Protein AF-0000000084926020 (afdb_homodimer)

pLDDT: mean 94.71, std 8.09, range [51.22, 98.94]

Foldseek 3Di:
DAAFEEEEEDQKLCCQQAVLVVQLPDPRHDDAEYEDLPQVSRVVSCVVRVHDYTYNDVLVVCVPVVTQAYEYDFFQQCQLVSLLSNLVSNHAYEYEPLNHLDLVSLVSSVVSCVVSVHFYFYQLLVCVAPLLVVLLVCQVVCVQHAWAEKEWEWEEQACQVRIPDPDDHLQLACVRNVAHQCRVPVLSVLLSCCSSNVFAWFKKAKAFAFDADDDPVRHTGDHTQWMKMWTATPVGHIYIYITHNHDPPDTDGWMKIDHPFWIWIAQPDPQFRIKIAGNVGDIDGHRGDHPDDSVRDDHSCRNVQSSVCSVVVNHHPRGSVSSSSSVQNSVQHVVNNVPVDIGTGDD/DAAFEEEEEDQKLCCQQAVLVVQLPDPRHDDAEYEDLPQVSRVVSCVVRVHDYTYNDVLVVCVPVVTQAYEYDFFQQCLLVSLLSNLVSNHAYEYEPLNHLDLVSLVSSVVSCVVSVHFYFYQLLVCVAPLLVVLLVCQVVCVQHAWAEKEWEWEEQACQVRIPDPDDHLQLACVRRVAHQCRVPVLSVLLSCCSSNVFAWFKKAKAFAFDDDDDPVRHTGPHTQWMKMWTATPVGHIYIYITHNHDPPDTDGWMKIDHPFWIWIAQPDPQFRIKIAGNVGDIDGHRGDHPDDSVRDDHSCRNVQSSVCSVVVNHHPRGSVSSSSSVQNSVQHVVNNVPVDIGTGDD

Sequence (694 aa):
MTKLRFAIIGCGSITKHRHAPEAKQNSNVNLVAVCDKNINNAQTIAEMFDVENVYDDYEKMLKEIKPDAVIVATPNYLHADATIKALKEGAHVLCEKPMATTEDECKMMLQTAKETGRFLMIAHNQRFNSAHKKAKEIIQSGELGKVLSFKTTFGHGGPESWSSDKPDTWFFHKDLAVFGAMGDLGVHKIDLMRFLLGEEFVEAAAFVTTLAKRYPNGNLIDVDDNAVCILKTQSGAIGTLTASWTYPGSEDNSTVIYCEKGSITLYADPKFSMIIRYANGQKAYFELDTMQTNERQTKSGVVDEFIDCILTNTPPEISGEEGLKTMKVVFACFESAKTGKIVRIDYMTKLRFAIIGCGSITKHRHAPEAKQNSNVNLVAVCDKNINNAQTIAEMFDVENVYDDYEKMLKEIKPDAVIVATPNYLHADATIKALKEGAHVLCEKPMATTEDECKMMLQTAKETGRFLMIAHNQRFNSAHKKAKEIIQSGELGKVLSFKTTFGHGGPESWSSDKPDTWFFHKDLAVFGAMGDLGVHKIDLMRFLLGEEFVEAAAFVTTLAKRYPNGNLIDVDDNAVCILKTQSGAIGTLTASWTYPGSEDNSTVIYCEKGSITLYADPKFSMIIRYANGQKAYFELDTMQTNERQTKSGVVDEFIDCILTNTPPEISGEEGLKTMKVVFACFESAKTGKIVRIDY

Secondary structure (DSSP, 8-state):
-PPEEEEEE--SHHIIIIIHHHHHH-TTEEEEEEE-SSHHHHHHHHHHHT-SEEES-HHHHHHHH--SEEEE-S-GGGHHHHHHHHHHTT-EEEEPSS--SSHHHHHHHHHHHHHHT--EEE--GGGG-HHHHHHHHHHHHTTT-SEEEEEEEEE-S-GGGT-SS-SS-GGG-HHHH---HIIIIIHHHHHHHHHHHTS-EEEEEEEEE--S-B-TTSPBPSS-SEEEEEEEETTS-EEEEEEES--TT--B--EEEEETTEEEEES-SSS-SEEEEETTS-EEEE-------SSS----SHHHHHHHHHHHT---TTBHHHHHHHHHHHHHHHHHHHHTB-EE---/-PPEEEEEE--SHHIIIIIHHHHHH-TTEEEEEEE-SSHHHHHHHHHHHT-SEEES-HHHHHHHH--SEEEE-S-GGGHHHHHHHHHHTT-EEEEPSS--SSHHHHHHHHHHHHHHT--EEE--GGGG-HHHHHHHHHHHHTTT-SEEEEEEEEE-S-GGGT-SS-SS-GGG-HHHH---HIIIIIHHHHHHHHHHHTS-EEEEEEEEE--S-B-TTSPBPSS-SEEEEEEEETTS-EEEEEEES--TT--B--EEEEETTEEEEES-SSS-SEEEEETTS-EEEE-------SSS----SHHHHHHHHHHHT---TTBHHHHHHHHHHHHHHHHHHHHTB-EE---

Solvent-accessible surface area (backbone atoms only — not comparable to full-atom values): 34712 Å² total; per-residue (Å²): 131,87,52,41,37,28,30,35,37,26,43,44,45,61,27,66,70,42,51,52,52,51,42,68,69,34,88,58,42,39,58,48,33,33,16,13,78,54,47,66,40,11,47,51,51,24,65,76,66,70,31,82,37,72,31,53,41,61,68,58,43,43,70,72,65,50,38,53,29,34,35,40,48,50,60,33,67,45,34,36,60,55,47,39,54,38,30,74,61,62,12,26,34,41,32,38,67,51,60,40,85,44,71,66,42,37,51,50,40,41,49,45,25,62,74,63,70,36,56,40,29,40,53,67,40,64,64,58,37,60,46,49,44,50,49,25,53,45,52,70,67,42,78,33,44,59,70,47,36,37,43,37,37,33,28,23,62,43,59,70,81,65,47,74,48,65,80,74,36,61,60,44,34,38,88,40,31,63,37,19,19,42,45,68,36,30,47,56,52,51,42,40,47,35,62,45,69,71,52,53,65,35,36,24,31,30,52,66,40,64,79,72,60,54,42,95,86,65,46,68,42,70,24,31,31,32,26,37,34,39,41,27,32,73,89,60,28,37,25,39,40,36,10,26,30,58,29,30,60,44,72,42,64,25,37,37,40,30,14,69,43,11,31,40,38,31,47,75,44,97,74,32,25,30,37,36,38,28,43,87,61,50,72,47,80,36,78,73,50,74,79,69,41,100,85,49,76,58,88,53,53,50,64,58,51,52,51,49,21,64,77,66,70,41,83,54,88,44,19,43,66,52,41,42,57,40,46,47,54,52,52,30,28,55,48,8,43,71,70,42,29,48,28,74,51,83,130,131,89,53,42,36,28,31,35,37,27,45,43,48,63,27,66,71,42,52,52,52,50,43,68,69,34,87,58,41,38,60,49,32,33,15,13,76,53,47,65,40,12,47,52,50,23,64,76,66,70,30,82,38,72,30,53,42,63,69,60,44,44,71,72,66,50,38,53,27,34,37,40,49,51,60,35,66,45,34,35,61,54,50,41,54,40,29,75,61,62,13,26,35,42,32,38,66,52,59,38,84,44,70,66,43,37,50,51,38,40,50,44,23,62,75,63,70,35,55,41,29,40,54,67,41,66,62,58,37,60,46,48,44,50,48,26,52,45,52,71,68,43,79,33,45,59,71,47,36,38,43,38,37,31,28,24,62,44,59,69,82,63,48,73,47,65,80,74,38,60,60,45,34,38,88,40,33,64,38,20,20,42,44,67,38,31,47,57,52,52,42,40,45,36,62,44,67,70,50,54,66,37,36,25,31,30,52,69,39,65,80,76,60,53,43,93,86,66,47,68,42,71,25,30,32,32,24,36,33,40,42,27,32,74,90,61,29,38,26,39,40,36,10,27,30,59,29,32,61,43,72,42,64,24,36,38,39,29,15,69,42,11,32,42,37,30,46,77,44,98,75,33,24,30,36,37,36,28,42,88,62,50,73,48,80,35,78,72,50,73,80,69,41,97,85,49,76,59,88,52,54,50,63,58,50,52,50,49,22,63,78,66,71,40,81,55,88,45,18,41,66,53,38,42,59,40,46,46,54,53,51,30,28,53,48,7,42,72,69,44,29,48,28,73,50,82,129

Radius of gyration: 28.6 Å; Cα contacts (8 Å, |Δi|>4): 1719; chains: 2; bounding box: 58×94×58 Å

InterPro domains:
  IPR000683 Gfo/Idh/MocA-like oxidoreductase, N-terminal [PF01408] (4-124)
  IPR008354 Glucose-fructose oxidoreductase, bacterial [PR01775] (2-15)
  IPR008354 Glucose-fructose oxidoreductase, bacterial [PR01775] (52-68)
  IPR008354 Glucose-fructose oxidoreductase, bacterial [PR01775] (114-128)
  IPR008354 Glucose-fructose oxidoreductase, bacterial [PR01775] (312-328)
  IPR036291 NAD(P)-binding domain superfamily [SSF51735] (3-155)
  IPR051450 Gfo/Idh/MocA Oxidoreductases [PTHR43377] (2-341)
  IPR055170 GFO/IDH/MocA-like oxidoreductase domain [PF22725] (133-264)

Structure (mmCIF, N/CA/C/O backbone):
data_AF-0000000084926020-model_v1
#
loop_
_entity.id
_entity.type
_entity.pdbx_description
1 polymer 'Oxidoreductase domain protein'
#
loop_
_atom_site.group_PDB
_atom_site.id
_atom_site.type_symbol
_atom_site.label_atom_id
_atom_site.label_alt_id
_atom_site.label_comp_id
_atom_site.label_asym_id
_atom_site.label_entity_id
_atom_site.label_seq_id
_atom_site.pdbx_PDB_ins_code
_atom_site.Cartn_x
_atom_site.Cartn_y
_atom_site.Cartn_z
_atom_site.occupancy
_atom_site.B_iso_or_equiv
_atom_site.auth_seq_id
_atom_site.auth_comp_id
_atom_site.auth_asym_id
_atom_site.auth_atom_id
_atom_site.pdbx_PDB_model_num
ATOM 1 N N . MET A 1 1 ? 12.453 39.844 28.531 1 58.66 1 MET A N 1
ATOM 2 C CA . MET A 1 1 ? 12.172 40 27.109 1 58.66 1 MET A CA 1
ATOM 3 C C . MET A 1 1 ? 10.664 40 26.844 1 58.66 1 MET A C 1
ATOM 5 O O . MET A 1 1 ? 9.914 39.375 27.594 1 58.66 1 MET A O 1
ATOM 9 N N . THR A 1 2 ? 10.078 40.906 26.062 1 85.25 2 THR A N 1
ATOM 10 C CA . THR A 1 2 ? 8.641 41.062 25.859 1 85.25 2 THR A CA 1
ATOM 11 C C . THR A 1 2 ? 8.078 39.812 25.156 1 85.25 2 THR A C 1
ATOM 13 O O . THR A 1 2 ? 8.672 39.312 24.219 1 85.25 2 THR A O 1
ATOM 16 N N . LYS A 1 3 ? 7.113 39.188 25.766 1 95.38 3 LYS A N 1
ATOM 17 C CA . LYS A 1 3 ? 6.477 37.969 25.234 1 95.38 3 LYS A CA 1
ATOM 18 C C . LYS A 1 3 ? 5.77 38.281 23.906 1 95.38 3 LYS A C 1
ATOM 20 O O . LYS A 1 3 ? 5.223 39.375 23.719 1 95.38 3 LYS A O 1
ATOM 25 N N . LEU A 1 4 ? 5.844 37.375 23.047 1 97.75 4 LEU A N 1
ATOM 26 C CA . LEU A 1 4 ? 5.09 37.469 21.812 1 97.75 4 LEU A CA 1
ATOM 27 C C . LEU A 1 4 ? 3.588 37.438 22.078 1 97.75 4 LEU A C 1
ATOM 29 O O . LEU A 1 4 ? 3.111 36.562 22.828 1 97.75 4 LEU A O 1
ATOM 33 N N . ARG A 1 5 ? 2.895 38.375 21.562 1 98.19 5 ARG A N 1
ATOM 34 C CA . ARG A 1 5 ? 1.437 38.344 21.641 1 98.19 5 ARG A CA 1
ATOM 35 C C . ARG A 1 5 ? 0.851 37.406 20.578 1 98.19 5 ARG A C 1
ATOM 37 O O . ARG A 1 5 ? 0.94 37.688 19.375 1 98.19 5 ARG A O 1
ATOM 44 N N . PHE A 1 6 ? 0.205 36.312 21.062 1 98.31 6 PHE A N 1
ATOM 45 C CA . PHE A 1 6 ? -0.355 35.312 20.172 1 98.31 6 PHE A CA 1
ATOM 46 C C . PHE A 1 6 ? -1.875 35.406 20.125 1 98.31 6 PHE A C 1
ATOM 48 O O . PHE A 1 6 ? -2.514 35.719 21.141 1 98.31 6 PHE A O 1
ATOM 55 N N . ALA A 1 7 ? -2.404 35.125 18.984 1 98.81 7 ALA A N 1
ATOM 56 C CA . ALA A 1 7 ? -3.84 34.906 18.828 1 98.81 7 ALA A CA 1
ATOM 57 C C . ALA A 1 7 ? -4.117 33.594 18.062 1 98.81 7 ALA A C 1
ATOM 59 O O . ALA A 1 7 ? -3.262 33.125 17.328 1 98.81 7 ALA A O 1
ATOM 60 N N . ILE A 1 8 ? -5.289 33.031 18.297 1 98.88 8 ILE A N 1
ATOM 61 C CA . ILE A 1 8 ? -5.699 31.828 17.609 1 98.88 8 ILE A CA 1
ATOM 62 C C . ILE A 1 8 ? -7.035 32.062 16.906 1 98.88 8 ILE A C 1
ATOM 64 O O . ILE A 1 8 ? -7.984 32.562 17.516 1 98.88 8 ILE A O 1
ATOM 68 N N . ILE A 1 9 ? -7.016 31.797 15.602 1 98.81 9 ILE A N 1
ATOM 69 C CA . ILE A 1 9 ? -8.242 31.812 14.805 1 98.81 9 ILE A CA 1
ATOM 70 C C . ILE A 1 9 ? -8.711 30.375 14.562 1 98.81 9 ILE A C 1
ATOM 72 O O . ILE A 1 9 ? -8.047 29.609 13.852 1 98.81 9 ILE A O 1
ATOM 76 N N . GLY A 1 10 ? -9.883 30 15.008 1 98.19 10 GLY A N 1
ATOM 77 C CA . GLY A 1 10 ? -10.367 28.641 15.023 1 98.19 10 GLY A CA 1
ATOM 78 C C . GLY A 1 10 ? -10.188 27.953 16.359 1 98.19 10 GLY A C 1
ATOM 79 O O . GLY A 1 10 ? -9.055 27.672 16.781 1 98.19 10 GLY A O 1
ATOM 80 N N . CYS A 1 11 ? -11.281 27.672 17.031 1 97.38 11 CYS A N 1
ATOM 81 C CA . CYS A 1 11 ? -11.242 27.156 18.391 1 97.38 11 CYS A CA 1
ATOM 82 C C . CYS A 1 11 ? -11.875 25.766 18.469 1 97.38 11 CYS A C 1
ATOM 84 O O . CYS A 1 11 ? -12.672 25.5 19.359 1 97.38 11 CYS A O 1
ATOM 86 N N . GLY A 1 12 ? -11.523 24.969 17.5 1 93.62 12 GLY A N 1
ATOM 87 C CA . GLY A 1 12 ? -11.977 23.578 17.5 1 93.62 12 GLY A CA 1
ATOM 88 C C . GLY A 1 12 ? -11.109 22.672 18.344 1 93.62 12 GLY A C 1
ATOM 89 O O . GLY A 1 12 ? -10.414 23.141 19.25 1 93.62 12 GLY A O 1
ATOM 90 N N . SER A 1 13 ? -11.234 21.375 18.094 1 92.06 13 SER A N 1
ATOM 91 C CA . SER A 1 13 ? -10.586 20.344 18.891 1 92.06 13 SER A CA 1
ATOM 92 C C . SER A 1 13 ? -9.07 20.5 18.875 1 92.06 13 SER A C 1
ATOM 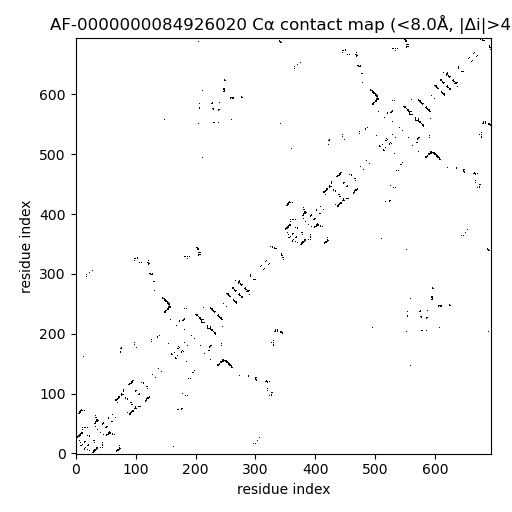94 O O . SER A 1 13 ? -8.414 20.344 19.906 1 92.06 13 SER A O 1
ATOM 96 N N . ILE A 1 14 ? -8.516 20.844 17.75 1 93.69 14 ILE A N 1
ATOM 97 C CA . ILE A 1 14 ? -7.062 20.938 17.625 1 93.69 14 ILE A CA 1
ATOM 98 C C . ILE A 1 14 ? -6.543 22.094 18.469 1 93.69 14 ILE A C 1
ATOM 100 O O . ILE A 1 14 ? -5.449 22.031 19.031 1 93.69 14 ILE A O 1
ATOM 104 N N . THR A 1 15 ? -7.277 23.141 18.469 1 96.31 15 THR A N 1
ATOM 105 C CA . THR A 1 15 ? -6.91 24.281 19.312 1 96.31 15 THR A CA 1
ATOM 106 C C . THR A 1 15 ? -6.984 23.891 20.797 1 96.31 15 THR A C 1
ATOM 108 O O . THR A 1 15 ? -6.062 24.188 21.562 1 96.31 15 THR A O 1
ATOM 111 N N . LYS A 1 16 ? -8.031 23.234 21.125 1 94.44 16 LYS A N 1
ATOM 112 C CA . LYS A 1 16 ? -8.289 22.844 22.516 1 94.44 16 LYS A CA 1
ATOM 113 C C . LYS A 1 16 ? -7.195 21.922 23.031 1 94.44 16 LYS A C 1
ATOM 115 O O . LYS A 1 16 ? -6.754 22.047 24.172 1 94.44 16 LYS A O 1
ATOM 120 N N . HIS A 1 17 ? -6.742 21.062 22.172 1 93.19 17 HIS A N 1
ATOM 121 C CA . HIS A 1 17 ? -5.91 19.984 22.688 1 93.19 17 HIS A CA 1
ATOM 122 C C . HIS A 1 17 ? -4.445 20.188 22.328 1 93.19 17 HIS A C 1
ATOM 124 O O . HIS A 1 17 ? -3.557 19.578 22.922 1 93.19 17 HIS A O 1
ATOM 130 N N . ARG A 1 18 ? -4.191 21.109 21.391 1 94.19 18 ARG A N 1
ATOM 131 C CA . ARG A 1 18 ? -2.801 21.234 20.969 1 94.19 18 ARG A CA 1
ATOM 132 C C . ARG A 1 18 ? -2.352 22.688 21.016 1 94.19 18 ARG A C 1
ATOM 134 O O . ARG A 1 18 ? -1.471 23.047 21.797 1 94.19 18 ARG A O 1
ATOM 141 N N . HIS A 1 19 ? -2.971 23.531 20.266 1 97.25 19 HIS A N 1
ATOM 142 C CA . HIS A 1 19 ? -2.418 24.844 20 1 97.25 19 HIS A CA 1
ATOM 143 C C . HIS A 1 19 ? -2.49 25.734 21.25 1 97.25 19 HIS A C 1
ATOM 145 O O . HIS A 1 19 ? -1.502 26.375 21.609 1 97.25 19 HIS A O 1
ATOM 151 N N . ALA A 1 20 ? -3.666 25.75 21.922 1 97.12 20 ALA A N 1
ATOM 152 C CA . ALA A 1 20 ? -3.809 26.594 23.109 1 97.12 20 ALA A CA 1
ATOM 153 C C . ALA A 1 20 ? -2.912 26.109 24.25 1 97.12 20 ALA A C 1
ATOM 155 O O . ALA A 1 20 ? -2.152 26.891 24.828 1 97.12 20 ALA A O 1
ATOM 156 N N . PRO A 1 21 ? -2.939 24.781 24.469 1 95.94 21 PRO A N 1
ATOM 157 C CA . PRO A 1 21 ? -2.045 24.297 25.516 1 95.94 21 PRO A CA 1
ATOM 158 C C . PRO A 1 21 ? -0.574 24.562 25.219 1 95.94 21 PRO A C 1
ATOM 160 O O . PRO A 1 21 ? 0.178 24.969 26.109 1 95.94 21 PRO A O 1
ATOM 163 N N . GLU A 1 22 ? -0.161 24.359 24 1 95.69 22 GLU A N 1
ATOM 164 C CA . GLU A 1 22 ? 1.239 24.562 23.641 1 95.69 22 GLU A CA 1
ATOM 165 C C . GLU A 1 22 ? 1.623 26.031 23.719 1 95.69 22 GLU A C 1
ATOM 167 O O . GLU A 1 22 ? 2.729 26.375 24.141 1 95.69 22 GLU A O 1
ATOM 172 N N . ALA A 1 23 ? 0.768 26.938 23.344 1 96.12 23 ALA A N 1
ATOM 173 C CA . ALA A 1 23 ? 1.017 28.359 23.453 1 96.12 23 ALA A CA 1
ATOM 174 C C . ALA A 1 23 ? 1.157 28.797 24.906 1 96.12 23 ALA A C 1
ATOM 176 O O . ALA A 1 23 ? 2.082 29.531 25.266 1 96.12 23 ALA A O 1
ATOM 177 N N . LYS A 1 24 ? 0.308 28.297 25.734 1 95.5 24 LYS A N 1
ATOM 178 C CA . LYS A 1 24 ? 0.282 28.672 27.141 1 95.5 24 LYS A CA 1
ATOM 179 C C . LYS A 1 24 ? 1.501 28.125 27.875 1 95.5 24 LYS A C 1
ATOM 181 O O . LYS A 1 24 ? 1.984 28.734 28.828 1 95.5 24 LYS A O 1
ATOM 186 N N . GLN A 1 25 ? 1.981 27.062 27.422 1 94.5 25 GLN A N 1
ATOM 187 C CA . GLN A 1 25 ? 3.102 26.406 28.078 1 94.5 25 GLN A CA 1
ATOM 188 C C . GLN A 1 25 ? 4.43 27.047 27.688 1 94.5 25 GLN A C 1
ATOM 190 O O . GLN A 1 25 ? 5.449 26.828 28.344 1 94.5 25 GLN A O 1
ATOM 195 N N . ASN A 1 26 ? 4.426 27.766 26.625 1 96 26 ASN A N 1
ATOM 196 C CA . ASN A 1 26 ? 5.652 28.422 26.172 1 96 26 ASN A CA 1
ATOM 197 C C . ASN A 1 26 ? 5.875 29.75 26.859 1 96 26 ASN A C 1
ATOM 199 O O . ASN A 1 26 ? 5.055 30.672 26.734 1 96 26 ASN A O 1
ATOM 203 N N . SER A 1 27 ? 6.961 29.953 27.5 1 96 27 SER A N 1
ATOM 204 C CA . SER A 1 27 ? 7.215 31.109 28.359 1 96 27 SER A CA 1
ATOM 205 C C . SER A 1 27 ? 7.418 32.375 27.531 1 96 27 SER A C 1
ATOM 207 O O . SER A 1 27 ? 7.383 33.469 28.062 1 96 27 SER A O 1
ATOM 209 N N . ASN A 1 28 ? 7.57 32.188 26.266 1 97.31 28 ASN A N 1
ATOM 210 C CA . ASN A 1 28 ? 7.848 33.344 25.422 1 97.31 28 ASN A CA 1
ATOM 211 C C . ASN A 1 28 ? 6.574 33.875 24.781 1 97.31 28 ASN A C 1
ATOM 213 O O . ASN A 1 28 ? 6.625 34.812 23.969 1 97.31 28 ASN A O 1
ATOM 217 N N . VAL A 1 29 ? 5.445 33.344 25.188 1 96.88 29 VAL A N 1
ATOM 218 C CA . VAL A 1 29 ? 4.211 33.688 24.484 1 96.88 29 VAL A CA 1
ATOM 219 C C . VAL A 1 29 ? 3.15 34.125 25.484 1 96.88 29 VAL A C 1
ATOM 221 O O . VAL A 1 29 ? 3.1 33.625 26.609 1 96.88 29 VAL A O 1
ATOM 224 N N . ASN A 1 30 ? 2.432 35.094 25.156 1 97.62 30 ASN A N 1
ATOM 225 C CA . ASN A 1 30 ? 1.169 35.469 25.781 1 97.62 30 ASN A CA 1
ATOM 226 C C . ASN A 1 30 ? -0.007 35.312 24.828 1 97.62 30 ASN A C 1
ATOM 228 O O . ASN A 1 30 ? -0.107 36 23.828 1 97.62 30 ASN A O 1
ATOM 232 N N . LEU A 1 31 ? -0.859 34.344 25.078 1 98.31 31 LEU A N 1
ATOM 233 C CA . LEU A 1 31 ? -2.068 34.156 24.281 1 98.31 31 LEU A CA 1
ATOM 234 C C . LEU A 1 31 ? -3.105 35.219 24.625 1 98.31 31 LEU A C 1
ATOM 236 O O . LEU A 1 31 ? -3.793 35.125 25.641 1 98.31 31 LEU A O 1
ATOM 240 N N . VAL A 1 32 ? -3.291 36.156 23.75 1 98.44 32 VAL A N 1
ATOM 241 C CA . VAL A 1 32 ? -3.984 37.375 24.141 1 98.44 32 VAL A CA 1
ATOM 242 C C . VAL A 1 32 ? -5.406 37.344 23.594 1 98.44 32 VAL A C 1
ATOM 244 O O . VAL A 1 32 ? -6.27 38.094 24.062 1 98.44 32 VAL A O 1
ATOM 247 N N . ALA A 1 33 ? -5.617 36.531 22.562 1 98.81 33 ALA A N 1
ATOM 248 C CA . ALA A 1 33 ? -6.941 36.562 21.938 1 98.81 33 ALA A CA 1
ATOM 249 C C . ALA A 1 33 ? -7.258 35.219 21.266 1 98.81 33 ALA A C 1
ATOM 251 O O . ALA A 1 33 ? -6.352 34.531 20.781 1 98.81 33 ALA A O 1
ATOM 252 N N . VAL A 1 34 ? -8.508 34.875 21.203 1 98.81 34 VAL A N 1
ATOM 253 C CA . VAL A 1 34 ? -9.023 33.75 20.453 1 98.81 34 VAL A CA 1
ATOM 254 C C . VAL A 1 34 ? -10.266 34.156 19.672 1 98.81 34 VAL A C 1
ATOM 256 O O . VAL A 1 34 ? -11 35.062 20.078 1 98.81 34 VAL A O 1
ATOM 259 N N . CYS A 1 35 ? -10.414 33.531 18.547 1 98.81 35 CYS A N 1
ATOM 260 C CA . CYS A 1 35 ? -11.516 33.875 17.672 1 98.81 35 CYS A CA 1
ATOM 261 C C . CYS A 1 35 ? -12.141 32.625 17.062 1 98.81 35 CYS A C 1
ATOM 263 O O . CYS A 1 35 ? -11.438 31.688 16.672 1 98.81 35 CYS A O 1
ATOM 265 N N . ASP A 1 36 ? -13.414 32.562 17.047 1 98.06 36 ASP A N 1
ATOM 266 C CA . ASP A 1 36 ? -14.203 31.562 16.344 1 98.06 36 ASP A CA 1
ATOM 267 C C . ASP A 1 36 ? -15.547 32.125 15.898 1 98.06 36 ASP A C 1
ATOM 269 O O . ASP A 1 36 ? -16.172 32.906 16.625 1 98.06 36 ASP A O 1
ATOM 273 N N . LYS A 1 37 ? -15.867 31.703 14.664 1 95.75 37 LYS A N 1
ATOM 274 C CA . LYS A 1 37 ? -17.188 32.156 14.211 1 95.75 37 LYS A CA 1
ATOM 275 C C . LYS A 1 37 ? -18.266 31.781 15.211 1 95.75 37 LYS A C 1
ATOM 277 O O . LYS A 1 37 ? -19.234 32.531 15.391 1 95.75 37 LYS A O 1
ATOM 282 N N . ASN A 1 38 ? -18.172 30.594 15.734 1 95.44 38 ASN A N 1
ATOM 283 C CA . ASN A 1 38 ? -18.984 30.219 16.891 1 95.44 38 ASN A CA 1
ATOM 284 C C . ASN A 1 38 ? -18.391 30.75 18.188 1 95.44 38 ASN A C 1
ATOM 286 O O . ASN A 1 38 ? -17.5 30.125 18.766 1 95.44 38 ASN A O 1
ATOM 290 N N . ILE A 1 39 ? -18.984 31.766 18.703 1 96.62 39 ILE A N 1
ATOM 291 C CA . ILE A 1 39 ? -18.422 32.5 19.828 1 96.62 39 ILE A CA 1
ATOM 292 C C . ILE A 1 39 ? -18.312 31.578 21.031 1 96.62 39 ILE A C 1
ATOM 294 O O . ILE A 1 39 ? -17.422 31.75 21.875 1 96.62 39 ILE A O 1
ATOM 298 N N . ASN A 1 40 ? -19.188 30.609 21.125 1 96.5 40 ASN A N 1
ATOM 299 C CA . ASN A 1 40 ? -19.141 29.688 22.25 1 96.5 40 ASN A CA 1
ATOM 300 C C . ASN A 1 40 ? -17.859 28.859 22.266 1 96.5 40 ASN A C 1
ATOM 302 O O . ASN A 1 40 ? -17.312 28.562 23.344 1 96.5 40 ASN A O 1
ATOM 306 N N . ASN A 1 41 ? -17.438 28.5 21.078 1 96.25 41 ASN A N 1
ATOM 307 C CA . ASN A 1 41 ? -16.156 27.797 20.984 1 96.25 41 ASN A CA 1
ATOM 308 C C . ASN A 1 41 ? -15 28.656 21.469 1 96.25 41 ASN A C 1
ATOM 310 O O . ASN A 1 41 ? -14.141 28.188 22.219 1 96.25 41 ASN A O 1
ATOM 314 N N . ALA A 1 42 ? -15.023 29.875 21.062 1 97.94 42 ALA A N 1
ATOM 315 C CA . ALA A 1 42 ? -13.977 30.812 21.469 1 97.94 42 ALA A CA 1
ATOM 316 C C . ALA A 1 42 ? -14.008 31.047 22.969 1 97.94 42 ALA A C 1
ATOM 318 O O . ALA A 1 42 ? -12.961 31.094 23.625 1 97.94 42 ALA A O 1
ATOM 319 N N . GLN A 1 43 ? -15.195 31.188 23.5 1 98.25 43 GLN A N 1
ATOM 320 C CA . GLN A 1 43 ? -15.359 31.422 24.922 1 98.25 43 GLN A CA 1
ATOM 321 C C . GLN A 1 43 ? -14.867 30.219 25.734 1 98.25 43 GLN A C 1
ATOM 323 O O . GLN A 1 43 ? -14.242 30.391 26.781 1 98.25 43 GLN A O 1
ATOM 328 N N . THR A 1 44 ? -15.188 29.094 25.25 1 97.56 44 THR A N 1
ATOM 329 C CA . THR A 1 44 ? -14.742 27.875 25.922 1 97.56 44 THR A CA 1
ATOM 330 C C . THR A 1 44 ? -13.219 27.844 26.031 1 97.56 44 THR A C 1
ATOM 332 O O . THR A 1 44 ? -12.672 27.578 27.109 1 97.56 44 THR A O 1
ATOM 335 N N . ILE A 1 45 ? -12.586 28.109 24.922 1 97.75 45 ILE A N 1
ATOM 336 C CA . ILE A 1 45 ? -11.125 28.125 24.906 1 97.75 45 ILE A CA 1
ATOM 337 C C . ILE A 1 45 ? -10.609 29.234 25.828 1 97.75 45 ILE A C 1
ATOM 339 O O . ILE A 1 45 ? -9.648 29.016 26.578 1 97.75 45 ILE A O 1
ATOM 343 N N . ALA A 1 46 ? -11.203 30.359 25.781 1 98.31 46 ALA A N 1
ATOM 344 C CA . ALA A 1 46 ? -10.789 31.5 26.609 1 98.31 46 ALA A CA 1
ATOM 345 C C . ALA A 1 46 ? -10.883 31.172 28.094 1 98.31 46 ALA A C 1
ATOM 347 O O . ALA A 1 46 ? -10 31.547 28.875 1 98.31 46 ALA A O 1
ATOM 348 N N . GLU A 1 47 ? -11.906 30.531 28.406 1 98.06 47 GLU A N 1
ATOM 349 C CA . GLU A 1 47 ? -12.109 30.141 29.812 1 98.06 47 GLU A CA 1
ATOM 350 C C . GLU A 1 47 ? -11.086 29.094 30.25 1 98.06 47 GLU A C 1
ATOM 352 O O . GLU A 1 47 ? -10.516 29.203 31.328 1 98.06 47 GLU A O 1
ATOM 357 N N . MET A 1 48 ? -10.883 28.172 29.438 1 97.62 48 MET A N 1
ATOM 358 C CA . MET A 1 48 ? -9.992 27.062 29.75 1 97.62 48 MET A CA 1
ATOM 359 C C . MET A 1 48 ? -8.555 27.547 29.906 1 97.62 48 MET A C 1
ATOM 361 O O . MET A 1 48 ? -7.801 27.016 30.719 1 97.62 48 MET A O 1
ATOM 365 N N . PHE A 1 49 ? -8.203 28.594 29.141 1 97.75 49 PHE A N 1
ATOM 366 C CA . PHE A 1 49 ? -6.789 28.938 29.078 1 97.75 49 PHE A CA 1
ATOM 367 C C . PHE A 1 49 ? -6.555 30.375 29.5 1 97.75 49 PHE A C 1
ATOM 369 O O . PHE A 1 49 ? -5.465 30.922 29.297 1 97.75 49 PHE A O 1
ATOM 376 N N . ASP A 1 50 ? -7.551 30.984 30.047 1 97.06 50 ASP A N 1
ATOM 377 C CA . ASP A 1 50 ? -7.473 32.344 30.609 1 97.06 50 ASP A CA 1
ATOM 378 C C . ASP A 1 50 ? -7.008 33.344 29.547 1 97.06 50 ASP A C 1
ATOM 380 O O . ASP A 1 50 ? -6.012 34.031 29.75 1 97.06 50 ASP A O 1
ATOM 384 N N . VAL A 1 51 ? -7.719 33.406 28.516 1 98.31 51 VAL A N 1
ATOM 385 C CA . VAL A 1 51 ? -7.457 34.375 27.438 1 98.31 51 VAL A CA 1
ATOM 386 C C . VAL A 1 51 ? -8.383 35.562 27.578 1 98.31 51 VAL A C 1
ATOM 388 O O . VAL A 1 51 ? -9.602 35.406 27.703 1 98.31 51 VAL A O 1
ATOM 391 N N . GLU A 1 52 ? -7.898 36.656 27.5 1 97.62 52 GLU A N 1
ATOM 392 C CA . GLU A 1 52 ? -8.602 37.875 27.875 1 97.62 52 GLU A CA 1
ATOM 393 C C . GLU A 1 52 ? -9.578 38.312 26.781 1 97.62 52 GLU A C 1
ATOM 395 O O . GLU A 1 52 ? -10.664 38.812 27.078 1 97.62 52 GLU A O 1
ATOM 400 N N . ASN A 1 53 ? -9.203 38.188 25.516 1 98.62 53 ASN A N 1
ATOM 401 C CA . ASN A 1 53 ? -9.992 38.75 24.422 1 98.62 53 ASN A CA 1
ATOM 402 C C . ASN A 1 53 ? -10.633 37.656 23.562 1 98.62 53 ASN A C 1
ATOM 404 O O . ASN A 1 53 ? -9.945 36.75 23.109 1 98.62 53 ASN A O 1
ATOM 408 N N . VAL A 1 54 ? -11.93 37.781 23.375 1 98.75 54 VAL A N 1
ATOM 409 C CA . VAL A 1 54 ? -12.703 36.781 22.641 1 98.75 54 VAL A CA 1
ATOM 410 C C . VAL A 1 54 ? -13.445 37.469 21.484 1 98.75 54 VAL A C 1
ATOM 412 O O . VAL A 1 54 ? -14.086 38.5 21.672 1 98.75 54 VAL A O 1
ATOM 415 N N . TYR A 1 55 ? -13.312 36.875 20.328 1 98.75 55 TYR A N 1
ATOM 416 C CA . TYR A 1 55 ? -13.922 37.469 19.125 1 98.75 55 TYR A CA 1
ATOM 417 C C . TYR A 1 55 ? -14.688 36.406 18.328 1 98.75 55 TYR A C 1
ATOM 419 O O . TYR A 1 55 ? -14.414 35.219 18.453 1 98.75 55 TYR A O 1
ATOM 427 N N . ASP A 1 56 ? -15.641 36.844 17.484 1 98.38 56 ASP A N 1
ATOM 428 C CA . ASP A 1 56 ? -16.312 35.969 16.516 1 98.38 56 ASP A CA 1
ATOM 429 C C . ASP A 1 56 ? -16.016 36.438 15.086 1 98.38 56 ASP A C 1
ATOM 431 O O . ASP A 1 56 ? -16.594 35.906 14.133 1 98.38 56 ASP A O 1
ATOM 435 N N . ASP A 1 57 ? -15.141 37.406 15.023 1 98.5 57 ASP A N 1
ATOM 436 C CA . ASP A 1 57 ? -14.688 37.938 13.75 1 98.5 57 ASP A CA 1
ATOM 437 C C . ASP A 1 57 ? -13.18 38.188 13.766 1 98.5 57 ASP A C 1
ATOM 439 O O . ASP A 1 57 ? -12.695 39.094 14.461 1 98.5 57 ASP A O 1
ATOM 443 N N . TYR A 1 58 ? -12.461 37.406 12.914 1 98.38 58 TYR A N 1
ATOM 444 C CA . TYR A 1 58 ? -11.008 37.469 13.031 1 98.38 58 TYR A CA 1
ATOM 445 C C . TYR A 1 58 ? -10.477 38.75 12.391 1 98.38 58 TYR A C 1
ATOM 447 O O . TYR A 1 58 ? -9.375 39.188 12.711 1 98.38 58 TYR A O 1
ATOM 455 N N . GLU A 1 59 ? -11.188 39.375 11.422 1 98.31 59 GLU A N 1
ATOM 456 C CA . GLU A 1 59 ? -10.742 40.656 10.898 1 98.31 59 GLU A CA 1
ATOM 457 C C . GLU A 1 59 ? -10.727 41.719 12 1 98.31 59 GLU A C 1
ATOM 459 O O . GLU A 1 59 ? -9.766 42.469 12.117 1 98.31 59 GLU A O 1
ATOM 464 N N . LYS A 1 60 ? -11.844 41.719 12.734 1 98.56 60 LYS A N 1
ATOM 465 C CA . LYS A 1 60 ? -11.922 42.625 13.867 1 98.56 60 LYS A CA 1
ATOM 466 C C . LYS A 1 60 ? -10.82 42.344 14.883 1 98.56 60 LYS A C 1
ATOM 468 O O . LYS A 1 60 ? -10.156 43.281 15.359 1 98.56 60 LYS A O 1
ATOM 473 N N . MET A 1 61 ? -10.641 41.094 15.211 1 98.81 61 MET A N 1
ATOM 474 C CA . MET A 1 61 ? -9.617 40.719 16.172 1 98.81 61 MET A CA 1
ATOM 475 C C . MET A 1 61 ? -8.242 41.188 15.719 1 98.81 61 MET A C 1
ATOM 477 O O . MET A 1 61 ? -7.484 41.75 16.516 1 98.81 61 MET A O 1
ATOM 481 N N . LEU A 1 62 ? -7.902 41 14.445 1 98.75 62 LEU A N 1
ATOM 482 C CA . LEU A 1 62 ? -6.59 41.344 13.906 1 98.75 62 LEU A CA 1
ATOM 483 C C . LEU A 1 62 ? -6.352 42.844 13.953 1 98.75 62 LEU A C 1
ATOM 485 O O . LEU A 1 62 ? -5.254 43.281 14.281 1 98.75 62 LEU A O 1
ATOM 489 N N . LYS A 1 63 ? -7.363 43.594 13.695 1 98.25 63 LYS A N 1
ATOM 490 C CA . LYS A 1 63 ? -7.254 45.062 13.664 1 98.25 63 LYS A CA 1
ATOM 491 C C . LYS A 1 63 ? -7.117 45.625 15.078 1 98.25 63 LYS A C 1
ATOM 493 O O . LYS A 1 63 ? -6.379 46.594 15.297 1 98.25 63 LYS A O 1
ATOM 498 N N . GLU A 1 64 ? -7.801 45.062 15.977 1 98.5 64 GLU A N 1
ATOM 499 C CA . GLU A 1 64 ? -7.855 45.594 17.328 1 98.5 64 GLU A CA 1
ATOM 500 C C . GLU A 1 64 ? -6.672 45.125 18.172 1 98.5 64 GLU A C 1
ATOM 502 O O . GLU A 1 64 ? -6.074 45.875 18.906 1 98.5 64 GLU A O 1
ATOM 507 N N . ILE A 1 65 ? -6.348 43.875 18.062 1 98.06 65 ILE A N 1
ATOM 508 C CA . ILE A 1 65 ? -5.348 43.25 18.922 1 98.06 65 ILE A CA 1
ATOM 509 C C . ILE A 1 65 ? -3.955 43.438 18.328 1 98.06 65 ILE A C 1
ATOM 511 O O . ILE A 1 65 ? -2.979 43.625 19.062 1 98.06 65 ILE A O 1
ATOM 515 N N . LYS A 1 66 ? -3.838 43.406 16.938 1 98.06 66 LYS A N 1
ATOM 516 C CA . LYS A 1 66 ? -2.57 43.469 16.219 1 98.06 66 LYS A CA 1
ATOM 517 C C . LYS A 1 66 ? -1.543 42.5 16.828 1 98.06 66 LYS A C 1
ATOM 519 O O . LYS A 1 66 ? -0.455 42.938 17.219 1 98.06 66 LYS A O 1
ATOM 524 N N . PRO A 1 67 ? -1.824 41.25 16.859 1 98.62 67 PRO A N 1
ATOM 525 C CA . PRO A 1 67 ? -0.903 40.281 17.469 1 98.62 67 PRO A CA 1
ATOM 526 C C . PRO A 1 67 ? 0.4 40.125 16.688 1 98.62 67 PRO A C 1
ATOM 528 O O . PRO A 1 67 ? 0.449 40.469 15.492 1 98.62 67 PRO A O 1
ATOM 531 N N . ASP A 1 68 ? 1.453 39.656 17.375 1 98.56 68 ASP A N 1
ATOM 532 C CA . ASP A 1 68 ? 2.732 39.375 16.734 1 98.56 68 ASP A CA 1
ATOM 533 C C . ASP A 1 68 ? 2.645 38.156 15.859 1 98.56 68 ASP A C 1
ATOM 535 O O . ASP A 1 68 ? 3.361 38.031 14.859 1 98.56 68 ASP A O 1
ATOM 539 N N . ALA A 1 69 ? 1.806 37.188 16.297 1 98.75 69 ALA A N 1
ATOM 540 C CA . ALA A 1 69 ? 1.673 35.906 15.594 1 98.75 69 ALA A CA 1
ATOM 541 C C . ALA A 1 69 ? 0.265 35.344 15.758 1 98.75 69 ALA A C 1
ATOM 543 O O . ALA A 1 69 ? -0.405 35.625 16.766 1 98.75 69 ALA A O 1
ATOM 544 N N . VAL A 1 70 ? -0.112 34.594 14.766 1 98.88 70 VAL A N 1
ATOM 545 C CA . VAL A 1 70 ? -1.449 34 14.758 1 98.88 70 VAL A CA 1
ATOM 546 C C . VAL A 1 70 ? -1.368 32.531 14.367 1 98.88 70 VAL A C 1
ATOM 548 O O . VAL A 1 70 ? -0.604 32.156 13.477 1 98.88 70 VAL A O 1
ATOM 551 N N . ILE A 1 71 ? -2.127 31.719 15.055 1 98.81 71 ILE A N 1
ATOM 552 C CA . ILE A 1 71 ? -2.391 30.344 14.625 1 98.81 71 ILE A CA 1
ATOM 553 C C . ILE A 1 71 ? -3.744 30.281 13.914 1 98.81 71 ILE A C 1
ATOM 555 O O . ILE A 1 71 ? -4.75 30.766 14.445 1 98.81 71 ILE A O 1
ATOM 559 N N . VAL A 1 72 ? -3.711 29.781 12.734 1 98.88 72 VAL A N 1
ATOM 560 C CA . VAL A 1 72 ? -4.938 29.594 11.969 1 98.88 72 VAL A CA 1
ATOM 561 C C . VAL A 1 72 ? -5.34 28.125 11.984 1 98.88 72 VAL A C 1
ATOM 563 O O . VAL A 1 72 ? -4.691 27.281 11.344 1 98.88 72 VAL A O 1
ATOM 566 N N . ALA A 1 73 ? -6.414 27.812 12.672 1 97.94 73 ALA A N 1
ATOM 567 C CA . ALA A 1 73 ? -6.93 26.453 12.828 1 97.94 73 ALA A CA 1
ATOM 568 C C . ALA A 1 73 ? -8.414 26.391 12.492 1 97.94 73 ALA A C 1
ATOM 570 O O . ALA A 1 73 ? -9.195 25.766 13.219 1 97.94 73 ALA A O 1
ATOM 571 N N . THR A 1 74 ? -8.828 27.078 11.445 1 96.56 74 THR A N 1
ATOM 572 C CA . THR A 1 74 ? -10.195 27.109 10.938 1 96.56 74 THR A CA 1
ATOM 573 C C . THR A 1 74 ? -10.453 25.938 10.008 1 96.56 74 THR A C 1
ATOM 575 O O . THR A 1 74 ? -9.539 25.172 9.68 1 96.56 74 THR A O 1
ATOM 578 N N . PRO A 1 75 ? -11.742 25.75 9.641 1 94.25 75 PRO A N 1
ATOM 579 C CA . PRO A 1 75 ? -11.969 24.828 8.523 1 94.25 75 PRO A CA 1
ATOM 580 C C . PRO A 1 75 ? -11.156 25.203 7.285 1 94.25 75 PRO A C 1
ATOM 582 O O . PRO A 1 75 ? -10.812 26.375 7.094 1 94.25 75 PRO A O 1
ATOM 585 N N . ASN A 1 76 ? -10.938 24.266 6.434 1 95.06 76 ASN A N 1
ATOM 586 C CA . ASN A 1 76 ? -9.961 24.391 5.359 1 95.06 76 ASN A CA 1
ATOM 587 C C . ASN A 1 76 ? -10.273 25.578 4.449 1 95.06 76 ASN A C 1
ATOM 589 O O . ASN A 1 76 ? -9.367 26.297 4.016 1 95.06 76 ASN A O 1
ATOM 593 N N . TYR A 1 77 ? -11.508 25.812 4.23 1 94.81 77 TYR A N 1
ATOM 594 C CA . TYR A 1 77 ? -11.906 26.812 3.248 1 94.81 77 TYR A CA 1
ATOM 595 C C . TYR A 1 77 ? -11.531 28.219 3.713 1 94.81 77 TYR A C 1
ATOM 597 O O . TYR A 1 77 ? -11.469 29.156 2.906 1 94.81 77 TYR A O 1
ATOM 605 N N . LEU A 1 78 ? -11.211 28.391 4.992 1 96.94 78 LEU A N 1
ATOM 606 C CA . LEU A 1 78 ? -10.938 29.703 5.555 1 96.94 78 LEU A CA 1
ATOM 607 C C . LEU A 1 78 ? -9.438 29.906 5.762 1 96.94 78 LEU A C 1
ATOM 609 O O . LEU A 1 78 ? -9 31 6.137 1 96.94 78 LEU A O 1
ATOM 613 N N . HIS A 1 79 ? -8.656 28.875 5.52 1 98.44 79 HIS A N 1
ATOM 614 C CA . HIS A 1 79 ? -7.223 28.953 5.781 1 98.44 79 HIS A CA 1
ATOM 615 C C . HIS A 1 79 ? -6.59 30.125 5.039 1 98.44 79 HIS A C 1
ATOM 617 O O . HIS A 1 79 ? -5.902 30.953 5.645 1 98.44 79 HIS A O 1
ATOM 623 N N . ALA A 1 80 ? -6.887 30.203 3.77 1 98.69 80 ALA A N 1
ATOM 624 C CA . ALA A 1 80 ? -6.234 31.219 2.943 1 98.69 80 ALA A CA 1
ATOM 625 C C . ALA A 1 80 ? -6.656 32.625 3.365 1 98.69 80 ALA A C 1
ATOM 627 O O . ALA A 1 80 ? -5.809 33.5 3.586 1 98.69 80 ALA A O 1
ATOM 628 N N . ASP A 1 81 ? -7.914 32.812 3.521 1 98.75 81 ASP A N 1
ATOM 629 C CA . ASP A 1 81 ? -8.445 34.125 3.861 1 98.75 81 ASP A CA 1
ATOM 630 C C . ASP A 1 81 ? -7.895 34.625 5.203 1 98.75 81 ASP A C 1
ATOM 632 O O . ASP A 1 81 ? -7.367 35.719 5.301 1 98.75 81 ASP A O 1
ATOM 636 N N . ALA A 1 82 ? -7.984 33.781 6.203 1 98.81 82 ALA A N 1
ATOM 637 C CA . ALA A 1 82 ? -7.52 34.156 7.539 1 98.81 82 ALA A CA 1
ATOM 638 C C . ALA A 1 82 ? -6.016 34.406 7.551 1 98.81 82 ALA A C 1
ATOM 640 O O . ALA A 1 82 ? -5.543 35.344 8.172 1 98.81 82 ALA A O 1
ATOM 641 N N . THR A 1 83 ? -5.285 33.531 6.875 1 98.94 83 THR A N 1
ATOM 642 C CA . THR A 1 83 ? -3.832 33.656 6.82 1 98.94 83 THR A CA 1
ATOM 643 C C . THR A 1 83 ? -3.416 34.969 6.141 1 98.94 83 THR A C 1
ATOM 645 O O . THR A 1 83 ? -2.59 35.719 6.668 1 98.94 83 THR A O 1
ATOM 648 N N . ILE A 1 84 ? -3.984 35.25 5.008 1 98.88 84 ILE A N 1
ATOM 649 C CA . ILE A 1 84 ? -3.627 36.406 4.215 1 98.88 84 ILE A CA 1
ATOM 650 C C . ILE A 1 84 ? -3.932 37.688 5.008 1 98.88 84 ILE A C 1
ATOM 652 O O . ILE A 1 84 ? -3.096 38.594 5.09 1 98.88 84 ILE A O 1
ATOM 656 N N . LYS A 1 85 ? -5.066 37.781 5.621 1 98.88 85 LYS A N 1
ATOM 657 C CA . LYS A 1 85 ? -5.453 38.938 6.402 1 98.88 85 LYS A CA 1
ATOM 658 C C . LYS A 1 85 ? -4.535 39.125 7.605 1 98.88 85 LYS A C 1
ATOM 660 O O . LYS A 1 85 ? -4.156 40.25 7.934 1 98.88 85 LYS A O 1
ATOM 665 N N . ALA A 1 86 ? -4.195 38 8.258 1 98.88 86 ALA A N 1
ATOM 666 C CA . ALA A 1 86 ? -3.283 38.094 9.391 1 98.88 86 ALA A CA 1
ATOM 667 C C . ALA A 1 86 ? -1.913 38.594 8.961 1 98.88 86 ALA A C 1
ATOM 669 O O . ALA A 1 86 ? -1.341 39.469 9.617 1 98.88 86 ALA A O 1
ATOM 670 N N . LEU A 1 87 ? -1.416 38.094 7.887 1 98.88 87 LEU A N 1
ATOM 671 C CA . LEU A 1 87 ? -0.126 38.531 7.359 1 98.88 87 LEU A CA 1
ATOM 672 C C . LEU A 1 87 ? -0.152 40 7.012 1 98.88 87 LEU A C 1
ATOM 674 O O . LEU A 1 87 ? 0.779 40.75 7.348 1 98.88 87 LEU A O 1
ATOM 678 N N . LYS A 1 88 ? -1.206 40.406 6.387 1 98.69 88 LYS A N 1
ATOM 679 C CA . LYS A 1 88 ? -1.33 41.812 5.961 1 98.69 88 LYS A CA 1
ATOM 680 C C . LYS A 1 88 ? -1.371 42.75 7.164 1 98.69 88 LYS A C 1
ATOM 682 O O . LYS A 1 88 ? -0.927 43.906 7.074 1 98.69 88 LYS A O 1
ATOM 687 N N . GLU A 1 89 ? -1.85 42.25 8.266 1 98.5 89 GLU A N 1
ATOM 688 C CA . GLU A 1 89 ? -1.906 43.062 9.484 1 98.5 89 GLU A CA 1
ATOM 689 C C . GLU A 1 89 ? -0.592 43 10.258 1 98.5 89 GLU A C 1
ATOM 691 O O . GLU A 1 89 ? -0.47 43.562 11.344 1 98.5 89 GLU A O 1
ATOM 696 N N . GLY A 1 90 ? 0.371 42.219 9.711 1 98.31 90 GLY A N 1
ATOM 697 C CA . GLY A 1 90 ? 1.726 42.25 10.242 1 98.31 90 GLY A CA 1
ATOM 698 C C . GLY A 1 90 ? 2.047 41.062 11.141 1 98.31 90 GLY A C 1
ATOM 699 O O . GLY A 1 90 ? 3.119 41.031 11.742 1 98.31 90 GLY A O 1
ATOM 700 N N . ALA A 1 91 ? 1.19 40.125 11.25 1 98.81 91 ALA A N 1
ATOM 701 C CA . ALA A 1 91 ? 1.418 38.969 12.117 1 98.81 91 ALA A CA 1
ATOM 702 C C . ALA A 1 91 ? 2.145 37.844 11.375 1 98.81 91 ALA A C 1
ATOM 704 O O . ALA A 1 91 ? 1.913 37.625 10.18 1 98.81 91 ALA A O 1
ATOM 705 N N . HIS A 1 92 ? 3.062 37.094 12.039 1 98.88 92 HIS A N 1
ATOM 706 C CA . HIS A 1 92 ? 3.482 35.781 11.562 1 98.88 92 HIS A CA 1
ATOM 707 C C . HIS A 1 92 ? 2.348 34.781 11.672 1 98.88 92 HIS A C 1
ATOM 709 O O . HIS A 1 92 ? 1.464 34.906 12.523 1 98.88 92 HIS A O 1
ATOM 715 N N . VAL A 1 93 ? 2.377 33.75 10.805 1 98.94 93 VAL A N 1
ATOM 716 C CA . VAL A 1 93 ? 1.221 32.875 10.805 1 98.94 93 VAL A CA 1
ATOM 717 C C . VAL A 1 93 ? 1.688 31.422 10.852 1 98.94 93 VAL A C 1
ATOM 719 O O . VAL A 1 93 ? 2.566 31.016 10.078 1 98.94 93 VAL A O 1
ATOM 722 N N . LEU A 1 94 ? 1.194 30.625 11.766 1 98.88 94 LEU A N 1
ATOM 723 C CA . LEU A 1 94 ? 1.15 29.172 11.75 1 98.88 94 LEU A CA 1
ATOM 724 C C . LEU A 1 94 ? -0.217 28.672 11.289 1 98.88 94 LEU A C 1
ATOM 726 O O . LEU A 1 94 ? -1.205 28.797 12.016 1 98.88 94 LEU A O 1
ATOM 730 N N . CYS A 1 95 ? -0.268 28.156 10.102 1 98.88 95 CYS A N 1
ATOM 731 C CA . CYS A 1 95 ? -1.527 27.688 9.539 1 98.88 95 CYS A CA 1
ATOM 732 C C . CYS A 1 95 ? -1.617 26.172 9.586 1 98.88 95 CYS A C 1
ATOM 734 O O . CYS A 1 95 ? -0.665 25.469 9.227 1 98.88 95 CYS A O 1
ATOM 736 N N . GLU A 1 96 ? -2.68 25.656 10.008 1 98.06 96 GLU A N 1
ATOM 737 C CA . GLU A 1 96 ? -2.92 24.219 10.031 1 98.06 96 GLU A CA 1
ATOM 738 C C . GLU A 1 96 ? -2.895 23.641 8.617 1 98.06 96 GLU A C 1
ATOM 740 O O . GLU A 1 96 ? -3.055 24.375 7.641 1 98.06 96 GLU A O 1
ATOM 745 N N . LYS A 1 97 ? -2.615 22.406 8.562 1 97.69 97 LYS A N 1
ATOM 746 C CA . LYS A 1 97 ? -2.723 21.656 7.312 1 97.69 97 LYS A CA 1
ATOM 747 C C . LYS A 1 97 ? -4.16 21.219 7.059 1 97.69 97 LYS A C 1
ATOM 749 O O . LYS A 1 97 ? -4.93 21.031 8 1 97.69 97 LYS A O 1
ATOM 754 N N . PRO A 1 98 ? -4.578 21 5.895 1 97.5 98 PRO A N 1
ATOM 755 C CA . PRO A 1 98 ? -3.855 21.375 4.6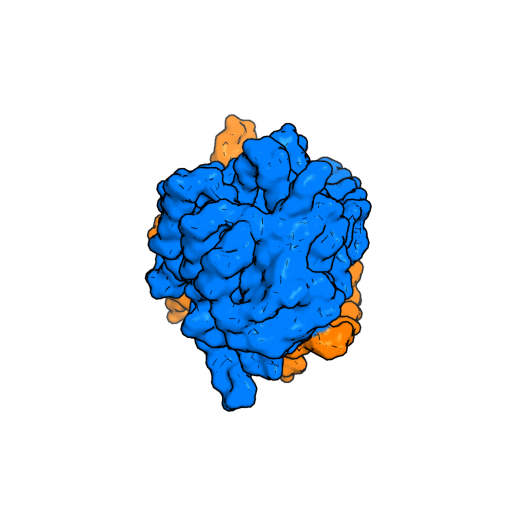76 1 97.5 98 PRO A CA 1
ATOM 756 C C . PRO A 1 98 ? -3.787 22.875 4.465 1 97.5 98 PRO A C 1
ATOM 758 O O . PRO A 1 98 ? -4.664 23.609 4.93 1 97.5 98 PRO A O 1
ATOM 761 N N . MET A 1 99 ? -2.83 23.344 3.75 1 98 99 MET A N 1
ATOM 762 C CA . MET A 1 99 ? -2.479 24.75 3.623 1 98 99 MET A CA 1
ATOM 763 C C . MET A 1 99 ? -3.664 25.562 3.109 1 98 99 MET A C 1
ATOM 765 O O . MET A 1 99 ? -4.062 26.547 3.732 1 98 99 MET A O 1
ATOM 769 N N . ALA A 1 100 ? -4.203 25.188 1.973 1 97.75 100 ALA A N 1
ATOM 770 C CA . ALA A 1 100 ? -5.379 25.797 1.355 1 97.75 100 ALA A CA 1
ATOM 771 C C . ALA A 1 100 ? -6.09 24.812 0.434 1 97.75 100 ALA A C 1
ATOM 773 O O . ALA A 1 100 ? -5.664 23.656 0.298 1 97.75 100 ALA A O 1
ATOM 774 N N . THR A 1 101 ? -7.172 25.281 -0.189 1 96.94 101 THR A N 1
ATOM 775 C CA . THR A 1 101 ? -8.016 24.328 -0.905 1 96.94 101 THR A CA 1
ATOM 776 C C . THR A 1 101 ? -7.719 24.359 -2.4 1 96.94 101 THR A C 1
ATOM 778 O O . THR A 1 101 ? -8.125 23.469 -3.141 1 96.94 101 THR A O 1
ATOM 781 N N . THR A 1 102 ? -7.023 25.391 -2.861 1 97.25 102 THR A N 1
ATOM 782 C CA . THR A 1 102 ? -6.617 25.484 -4.262 1 97.25 102 THR A CA 1
ATOM 783 C C . THR A 1 102 ? -5.16 25.922 -4.371 1 97.25 102 THR A C 1
ATOM 785 O O . THR A 1 102 ? -4.617 26.531 -3.447 1 97.25 102 THR A O 1
ATOM 788 N N . GLU A 1 103 ? -4.633 25.609 -5.488 1 97.44 103 GLU A N 1
ATOM 789 C CA . GLU A 1 103 ? -3.254 26.031 -5.73 1 97.44 103 GLU A CA 1
ATOM 790 C C . GLU A 1 103 ? -3.133 27.547 -5.73 1 97.44 103 GLU A C 1
ATOM 792 O O . GLU A 1 103 ? -2.158 28.094 -5.219 1 97.44 103 GLU A O 1
ATOM 797 N N . ASP A 1 104 ? -4.082 28.219 -6.285 1 98.19 104 ASP A N 1
ATOM 798 C CA . ASP A 1 104 ? -4.078 29.672 -6.336 1 98.19 104 ASP A CA 1
ATOM 799 C C . ASP A 1 104 ? -4.086 30.281 -4.934 1 98.19 104 ASP A C 1
ATOM 801 O O . ASP A 1 104 ? -3.367 31.234 -4.66 1 98.19 104 ASP A O 1
ATOM 805 N N . GLU A 1 105 ? -4.871 29.719 -4.113 1 98.56 105 GLU A N 1
ATOM 806 C CA . GLU A 1 105 ? -4.91 30.188 -2.734 1 98.56 105 GLU A CA 1
ATOM 807 C C . GLU A 1 105 ? -3.564 30 -2.045 1 98.56 105 GLU A C 1
ATOM 809 O O . GLU A 1 105 ? -3.104 30.875 -1.31 1 98.56 105 GLU A O 1
ATOM 814 N N . CYS A 1 106 ? -2.992 28.859 -2.248 1 98.62 106 CYS A N 1
ATOM 815 C CA . CYS A 1 106 ? -1.667 28.609 -1.692 1 98.62 106 CYS A CA 1
ATOM 816 C C . CYS A 1 106 ? -0.668 29.656 -2.162 1 98.62 106 CYS A C 1
ATOM 818 O O . CYS A 1 106 ? 0.085 30.219 -1.355 1 98.62 106 CYS A O 1
ATOM 820 N N . LYS A 1 107 ? -0.679 29.922 -3.426 1 98.56 107 LYS A N 1
ATOM 821 C CA . LYS A 1 107 ? 0.24 30.891 -4.012 1 98.56 107 LYS A CA 1
ATOM 822 C C . LYS A 1 107 ? -0.003 32.281 -3.451 1 98.56 107 LYS A C 1
ATOM 824 O O . LYS A 1 107 ? 0.944 33.031 -3.209 1 98.56 107 LYS A O 1
ATOM 829 N N . MET A 1 108 ? -1.239 32.625 -3.27 1 98.75 108 MET A N 1
ATOM 830 C CA . MET A 1 108 ? -1.578 33.906 -2.701 1 98.75 108 MET A CA 1
ATOM 831 C C . MET A 1 108 ? -1.051 34.031 -1.276 1 98.75 108 MET A C 1
ATOM 833 O O . MET A 1 108 ? -0.553 35.094 -0.885 1 98.75 108 MET A O 1
ATOM 837 N N . MET A 1 109 ? -1.186 33 -0.512 1 98.8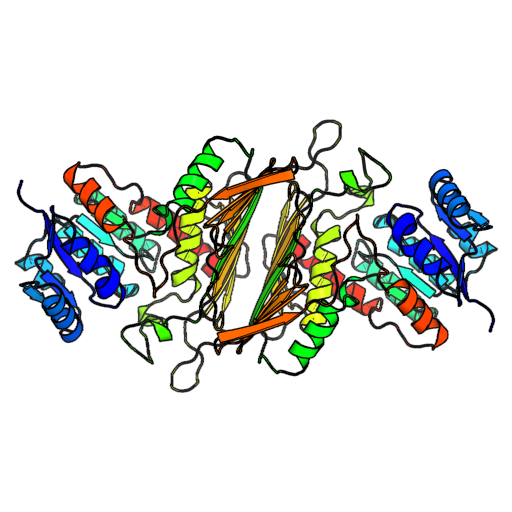8 109 MET A N 1
ATOM 838 C CA . MET A 1 109 ? -0.637 33 0.841 1 98.88 109 MET A CA 1
ATOM 839 C C . MET A 1 109 ? 0.868 33.219 0.821 1 98.88 109 MET A C 1
ATOM 841 O O . MET A 1 109 ? 1.382 34.031 1.597 1 98.88 109 MET A O 1
ATOM 845 N N . LEU A 1 110 ? 1.514 32.531 -0.087 1 98.38 110 LEU A N 1
ATOM 846 C CA . LEU A 1 110 ? 2.963 32.625 -0.207 1 98.38 110 LEU A CA 1
ATOM 847 C C . LEU A 1 110 ? 3.373 34.062 -0.615 1 98.38 110 LEU A C 1
ATOM 849 O O . LEU A 1 110 ? 4.312 34.625 -0.054 1 98.38 110 LEU A O 1
ATOM 853 N N . GLN A 1 111 ? 2.725 34.531 -1.572 1 98.5 111 GLN A N 1
ATOM 854 C CA . GLN A 1 111 ? 3.02 35.875 -2.061 1 98.5 111 GLN A CA 1
ATOM 855 C C . GLN A 1 111 ? 2.836 36.906 -0.957 1 98.5 111 GLN A C 1
ATOM 857 O O . GLN A 1 111 ? 3.652 37.812 -0.813 1 98.5 111 GLN A O 1
ATOM 862 N N . THR A 1 112 ? 1.783 36.781 -0.231 1 98.81 112 THR A N 1
ATOM 863 C CA . THR A 1 112 ? 1.514 37.719 0.852 1 98.81 112 THR A CA 1
ATOM 864 C C . THR A 1 112 ? 2.607 37.656 1.913 1 98.81 112 THR A C 1
ATOM 866 O O . THR A 1 112 ? 3.047 38.688 2.43 1 98.81 112 THR A O 1
ATOM 869 N N . ALA A 1 113 ? 3.01 36.438 2.277 1 98.75 113 ALA A N 1
ATOM 870 C CA . ALA A 1 113 ? 4.094 36.281 3.238 1 98.75 113 ALA A CA 1
ATOM 871 C C . ALA A 1 113 ? 5.367 36.969 2.754 1 98.75 113 ALA A C 1
ATOM 873 O O . ALA A 1 113 ? 6.043 37.656 3.527 1 98.75 113 ALA A O 1
ATOM 874 N N . LYS A 1 114 ? 5.652 36.781 1.504 1 97.88 114 LYS A N 1
ATOM 875 C CA . LYS A 1 114 ? 6.832 37.406 0.908 1 97.88 114 LYS A CA 1
ATOM 876 C C . LYS A 1 114 ? 6.734 38.906 0.944 1 97.88 114 LYS A C 1
ATOM 878 O O . LYS A 1 114 ? 7.695 39.594 1.308 1 97.88 114 LYS A O 1
ATOM 883 N N . GLU A 1 115 ? 5.656 39.438 0.63 1 98.38 115 GLU A N 1
ATOM 884 C CA . GLU A 1 115 ? 5.445 40.875 0.541 1 98.38 115 GLU A CA 1
ATOM 885 C C . GLU A 1 115 ? 5.508 41.531 1.919 1 98.38 115 GLU A C 1
ATOM 887 O O . GLU A 1 115 ? 5.996 42.656 2.057 1 98.38 115 GLU A O 1
ATOM 892 N N . THR A 1 116 ? 5.016 40.875 2.914 1 98.44 116 THR A N 1
ATOM 893 C CA . THR A 1 116 ? 4.934 41.469 4.25 1 98.44 116 THR A CA 1
ATOM 894 C C . THR A 1 116 ? 6.207 41.188 5.039 1 98.44 116 THR A C 1
ATOM 896 O O . THR A 1 116 ? 6.449 41.812 6.078 1 98.44 116 THR A O 1
ATOM 899 N N . GLY A 1 117 ? 6.996 40.219 4.562 1 98.06 117 GLY A N 1
ATOM 900 C CA . GLY A 1 117 ? 8.203 39.812 5.27 1 98.06 117 GLY A CA 1
ATOM 901 C C . GLY A 1 117 ? 7.922 39 6.523 1 98.06 117 GLY A C 1
ATOM 902 O O . GLY A 1 117 ? 8.789 38.875 7.391 1 98.06 117 GLY A O 1
ATOM 903 N N . ARG A 1 118 ? 6.719 38.531 6.668 1 98.56 118 ARG A N 1
ATOM 904 C CA . ARG A 1 118 ? 6.336 37.719 7.824 1 98.56 118 ARG A CA 1
ATOM 905 C C . ARG A 1 118 ? 6.453 36.25 7.523 1 98.56 118 ARG A C 1
ATOM 907 O O . ARG A 1 118 ? 6.367 35.812 6.363 1 98.56 118 ARG A O 1
ATOM 914 N N . PHE A 1 119 ? 6.633 35.438 8.562 1 98.75 119 PHE A N 1
ATOM 915 C CA . PHE A 1 119 ? 6.777 34 8.391 1 98.75 119 PHE A CA 1
ATOM 916 C C . PHE A 1 119 ? 5.414 33.312 8.242 1 98.75 119 PHE A C 1
ATOM 918 O O . PHE A 1 119 ? 4.465 33.688 8.945 1 98.75 119 PHE A O 1
ATOM 925 N N . LEU A 1 120 ? 5.312 32.5 7.273 1 98.88 120 LEU A N 1
ATOM 926 C CA . LEU A 1 120 ? 4.219 31.531 7.133 1 98.88 120 LEU A CA 1
ATOM 927 C C . LEU A 1 120 ? 4.719 30.109 7.316 1 98.88 120 LEU A C 1
ATOM 929 O O . LEU A 1 120 ? 5.547 29.625 6.543 1 98.88 120 LEU A O 1
ATOM 933 N N . MET A 1 121 ? 4.254 29.453 8.375 1 98.81 121 MET A N 1
ATOM 934 C CA . MET A 1 121 ? 4.582 28.062 8.648 1 98.81 121 MET A CA 1
ATOM 935 C C . MET A 1 121 ? 3.336 27.172 8.578 1 98.81 121 MET A C 1
ATOM 937 O O . MET A 1 121 ? 2.266 27.578 9.039 1 98.81 121 MET A O 1
ATOM 941 N N . ILE A 1 122 ? 3.451 26.062 7.938 1 98.75 122 ILE A N 1
ATOM 942 C CA . ILE A 1 122 ? 2.35 25.109 7.867 1 98.75 122 ILE A CA 1
ATOM 943 C C . ILE A 1 122 ? 2.535 24.016 8.93 1 98.75 122 ILE A C 1
ATOM 945 O O . ILE A 1 122 ? 3.645 23.516 9.125 1 98.75 122 ILE A O 1
ATOM 949 N N . ALA A 1 123 ? 1.496 23.594 9.539 1 97.94 123 ALA A N 1
ATOM 950 C CA . ALA A 1 123 ? 1.545 22.766 10.742 1 97.94 123 ALA A CA 1
ATOM 951 C C . ALA A 1 123 ? 1.644 21.281 10.383 1 97.94 123 ALA A C 1
ATOM 953 O O . ALA A 1 123 ? 0.832 20.469 10.836 1 97.94 123 ALA A O 1
ATOM 954 N N . HIS A 1 124 ? 2.666 20.922 9.734 1 97.5 124 HIS A N 1
ATOM 955 C CA . HIS A 1 124 ? 3.008 19.516 9.531 1 97.5 124 HIS A CA 1
ATOM 956 C C . HIS A 1 124 ? 3.805 18.969 10.711 1 97.5 124 HIS A C 1
ATOM 958 O O . HIS A 1 124 ? 5.035 18.906 10.656 1 97.5 124 HIS A O 1
ATOM 964 N N . ASN A 1 125 ? 3.121 18.422 11.641 1 95.06 125 ASN A N 1
ATOM 965 C CA . ASN A 1 125 ? 3.689 18.109 12.945 1 95.06 125 ASN A CA 1
ATOM 966 C C . ASN A 1 125 ? 4.473 16.812 12.922 1 95.06 125 ASN A C 1
ATOM 968 O O . ASN A 1 125 ? 5.312 16.562 13.789 1 95.06 125 ASN A O 1
ATOM 972 N N . GLN A 1 126 ? 4.277 15.953 11.93 1 96.12 126 GLN A N 1
ATOM 973 C CA . GLN A 1 126 ? 4.895 14.633 11.953 1 96.12 126 GLN A CA 1
ATOM 974 C C . GLN A 1 126 ? 6.402 14.727 11.734 1 96.12 126 GLN A C 1
ATOM 976 O O . GLN A 1 126 ? 7.141 13.797 12.055 1 96.12 126 GLN A O 1
ATOM 981 N N . ARG A 1 127 ? 6.836 15.852 11.195 1 96.5 127 ARG A N 1
ATOM 982 C CA . ARG A 1 127 ? 8.273 16.047 11.008 1 96.5 127 ARG A CA 1
ATOM 983 C C . ARG A 1 127 ? 8.992 16.125 12.352 1 96.5 127 ARG A C 1
ATOM 985 O O . ARG A 1 127 ? 10.203 15.938 12.422 1 96.5 127 ARG A O 1
ATOM 992 N N . PHE A 1 128 ? 8.211 16.391 13.406 1 94.62 128 PHE A N 1
ATOM 993 C CA . PHE A 1 128 ? 8.852 16.672 14.688 1 94.62 128 PHE A CA 1
ATOM 994 C C . PHE A 1 128 ? 8.875 15.438 15.57 1 94.62 128 PHE A C 1
ATOM 996 O O . PHE A 1 128 ? 9.445 15.461 16.656 1 94.62 128 PHE A O 1
ATOM 1003 N N . ASN A 1 129 ? 8.289 14.328 15.164 1 94.44 129 ASN A N 1
ATOM 1004 C CA . ASN A 1 129 ? 8.391 13.086 15.914 1 94.44 129 ASN A CA 1
ATOM 1005 C C . ASN A 1 129 ? 9.82 12.562 15.961 1 94.44 129 ASN A C 1
ATOM 1007 O O . ASN A 1 129 ? 10.523 12.57 14.938 1 94.44 129 ASN A O 1
ATOM 1011 N N . SER A 1 130 ? 10.195 12.102 17.125 1 94.94 130 SER A N 1
ATOM 1012 C CA . SER A 1 130 ? 11.57 11.672 17.312 1 94.94 130 SER A CA 1
ATOM 1013 C C . SER A 1 130 ? 11.938 10.539 16.359 1 94.94 130 SER A C 1
ATOM 1015 O O . SER A 1 130 ? 13.031 10.523 15.797 1 94.94 130 SER A O 1
ATOM 1017 N N . ALA A 1 131 ? 11.055 9.617 16.172 1 96.69 131 ALA A N 1
ATOM 1018 C CA . ALA A 1 131 ? 11.32 8.492 15.273 1 96.69 131 ALA A CA 1
ATOM 1019 C C . ALA A 1 131 ? 11.477 8.969 13.828 1 96.69 131 ALA A C 1
ATOM 1021 O O . ALA A 1 131 ? 12.305 8.445 13.078 1 96.69 131 ALA A O 1
ATOM 1022 N N . HIS A 1 132 ? 10.648 9.914 13.422 1 97.69 132 HIS A N 1
ATOM 1023 C CA . HIS A 1 132 ? 10.734 10.445 12.062 1 97.69 132 HIS A CA 1
ATOM 1024 C C . HIS A 1 132 ? 12.047 11.203 11.852 1 97.69 132 HIS A C 1
ATOM 1026 O O . HIS A 1 132 ? 12.703 11.039 10.82 1 97.69 132 HIS A O 1
ATOM 1032 N N . LYS A 1 133 ? 12.453 12.008 12.844 1 96.81 133 LYS A N 1
ATOM 1033 C CA . LYS A 1 133 ? 13.727 12.719 12.742 1 96.81 133 LYS A CA 1
ATOM 1034 C C . LYS A 1 133 ? 14.898 11.75 12.641 1 96.81 133 LYS A C 1
ATOM 1036 O O . LYS A 1 133 ? 15.781 11.922 11.797 1 96.81 133 LYS A O 1
ATOM 1041 N N . LYS A 1 134 ? 14.844 10.766 13.461 1 97.31 134 LYS A N 1
ATOM 1042 C CA . LYS A 1 134 ? 15.914 9.773 13.445 1 97.31 134 LYS A CA 1
ATOM 1043 C C . LYS A 1 134 ? 15.961 9.023 12.117 1 97.31 134 LYS A C 1
ATOM 1045 O O . LYS A 1 134 ? 17.031 8.766 11.586 1 97.31 134 LYS A O 1
ATOM 1050 N N . ALA A 1 135 ? 14.836 8.664 11.641 1 98.25 135 ALA A N 1
ATOM 1051 C CA . ALA A 1 135 ? 14.758 7.98 10.352 1 98.25 135 ALA A CA 1
ATOM 1052 C C . ALA A 1 135 ? 15.359 8.844 9.242 1 98.25 135 ALA A C 1
ATOM 1054 O O . ALA A 1 135 ? 16.094 8.336 8.391 1 98.25 135 ALA A O 1
ATOM 1055 N N . LYS A 1 136 ? 15.008 10.109 9.227 1 98.25 136 LYS A N 1
ATOM 1056 C CA . LYS A 1 136 ? 15.57 11.023 8.234 1 98.25 136 LYS A CA 1
ATOM 1057 C C . LYS A 1 136 ? 17.094 11.031 8.305 1 98.25 136 LYS A C 1
ATOM 1059 O O . LYS A 1 136 ? 17.766 10.969 7.273 1 98.25 136 LYS A O 1
ATOM 1064 N N . GLU A 1 137 ? 17.609 11.109 9.523 1 97.88 137 GLU A N 1
ATOM 1065 C CA . GLU A 1 137 ? 19.047 11.109 9.719 1 97.88 137 GLU A CA 1
ATOM 1066 C C . GLU A 1 137 ? 19.688 9.844 9.141 1 97.88 137 GLU A C 1
ATOM 1068 O O . GLU A 1 137 ? 20.719 9.914 8.469 1 97.88 137 GLU A O 1
ATOM 1073 N N . ILE A 1 138 ? 19.062 8.797 9.383 1 97.56 138 ILE A N 1
ATOM 1074 C CA . ILE A 1 138 ? 19.578 7.516 8.93 1 97.56 138 ILE A CA 1
ATOM 1075 C C . ILE A 1 138 ? 19.547 7.457 7.398 1 97.56 138 ILE A C 1
ATOM 1077 O O . ILE A 1 138 ? 20.531 7.07 6.766 1 97.56 138 ILE A O 1
ATOM 1081 N N . ILE A 1 139 ? 18.5 7.867 6.805 1 97.94 139 ILE A N 1
ATOM 1082 C CA . ILE A 1 139 ? 18.344 7.855 5.355 1 97.94 139 ILE A CA 1
ATOM 1083 C C . ILE A 1 139 ? 19.375 8.789 4.723 1 97.94 139 ILE A C 1
ATOM 1085 O O . ILE A 1 139 ? 20.047 8.414 3.75 1 97.94 139 ILE A O 1
ATOM 1089 N N . GLN A 1 140 ? 19.578 9.922 5.293 1 97 140 GLN A N 1
ATOM 1090 C CA . GLN A 1 140 ? 20.484 10.93 4.746 1 97 140 GLN A CA 1
ATOM 1091 C C . GLN A 1 140 ? 21.938 10.5 4.918 1 97 140 GLN A C 1
ATOM 1093 O O . GLN A 1 140 ? 22.797 10.891 4.125 1 97 140 GLN A O 1
ATOM 1098 N N . SER A 1 141 ? 22.203 9.734 5.945 1 97.06 141 SER A N 1
ATOM 1099 C CA . SER A 1 141 ? 23.562 9.281 6.191 1 97.06 141 SER A CA 1
ATOM 1100 C C . SER A 1 141 ? 24.047 8.344 5.086 1 97.06 141 SER A C 1
ATOM 1102 O O . SER A 1 141 ? 25.25 8.141 4.914 1 97.06 141 SER A O 1
ATOM 1104 N N . GLY A 1 142 ? 23.078 7.68 4.445 1 96.31 142 GLY A N 1
ATOM 1105 C CA . GLY A 1 142 ? 23.422 6.719 3.408 1 96.31 142 GLY A CA 1
ATOM 1106 C C . GLY A 1 142 ? 23.75 5.344 3.951 1 96.31 142 GLY A C 1
ATOM 1107 O O . GLY A 1 142 ? 24.109 4.441 3.191 1 96.31 142 GLY A O 1
ATOM 1108 N N . GLU A 1 143 ? 23.547 5.211 5.211 1 94.81 143 GLU A N 1
ATOM 1109 C CA . GLU A 1 143 ? 23.891 3.957 5.871 1 94.81 143 GLU A CA 1
ATOM 1110 C C . GLU A 1 143 ? 23.141 2.781 5.246 1 94.81 143 GLU A C 1
ATOM 1112 O O . GLU A 1 143 ? 23.688 1.686 5.121 1 94.81 143 GLU A O 1
ATOM 1117 N N . LEU A 1 144 ? 21.984 2.969 4.816 1 96.62 144 LEU A N 1
ATOM 1118 C CA . LEU A 1 144 ? 21.156 1.89 4.293 1 96.62 144 LEU A CA 1
ATOM 1119 C C . LEU A 1 144 ? 21.141 1.911 2.766 1 96.62 144 LEU A C 1
ATOM 1121 O O . LEU A 1 144 ? 20.375 1.173 2.139 1 96.62 144 LEU A O 1
ATOM 1125 N N . GLY A 1 145 ? 21.953 2.75 2.105 1 96.69 145 GLY A N 1
ATOM 1126 C CA . GLY A 1 145 ? 21.938 2.893 0.659 1 96.69 145 GLY A CA 1
ATOM 1127 C C . GLY A 1 145 ? 20.766 3.699 0.145 1 96.69 145 GLY A C 1
ATOM 1128 O O . GLY A 1 145 ? 20.094 4.383 0.918 1 96.69 145 GLY A O 1
ATOM 1129 N N . LYS A 1 146 ? 20.547 3.611 -1.158 1 96.69 146 LYS A N 1
ATOM 1130 C CA . LYS A 1 146 ? 19.5 4.387 -1.804 1 96.69 146 LYS A CA 1
ATOM 1131 C C . LYS A 1 146 ? 18.109 3.857 -1.426 1 96.69 146 LYS A C 1
ATOM 1133 O O . LYS A 1 146 ? 17.922 2.646 -1.285 1 96.69 146 LYS A O 1
ATOM 1138 N N . VAL A 1 147 ? 17.156 4.793 -1.264 1 98.12 147 VAL A N 1
ATOM 1139 C CA . VAL A 1 147 ? 15.773 4.402 -1.067 1 98.12 147 VAL A CA 1
ATOM 1140 C C . VAL A 1 147 ? 15.203 3.846 -2.371 1 98.12 147 VAL A C 1
ATOM 1142 O O . VAL A 1 147 ? 15.359 4.453 -3.434 1 98.12 147 VAL A O 1
ATOM 1145 N N . LEU A 1 148 ? 14.547 2.709 -2.275 1 98.12 148 LEU A N 1
ATOM 1146 C CA . LEU A 1 148 ? 14.023 2.049 -3.465 1 98.12 148 LEU A CA 1
ATOM 1147 C C . LEU A 1 148 ? 12.5 2.156 -3.518 1 98.12 148 LEU A C 1
ATOM 1149 O O . LEU A 1 148 ? 11.938 2.514 -4.555 1 98.12 148 LEU A O 1
ATOM 1153 N N . SER A 1 149 ? 11.859 1.884 -2.455 1 98.31 149 SER A N 1
ATOM 1154 C CA . SER A 1 149 ? 10.406 1.88 -2.404 1 98.31 149 SER A CA 1
ATOM 1155 C C . SER A 1 149 ? 9.898 2.166 -0.993 1 98.31 149 SER A C 1
ATOM 1157 O O . SER A 1 149 ? 10.688 2.25 -0.05 1 98.31 149 SER A O 1
ATOM 1159 N N . PHE A 1 150 ? 8.578 2.41 -0.87 1 98.62 150 PHE A N 1
ATOM 1160 C CA . PHE A 1 150 ? 8.016 2.734 0.436 1 98.62 150 PHE A CA 1
ATOM 1161 C C . PHE A 1 150 ? 6.523 2.416 0.479 1 98.62 150 PHE A C 1
ATOM 1163 O O . PHE A 1 150 ? 5.883 2.283 -0.565 1 98.62 150 PHE A O 1
ATOM 1170 N N . LYS A 1 151 ? 6.008 2.182 1.592 1 98.56 151 LYS A N 1
ATOM 1171 C CA . LYS A 1 151 ? 4.59 2.1 1.932 1 98.56 151 LYS A CA 1
ATOM 1172 C C . LYS A 1 151 ? 4.258 3 3.119 1 98.56 151 LYS A C 1
ATOM 1174 O O . LYS A 1 151 ? 4.902 2.918 4.168 1 98.56 151 LYS A O 1
ATOM 1179 N N . THR A 1 152 ? 3.312 3.877 2.957 1 98.81 152 THR A N 1
ATOM 1180 C CA . THR A 1 152 ? 2.914 4.73 4.07 1 98.81 152 THR A CA 1
ATOM 1181 C C . THR A 1 152 ? 1.395 4.773 4.203 1 98.81 152 THR A C 1
ATOM 1183 O O . THR A 1 152 ? 0.679 4.738 3.199 1 98.81 152 THR A O 1
ATOM 1186 N N . THR A 1 153 ? 0.922 4.742 5.473 1 98.5 153 THR A N 1
ATOM 1187 C CA . THR A 1 153 ? -0.505 4.645 5.754 1 98.5 153 THR A CA 1
ATOM 1188 C C . THR A 1 153 ? -0.9 5.594 6.883 1 98.5 153 THR A C 1
ATOM 1190 O O . THR A 1 153 ? -0.17 5.734 7.867 1 98.5 153 THR A O 1
ATOM 1193 N N . PHE A 1 154 ? -1.975 6.254 6.727 1 98.06 154 PHE A N 1
ATOM 1194 C CA . PHE A 1 154 ? -2.678 6.902 7.828 1 98.06 154 PHE A CA 1
ATOM 1195 C C . PHE A 1 154 ? -4.164 6.574 7.789 1 98.06 154 PHE A C 1
ATOM 1197 O O . PHE A 1 154 ? -4.906 7.117 6.965 1 98.06 154 PHE A O 1
ATOM 1204 N N . GLY A 1 155 ? -4.582 5.703 8.664 1 96.38 155 GLY A N 1
ATOM 1205 C CA . GLY A 1 155 ? -5.977 5.293 8.719 1 96.38 155 GLY A CA 1
ATOM 1206 C C . GLY A 1 155 ? -6.52 5.215 10.133 1 96.38 155 GLY A C 1
ATOM 1207 O O . GLY A 1 155 ? -5.816 4.797 11.055 1 96.38 155 GLY A O 1
ATOM 1208 N N . HIS A 1 156 ? -7.695 5.688 10.328 1 93.5 156 HIS A N 1
ATOM 1209 C CA . HIS A 1 156 ? -8.43 5.543 11.578 1 93.5 156 HIS A CA 1
ATOM 1210 C C . HIS A 1 156 ? -9.938 5.562 11.336 1 93.5 156 HIS A C 1
ATOM 1212 O O . HIS A 1 156 ? -10.391 5.477 10.195 1 93.5 156 HIS A O 1
ATOM 1218 N N . GLY A 1 157 ? -10.758 5.699 12.383 1 89.12 157 GLY A N 1
ATOM 1219 C CA . GLY A 1 157 ? -12.203 5.523 12.281 1 89.12 157 GLY A CA 1
ATOM 1220 C C . GLY A 1 157 ? -12.922 6.781 11.828 1 89.12 157 GLY A C 1
ATOM 1221 O O . GLY A 1 157 ? -14.141 6.77 11.648 1 89.12 157 GLY A O 1
ATOM 1222 N N . GLY A 1 158 ? -12.25 7.867 11.617 1 87.12 158 GLY A N 1
ATOM 1223 C CA . GLY A 1 158 ? -12.891 9.078 11.125 1 87.12 158 GLY A CA 1
ATOM 1224 C C . GLY A 1 158 ? -13.055 10.141 12.195 1 87.12 158 GLY A C 1
ATOM 1225 O O . GLY A 1 158 ? -12.773 9.898 13.367 1 87.12 158 GLY A O 1
ATOM 1226 N N . PRO A 1 159 ? -13.492 11.297 11.766 1 83.5 159 PRO A N 1
ATOM 1227 C CA . PRO A 1 159 ? -13.516 12.453 12.664 1 83.5 159 PRO A CA 1
ATOM 1228 C C . PRO A 1 159 ? -14.719 12.453 13.602 1 83.5 159 PRO A C 1
ATOM 1230 O O . PRO A 1 159 ? -14.758 13.234 14.555 1 83.5 159 PRO A O 1
ATOM 1233 N N . GLU A 1 160 ? -15.641 11.586 13.383 1 80.5 160 GLU A N 1
ATOM 1234 C CA . GLU A 1 160 ? -16.844 11.57 14.219 1 80.5 160 GLU A CA 1
ATOM 1235 C C . GLU A 1 160 ? -16.484 11.336 15.68 1 80.5 160 GLU A C 1
ATOM 1237 O O . GLU A 1 160 ? -17.234 11.719 16.578 1 80.5 160 GLU A O 1
ATOM 1242 N N . SER A 1 161 ? -15.344 10.766 15.883 1 73.31 161 SER A N 1
ATOM 1243 C CA . SER A 1 161 ? -15.008 10.398 17.25 1 73.31 161 SER A CA 1
ATOM 1244 C C . SER A 1 161 ? -14.258 11.523 17.953 1 73.31 161 SER A C 1
ATOM 1246 O O . SER A 1 161 ? -14.211 11.57 19.188 1 73.31 161 SER A O 1
ATOM 1248 N N . TRP A 1 162 ? -13.789 12.586 17.25 1 71.62 162 TRP A N 1
ATOM 1249 C CA . TRP A 1 162 ? -12.922 13.531 17.953 1 71.62 162 TRP A CA 1
ATOM 1250 C C . TRP A 1 162 ? -13.297 14.969 17.609 1 71.62 162 TRP A C 1
ATOM 1252 O O . TRP A 1 162 ? -12.875 15.906 18.297 1 71.62 162 TRP A O 1
ATOM 1262 N N . SER A 1 163 ? -14.102 15.156 16.562 1 77.62 163 SER A N 1
ATOM 1263 C CA . SER A 1 163 ? -14.477 16.516 16.156 1 77.62 163 SER A CA 1
ATOM 1264 C C . SER A 1 163 ? -15.352 17.172 17.219 1 77.62 163 SER A C 1
ATOM 1266 O O . SER A 1 163 ? -16.078 16.5 17.938 1 77.62 163 SER A O 1
ATOM 1268 N N . SER A 1 164 ? -15.266 18.453 17.25 1 73.75 164 SER A N 1
ATOM 1269 C CA . SER A 1 164 ? -16.062 19.203 18.234 1 73.75 164 SER A CA 1
ATOM 1270 C C . SER A 1 164 ? -17.516 19.297 17.797 1 73.75 164 SER A C 1
ATOM 1272 O O . SER A 1 164 ? -18.406 19.469 18.625 1 73.75 164 SER A O 1
ATOM 1274 N N . ASP A 1 165 ? -17.734 19.219 16.5 1 73.75 165 ASP A N 1
ATOM 1275 C CA . ASP A 1 165 ? -19.094 19.359 15.961 1 73.75 165 ASP A CA 1
ATOM 1276 C C . ASP A 1 165 ? -19.688 17.984 15.617 1 73.75 165 ASP A C 1
ATOM 1278 O O . ASP A 1 165 ? -19.391 17.422 14.562 1 73.75 165 ASP A O 1
ATOM 1282 N N . LYS A 1 166 ? -20.125 17.25 16.562 1 71.19 166 LYS A N 1
ATOM 1283 C CA . LYS A 1 166 ? -20.672 15.906 16.328 1 71.19 166 LYS A CA 1
ATOM 1284 C C . LYS A 1 166 ? -22.203 15.914 16.453 1 71.19 166 LYS A C 1
ATOM 1286 O O . LYS A 1 166 ? -22.766 16.734 17.172 1 71.19 166 LYS A O 1
ATOM 1291 N N . PRO A 1 167 ? -22.781 15.125 15.594 1 68.19 167 PRO A N 1
ATOM 1292 C CA . PRO A 1 167 ? -22.344 14.031 14.719 1 68.19 167 PRO A CA 1
ATOM 1293 C C . PRO A 1 167 ? -22.109 14.492 13.281 1 68.19 167 PRO A C 1
ATOM 1295 O O . PRO A 1 167 ? -21.484 13.766 12.492 1 68.19 167 PRO A O 1
ATOM 1298 N N . ASP A 1 168 ? -22.531 15.734 13.023 1 78.62 168 ASP A N 1
ATOM 1299 C CA . ASP A 1 168 ? -22.344 16.312 11.703 1 78.62 168 ASP A CA 1
ATOM 1300 C C . ASP A 1 168 ? -21.156 17.266 11.688 1 78.62 168 ASP A C 1
ATOM 1302 O O . ASP A 1 168 ? -21.312 18.484 11.836 1 78.62 168 ASP A O 1
ATOM 1306 N N . THR A 1 169 ? -20 16.719 11.391 1 85.69 169 THR A N 1
ATOM 1307 C CA . THR A 1 169 ? -18.766 17.484 11.469 1 85.69 169 THR A CA 1
ATOM 1308 C C . THR A 1 169 ? -18.484 18.203 10.141 1 85.69 169 THR A C 1
ATOM 1310 O O . THR A 1 169 ? -18.828 17.688 9.078 1 85.69 169 THR A O 1
ATOM 1313 N N . TRP A 1 170 ? -17.859 19.359 10.242 1 84.69 170 TRP A N 1
ATOM 1314 C CA . TRP A 1 170 ? -17.516 20.109 9.047 1 84.69 170 TRP A CA 1
ATOM 1315 C C . TRP A 1 170 ? -16.609 19.297 8.125 1 84.69 170 TRP A C 1
ATOM 1317 O O . TRP A 1 170 ? -16.594 19.516 6.914 1 84.69 170 TRP A O 1
ATOM 1327 N N . PHE A 1 171 ? -15.938 18.328 8.57 1 86 171 PHE A N 1
ATOM 1328 C CA . PHE A 1 171 ? -15.023 17.469 7.809 1 86 171 PHE A CA 1
ATOM 1329 C C . PHE A 1 171 ? -15.766 16.766 6.684 1 86 171 PHE A C 1
ATOM 1331 O O . PHE A 1 171 ? -15.172 16.422 5.656 1 86 171 PHE A O 1
ATOM 1338 N N . PHE A 1 172 ? -17 16.531 6.922 1 88.38 172 PHE A N 1
ATOM 1339 C CA . PHE A 1 172 ? -17.766 15.703 6 1 88.38 172 PHE A CA 1
ATOM 1340 C C . PHE A 1 172 ? -18.359 16.547 4.879 1 88.38 172 PHE A C 1
ATOM 1342 O O . PHE A 1 172 ? -18.844 16.016 3.879 1 88.38 172 PHE A O 1
ATOM 1349 N N . HIS A 1 173 ? -18.281 17.844 5.082 1 86.06 173 HIS A N 1
ATOM 1350 C CA . HIS A 1 173 ? -18.969 18.734 4.148 1 86.06 173 HIS A CA 1
ATOM 1351 C C . HIS A 1 173 ? -17.984 19.312 3.127 1 86.06 173 HIS A C 1
ATOM 1353 O O . HIS A 1 173 ? -17.062 20.047 3.486 1 86.06 173 HIS A O 1
ATOM 1359 N N . LYS A 1 174 ? -18.312 19.172 1.938 1 88.06 174 LYS A N 1
ATOM 1360 C CA . LYS A 1 174 ? -17.422 19.562 0.841 1 88.06 174 LYS A CA 1
ATOM 1361 C C . LYS A 1 174 ? -17.25 21.078 0.791 1 88.06 174 LYS A C 1
ATOM 1363 O O . LYS A 1 174 ? -16.172 21.578 0.484 1 88.06 174 LYS A O 1
ATOM 1368 N N . ASP A 1 175 ? -18.219 21.766 1.106 1 84.5 175 ASP A N 1
ATOM 1369 C CA . ASP A 1 175 ? -18.156 23.219 1.017 1 84.5 175 ASP A CA 1
ATOM 1370 C C . ASP A 1 175 ? -17.281 23.797 2.121 1 84.5 175 ASP A C 1
ATOM 1372 O O . ASP A 1 175 ? -16.797 24.922 2.008 1 84.5 175 ASP A O 1
ATOM 1376 N N . LEU A 1 176 ? -17.078 23.062 3.166 1 82.56 176 LEU A N 1
ATOM 1377 C CA . LEU A 1 176 ? -16.266 23.531 4.289 1 82.56 176 LEU A CA 1
ATOM 1378 C C . LEU A 1 176 ? -14.875 22.906 4.258 1 82.56 176 LEU A C 1
ATOM 1380 O O . LEU A 1 176 ? -13.875 23.609 4.426 1 82.56 176 LEU A O 1
ATOM 1384 N N . ALA A 1 177 ? -14.781 21.641 4.043 1 84.62 177 ALA A N 1
ATOM 1385 C CA . ALA A 1 177 ? -13.516 20.906 4.094 1 84.62 177 ALA A CA 1
ATOM 1386 C C . ALA A 1 177 ? -12.852 20.859 2.723 1 84.62 177 ALA A C 1
ATOM 1388 O O . ALA A 1 177 ? -11.625 20.984 2.615 1 84.62 177 ALA A O 1
ATOM 1389 N N . VAL A 1 178 ? -13.656 20.75 1.747 1 86.12 178 VAL A N 1
ATOM 1390 C CA . VAL A 1 178 ? -13.258 20.594 0.353 1 86.12 178 VAL A CA 1
ATOM 1391 C C . VAL A 1 178 ? -12.625 19.234 0.14 1 86.12 178 VAL A C 1
ATOM 1393 O O . VAL A 1 178 ? -12.883 18.562 -0.869 1 86.12 178 VAL A O 1
ATOM 1396 N N . PHE A 1 179 ? -11.844 18.797 1.087 1 93.5 179 PHE A N 1
ATOM 1397 C CA . PHE A 1 179 ? -11.156 17.516 0.993 1 93.5 179 PHE A CA 1
ATOM 1398 C C . PHE A 1 179 ? -11.695 16.531 2.027 1 93.5 179 PHE A C 1
ATOM 1400 O O . PHE A 1 179 ? -12.305 16.938 3.018 1 93.5 179 PHE A O 1
ATOM 1407 N N . GLY A 1 180 ? -11.578 15.281 1.753 1 96.12 180 GLY A N 1
ATOM 1408 C CA . GLY A 1 180 ? -11.867 14.203 2.691 1 96.12 180 GLY A CA 1
ATOM 1409 C C . GLY A 1 180 ? -10.617 13.609 3.314 1 96.12 180 GLY A C 1
ATOM 1410 O O . GLY A 1 180 ? -9.695 14.336 3.682 1 96.12 180 GLY A O 1
ATOM 1411 N N . ALA A 1 181 ? -10.641 12.32 3.414 1 96.75 181 ALA A N 1
ATOM 1412 C CA . ALA A 1 181 ? -9.547 11.586 4.043 1 96.75 181 ALA A CA 1
ATOM 1413 C C . ALA A 1 181 ? -8.211 11.898 3.365 1 96.75 181 ALA A C 1
ATOM 1415 O O . ALA A 1 181 ? -7.184 12.016 4.031 1 96.75 181 ALA A O 1
ATOM 1416 N N . MET A 1 182 ? -8.172 12.055 2.096 1 97.25 182 MET A N 1
ATOM 1417 C CA . MET A 1 182 ? -6.938 12.344 1.369 1 97.25 182 MET A CA 1
ATOM 1418 C C . MET A 1 182 ? -6.348 13.68 1.803 1 97.25 182 MET A C 1
ATOM 1420 O O . MET A 1 182 ? -5.145 13.781 2.059 1 97.25 182 MET A O 1
ATOM 1424 N N . GLY A 1 183 ? -7.195 14.648 1.902 1 95.19 183 GLY A N 1
ATOM 1425 C CA . GLY A 1 183 ? -6.73 15.961 2.303 1 95.19 183 GLY A CA 1
ATOM 1426 C C . GLY A 1 183 ? -6.473 16.078 3.793 1 95.19 183 GLY A C 1
ATOM 1427 O O . GLY A 1 183 ? -5.688 16.922 4.23 1 95.19 183 GLY A O 1
ATOM 1428 N N . ASP A 1 184 ? -7.121 15.289 4.531 1 94.38 184 ASP A N 1
ATOM 1429 C CA . ASP A 1 184 ? -7.008 15.344 5.988 1 94.38 184 ASP A CA 1
ATOM 1430 C C . ASP A 1 184 ? -5.84 14.492 6.48 1 94.38 184 ASP A C 1
ATOM 1432 O O . ASP A 1 184 ? -5.047 14.938 7.309 1 94.38 184 ASP A O 1
ATOM 1436 N N . LEU A 1 185 ? -5.789 13.305 5.977 1 97.06 185 LEU A N 1
ATOM 1437 C CA . LEU A 1 185 ? -4.805 12.336 6.449 1 97.06 185 LEU A CA 1
ATOM 1438 C C . LEU A 1 185 ? -3.67 12.172 5.445 1 97.06 185 LEU A C 1
ATOM 1440 O O . LEU A 1 185 ? -2.498 12.141 5.828 1 97.06 185 LEU A O 1
ATOM 1444 N N . GLY A 1 186 ? -4.004 12.102 4.164 1 98.38 186 GLY A N 1
ATOM 1445 C CA . GLY A 1 186 ? -3.004 11.906 3.123 1 98.38 186 GLY A CA 1
ATOM 1446 C C . GLY A 1 186 ? -1.951 12.992 3.096 1 98.38 186 GLY A C 1
ATOM 1447 O O . GLY A 1 186 ? -0.776 12.727 2.838 1 98.38 186 GLY A O 1
ATOM 1448 N N . VAL A 1 187 ? -2.371 14.164 3.367 1 98.5 187 VAL A N 1
ATOM 1449 C CA . VAL A 1 187 ? -1.483 15.32 3.312 1 98.5 187 VAL A CA 1
ATOM 1450 C C . VAL A 1 187 ? -0.361 15.164 4.336 1 98.5 187 VAL A C 1
ATOM 1452 O O . VAL A 1 187 ? 0.779 15.562 4.082 1 98.5 187 VAL A O 1
ATOM 1455 N N . HIS A 1 188 ? -0.633 14.586 5.547 1 98.06 188 HIS A N 1
ATOM 1456 C CA . HIS A 1 188 ? 0.385 14.297 6.547 1 98.06 188 HIS A CA 1
ATOM 1457 C C . HIS A 1 188 ? 1.469 13.383 5.988 1 98.06 188 HIS A C 1
ATOM 1459 O O . HIS A 1 188 ? 2.66 13.648 6.156 1 98.06 188 HIS A O 1
ATOM 1465 N N . LYS A 1 189 ? 1.033 12.391 5.301 1 98.75 189 LYS A N 1
ATOM 1466 C CA . LYS A 1 189 ? 1.969 11.367 4.848 1 98.75 189 LYS A CA 1
ATOM 1467 C C . LYS A 1 189 ? 2.75 11.836 3.625 1 98.75 189 LYS A C 1
ATOM 1469 O O . LYS A 1 189 ? 3.916 11.477 3.451 1 98.75 189 LYS A O 1
ATOM 1474 N N . ILE A 1 190 ? 2.09 12.625 2.771 1 98.81 190 ILE A N 1
ATOM 1475 C CA . ILE A 1 190 ? 2.816 13.203 1.646 1 98.81 190 ILE A CA 1
ATOM 1476 C C . ILE A 1 190 ? 3.949 14.086 2.164 1 98.81 190 ILE A C 1
ATOM 1478 O O . ILE A 1 190 ? 5.094 13.961 1.723 1 98.81 190 ILE A O 1
ATOM 1482 N N . ASP A 1 191 ? 3.623 14.961 3.088 1 98.81 191 ASP A N 1
ATOM 1483 C CA . ASP A 1 191 ? 4.645 15.836 3.65 1 98.81 191 ASP A CA 1
ATOM 1484 C C . ASP A 1 191 ? 5.738 15.031 4.344 1 98.81 191 ASP A C 1
ATOM 1486 O O . ASP A 1 191 ? 6.93 15.297 4.156 1 98.81 191 ASP A O 1
ATOM 1490 N N . LEU A 1 192 ? 5.344 14.086 5.137 1 98.69 192 LEU A N 1
ATOM 1491 C CA . LEU A 1 192 ? 6.297 13.258 5.863 1 98.69 192 LEU A CA 1
ATOM 1492 C C . LEU A 1 192 ? 7.266 12.578 4.902 1 98.69 192 LEU A C 1
ATOM 1494 O O . LEU A 1 192 ? 8.477 12.57 5.133 1 98.69 192 LEU A O 1
ATOM 1498 N N . MET A 1 193 ? 6.746 12.031 3.869 1 98.88 193 MET A N 1
ATOM 1499 C CA . MET A 1 193 ? 7.598 11.297 2.934 1 98.88 193 MET A CA 1
ATOM 1500 C C . MET A 1 193 ? 8.547 12.25 2.215 1 98.88 193 MET A C 1
ATOM 1502 O O . MET A 1 193 ? 9.711 11.898 1.972 1 98.88 193 MET A O 1
ATOM 1506 N N . ARG A 1 194 ? 8.078 13.43 1.798 1 98.69 194 ARG A N 1
ATOM 1507 C CA . ARG A 1 194 ? 8.984 14.422 1.236 1 98.69 194 ARG A CA 1
ATOM 1508 C C . ARG A 1 194 ? 10.109 14.758 2.215 1 98.69 194 ARG A C 1
ATOM 1510 O O . ARG A 1 194 ? 11.273 14.875 1.816 1 98.69 194 ARG A O 1
ATOM 1517 N N . PHE A 1 195 ? 9.75 14.867 3.479 1 98.62 195 PHE A N 1
ATOM 1518 C CA . PHE A 1 195 ? 10.695 15.156 4.547 1 98.62 195 PHE A CA 1
ATOM 1519 C C . PHE A 1 195 ? 11.703 14.023 4.703 1 98.62 195 PHE A C 1
ATOM 1521 O O . PHE A 1 195 ? 12.914 14.258 4.727 1 98.62 195 PHE A O 1
ATOM 1528 N N . LEU A 1 196 ? 11.258 12.789 4.773 1 98.69 196 LEU A N 1
ATOM 1529 C CA . LEU A 1 196 ? 12.109 11.625 5.02 1 98.69 196 LEU A CA 1
ATOM 1530 C C . LEU A 1 196 ? 13.008 11.352 3.824 1 98.69 196 LEU A C 1
ATOM 1532 O O . LEU A 1 196 ? 14.203 11.086 3.988 1 98.69 196 LEU A O 1
ATOM 1536 N N . LEU A 1 197 ? 12.445 11.43 2.648 1 98.06 197 LEU A N 1
ATOM 1537 C CA . LEU A 1 197 ? 13.164 11.023 1.446 1 98.06 197 LEU A CA 1
ATOM 1538 C C . LEU A 1 197 ? 14.086 12.141 0.961 1 98.06 197 LEU A C 1
ATOM 1540 O O . LEU A 1 197 ? 15.055 11.891 0.246 1 98.06 197 LEU A O 1
ATOM 1544 N N . GLY A 1 198 ? 13.773 13.375 1.258 1 97.19 198 GLY A N 1
ATOM 1545 C CA . GLY A 1 198 ? 14.602 14.508 0.875 1 97.19 198 GLY A CA 1
ATOM 1546 C C . GLY A 1 198 ? 14.523 14.836 -0.606 1 97.19 198 GLY A C 1
ATOM 1547 O O . GLY A 1 198 ? 15.484 15.352 -1.184 1 97.19 198 GLY A O 1
ATOM 1548 N N . GLU A 1 199 ? 13.477 14.398 -1.248 1 96.94 199 GLU A N 1
ATOM 1549 C CA . GLU A 1 199 ? 13.25 14.703 -2.658 1 96.94 199 GLU A CA 1
ATOM 1550 C C . GLU A 1 199 ? 11.758 14.805 -2.969 1 96.94 199 GLU A C 1
ATOM 1552 O O . GLU A 1 199 ? 10.922 14.453 -2.135 1 96.94 199 GLU A O 1
ATOM 1557 N N . GLU A 1 200 ? 11.43 15.281 -4.152 1 98.62 200 GLU A N 1
ATOM 1558 C CA . GLU A 1 200 ? 10.039 15.562 -4.512 1 98.62 200 GLU A CA 1
ATOM 1559 C C . GLU A 1 200 ? 9.422 14.406 -5.281 1 98.62 200 GLU A C 1
ATOM 1561 O O . GLU A 1 200 ? 10.133 13.641 -5.945 1 98.62 200 GLU A O 1
ATOM 1566 N N . PHE A 1 201 ? 8.18 14.25 -5.117 1 98.81 201 PHE A N 1
ATOM 1567 C CA . PHE A 1 201 ? 7.418 13.352 -5.98 1 98.81 201 PHE A CA 1
ATOM 1568 C C . PHE A 1 201 ? 7.18 13.992 -7.348 1 98.81 201 PHE A C 1
ATOM 1570 O O . PHE A 1 201 ? 6.91 15.188 -7.441 1 98.81 201 PHE A O 1
ATOM 1577 N N . VAL A 1 202 ? 7.164 13.148 -8.414 1 98.81 202 VAL A N 1
ATOM 1578 C CA . VAL A 1 202 ? 7.059 13.734 -9.75 1 98.81 202 VAL A CA 1
ATOM 1579 C C . VAL A 1 202 ? 5.871 13.133 -10.492 1 98.81 202 VAL A C 1
ATOM 1581 O O . VAL A 1 202 ? 5.402 13.688 -11.484 1 98.81 202 VAL A O 1
ATOM 1584 N N . GLU A 1 203 ? 5.379 11.977 -10.094 1 98.88 203 GLU A N 1
ATOM 1585 C CA . GLU A 1 203 ? 4.195 11.352 -10.672 1 98.88 203 GLU A CA 1
ATOM 1586 C C . GLU A 1 203 ? 3.299 10.766 -9.578 1 98.88 203 GLU A C 1
ATOM 1588 O O . GLU A 1 203 ? 3.789 10.281 -8.555 1 98.88 203 GLU A O 1
ATOM 1593 N N . ALA A 1 204 ? 2.006 10.812 -9.844 1 98.88 204 ALA A N 1
ATOM 1594 C CA . ALA A 1 204 ? 1.032 10.281 -8.891 1 98.88 204 ALA A CA 1
ATOM 1595 C C . ALA A 1 204 ? -0.18 9.703 -9.617 1 98.88 204 ALA A C 1
ATOM 1597 O O . ALA A 1 204 ? -0.616 10.234 -10.633 1 98.88 204 ALA A O 1
ATOM 1598 N N . ALA A 1 205 ? -0.681 8.609 -9.164 1 98.88 205 ALA A N 1
ATOM 1599 C CA . ALA A 1 205 ? -2.004 8.094 -9.492 1 98.88 205 ALA A CA 1
ATOM 1600 C C . ALA A 1 205 ? -2.797 7.762 -8.227 1 98.88 205 ALA A C 1
ATOM 1602 O O . ALA A 1 205 ? -2.217 7.41 -7.199 1 98.88 205 ALA A O 1
ATOM 1603 N N . ALA A 1 206 ? -4.113 7.902 -8.344 1 98.88 206 ALA A N 1
ATOM 1604 C CA . ALA A 1 206 ? -4.883 7.711 -7.117 1 98.88 206 ALA A CA 1
ATOM 1605 C C . ALA A 1 206 ? -6.312 7.281 -7.426 1 98.88 206 ALA A C 1
ATOM 1607 O O . ALA A 1 206 ? -6.852 7.613 -8.484 1 98.88 206 ALA A O 1
ATOM 1608 N N . PHE A 1 207 ? -6.859 6.43 -6.574 1 98.88 207 PHE A N 1
ATOM 1609 C CA . PHE A 1 207 ? -8.305 6.305 -6.391 1 98.88 207 PHE A CA 1
ATOM 1610 C C . PHE A 1 207 ? -8.758 7.043 -5.133 1 98.88 207 PHE A C 1
ATOM 1612 O O . PHE A 1 207 ? -8.203 6.832 -4.051 1 98.88 207 PHE A O 1
ATOM 1619 N N . VAL A 1 208 ? -9.633 7.957 -5.273 1 98.56 208 VAL A N 1
ATOM 1620 C CA . VAL A 1 208 ? -10.234 8.727 -4.191 1 98.56 208 VAL A CA 1
ATOM 1621 C C . VAL A 1 208 ? -11.75 8.57 -4.227 1 98.56 208 VAL A C 1
ATOM 1623 O O . VAL A 1 208 ? -12.391 8.859 -5.238 1 98.56 208 VAL A O 1
ATOM 1626 N N . THR A 1 209 ? -12.352 8.047 -3.088 1 98 209 THR A N 1
ATOM 1627 C CA . THR A 1 209 ? -13.773 7.719 -3.174 1 98 209 THR A CA 1
ATOM 1628 C C . THR A 1 209 ? -14.414 7.727 -1.788 1 98 209 THR A C 1
ATOM 1630 O O . THR A 1 209 ? -13.719 7.855 -0.778 1 98 209 THR A O 1
ATOM 1633 N N . THR A 1 210 ? -15.719 7.766 -1.738 1 97.88 210 THR A N 1
ATOM 1634 C CA . THR A 1 210 ? -16.516 7.602 -0.524 1 97.88 210 THR A CA 1
ATOM 1635 C C . THR A 1 210 ? -17.141 6.207 -0.47 1 97.88 210 THR A C 1
ATOM 1637 O O . THR A 1 210 ? -17.906 5.84 -1.351 1 97.88 210 THR A O 1
ATOM 1640 N N . LEU A 1 211 ? -16.828 5.516 0.609 1 97 211 LEU A N 1
ATOM 1641 C CA . LEU A 1 211 ? -17.219 4.109 0.598 1 97 211 LEU A CA 1
ATOM 1642 C C . LEU A 1 211 ? -18.203 3.809 1.733 1 97 211 LEU A C 1
ATOM 1644 O O . LEU A 1 211 ? -19.016 2.889 1.629 1 97 211 LEU A O 1
ATOM 1648 N N . ALA A 1 212 ? -18.094 4.57 2.854 1 95.44 212 ALA A N 1
ATOM 1649 C CA . ALA A 1 212 ? -18.859 4.043 3.984 1 95.44 212 ALA A CA 1
ATOM 1650 C C . ALA A 1 212 ? -19.391 5.172 4.863 1 95.44 212 ALA A C 1
ATOM 1652 O O . ALA A 1 212 ? -20.453 5.047 5.469 1 95.44 212 ALA A O 1
ATOM 1653 N N . LYS A 1 213 ? -18.625 6.254 5.023 1 94.62 213 LYS A N 1
ATOM 1654 C CA . LYS A 1 213 ? -19.031 7.332 5.922 1 94.62 213 LYS A CA 1
ATOM 1655 C C . LYS A 1 213 ? -20.359 7.957 5.473 1 94.62 213 LYS A C 1
ATOM 1657 O O . LYS A 1 213 ? -20.562 8.172 4.277 1 94.62 213 LYS A O 1
ATOM 1662 N N . ARG A 1 214 ? -21.172 8.242 6.43 1 93.94 214 ARG A N 1
ATOM 1663 C CA . ARG A 1 214 ? -22.516 8.742 6.129 1 93.94 214 ARG A CA 1
ATOM 1664 C C . ARG A 1 214 ? -22.875 9.93 7.02 1 93.94 214 ARG A C 1
ATOM 1666 O O . ARG A 1 214 ? -22.406 10.008 8.164 1 93.94 214 ARG A O 1
ATOM 1673 N N . TYR A 1 215 ? -23.75 10.742 6.449 1 91.94 215 TYR A N 1
ATOM 1674 C CA . TYR A 1 215 ? -24.422 11.758 7.25 1 91.94 215 TYR A CA 1
ATOM 1675 C C . TYR A 1 215 ? -25.422 11.117 8.203 1 91.94 215 TYR A C 1
ATOM 1677 O O . TYR A 1 215 ? -25.781 9.945 8.047 1 91.94 215 TYR A O 1
ATOM 1685 N N . PRO A 1 216 ? -25.859 11.914 9.18 1 87.62 216 PRO A N 1
ATOM 1686 C CA . PRO A 1 216 ? -26.891 11.391 10.078 1 87.62 216 PRO A CA 1
ATOM 1687 C C . PRO A 1 216 ? -28.141 10.953 9.336 1 87.62 216 PRO A C 1
ATOM 1689 O O . PRO A 1 216 ? -28.844 10.047 9.797 1 87.62 216 PRO A O 1
ATOM 1692 N N . ASN A 1 217 ? -28.406 11.422 8.172 1 91.19 217 ASN A N 1
ATOM 1693 C CA . ASN A 1 217 ? -29.594 11.07 7.406 1 91.19 217 ASN A CA 1
ATOM 1694 C C . ASN A 1 217 ? -29.406 9.773 6.625 1 91.19 217 ASN A C 1
ATOM 1696 O O . ASN A 1 217 ? -30.297 9.328 5.918 1 91.19 217 ASN A O 1
ATOM 1700 N N . GLY A 1 218 ? -28.219 9.25 6.672 1 91.44 218 GLY A N 1
ATOM 1701 C CA . GLY A 1 218 ? -27.984 7.945 6.07 1 91.44 218 GLY A CA 1
ATOM 1702 C C . GLY A 1 218 ? -27.266 8.023 4.73 1 91.44 218 GLY A C 1
ATOM 1703 O O . GLY A 1 218 ? -26.734 7.027 4.242 1 91.44 218 GLY A O 1
ATOM 1704 N N . ASN A 1 219 ? -27.234 9.203 4.148 1 94.19 219 ASN A N 1
ATOM 1705 C CA . ASN A 1 219 ? -26.578 9.375 2.859 1 94.19 219 ASN A CA 1
ATOM 1706 C C . ASN A 1 219 ? -25.062 9.398 3.012 1 94.19 219 ASN A C 1
ATOM 1708 O O . ASN A 1 219 ? -24.547 9.805 4.059 1 94.19 219 ASN A O 1
ATOM 1712 N N . LEU A 1 220 ? -24.406 8.953 1.994 1 94.5 220 LEU A N 1
ATOM 1713 C CA . LEU A 1 220 ? -22.953 9.055 1.985 1 94.5 220 LEU A CA 1
ATOM 1714 C C . LEU A 1 220 ? -22.5 10.508 2.072 1 94.5 220 LEU A C 1
ATOM 1716 O O . LEU A 1 220 ? -23.188 11.398 1.552 1 94.5 220 LEU A O 1
ATOM 1720 N N . ILE A 1 221 ? -21.406 10.68 2.711 1 94.19 221 ILE A N 1
ATOM 1721 C CA . ILE A 1 221 ? -20.875 12.031 2.838 1 94.19 221 ILE A CA 1
ATOM 1722 C C . ILE A 1 221 ? -20.375 12.523 1.479 1 94.19 221 ILE A C 1
ATOM 1724 O O . ILE A 1 221 ? -20.281 11.742 0.526 1 94.19 221 ILE A O 1
ATOM 1728 N N . ASP A 1 222 ? -20.016 13.789 1.388 1 92.88 222 ASP A N 1
ATOM 1729 C CA . ASP A 1 222 ? -19.766 14.398 0.089 1 92.88 222 ASP A CA 1
ATOM 1730 C C . ASP A 1 222 ? -18.266 14.57 -0.15 1 92.88 222 ASP A C 1
ATOM 1732 O O . ASP A 1 222 ? -17.844 15.188 -1.133 1 92.88 222 ASP A O 1
ATOM 1736 N N . VAL A 1 223 ? -17.453 14.109 0.79 1 95.44 223 VAL A N 1
ATOM 1737 C CA . VAL A 1 223 ? -16 14.078 0.606 1 95.44 223 VAL A CA 1
ATOM 1738 C C . VAL A 1 223 ? -15.5 12.641 0.675 1 95.44 223 VAL A C 1
ATOM 1740 O O . VAL A 1 223 ? -16.25 11.734 1.055 1 95.44 223 VAL A O 1
ATOM 1743 N N . ASP A 1 224 ? -14.305 12.5 0.241 1 97.81 224 ASP A N 1
ATOM 1744 C CA . ASP A 1 224 ? -13.773 11.141 0.23 1 97.81 224 ASP A CA 1
ATOM 1745 C C . ASP A 1 224 ? -13.516 10.641 1.649 1 97.81 224 ASP A C 1
ATOM 1747 O O . ASP A 1 224 ? -13.109 11.406 2.52 1 97.81 224 ASP A O 1
ATOM 1751 N N . ASP A 1 225 ? -13.742 9.344 1.885 1 97.88 225 ASP A N 1
ATOM 1752 C CA . ASP A 1 225 ? -13.375 8.719 3.15 1 97.88 225 ASP A CA 1
ATOM 1753 C C . ASP A 1 225 ? -12.266 7.688 2.951 1 97.88 225 ASP A C 1
ATOM 1755 O O . ASP A 1 225 ? -11.773 7.105 3.918 1 97.88 225 ASP A O 1
ATOM 1759 N N . ASN A 1 226 ? -11.898 7.453 1.675 1 98.38 226 ASN A N 1
ATOM 1760 C CA . ASN A 1 226 ? -10.797 6.562 1.338 1 98.38 226 ASN A CA 1
ATOM 1761 C C . ASN A 1 226 ? -10 7.082 0.141 1 98.38 226 ASN A C 1
ATOM 1763 O O . ASN A 1 226 ? -10.586 7.574 -0.827 1 98.38 226 ASN A O 1
ATOM 1767 N N . ALA A 1 227 ? -8.719 6.93 0.251 1 98.81 227 ALA A N 1
ATOM 1768 C CA . ALA A 1 227 ? -7.828 7.211 -0.871 1 98.81 227 ALA A CA 1
ATOM 1769 C C . ALA A 1 227 ? -6.645 6.25 -0.879 1 98.81 227 ALA A C 1
ATOM 1771 O O . ALA A 1 227 ? -6.074 5.945 0.173 1 98.81 227 ALA A O 1
ATOM 1772 N N . VAL A 1 228 ? -6.348 5.676 -2.029 1 98.88 228 VAL A N 1
ATOM 1773 C CA . VAL A 1 228 ? -5.117 4.926 -2.254 1 98.88 228 VAL A CA 1
ATOM 1774 C C . VAL A 1 228 ? -4.344 5.539 -3.418 1 98.88 228 VAL A C 1
ATOM 1776 O O . VAL A 1 228 ? -4.934 5.922 -4.43 1 98.88 228 VAL A O 1
ATOM 1779 N N . CYS A 1 229 ? -3.002 5.684 -3.225 1 98.88 229 CYS A N 1
ATOM 1780 C CA . CYS A 1 229 ? -2.166 6.359 -4.207 1 98.88 229 CYS A CA 1
ATOM 1781 C C . CYS A 1 229 ? -0.883 5.578 -4.465 1 98.88 229 CYS A C 1
ATOM 1783 O O . CYS A 1 229 ? -0.419 4.836 -3.598 1 98.88 229 CYS A O 1
ATOM 1785 N N . ILE A 1 230 ? -0.388 5.73 -5.641 1 98.94 230 ILE A N 1
ATOM 1786 C CA . ILE A 1 230 ? 1.002 5.395 -5.93 1 98.94 230 ILE A CA 1
ATOM 1787 C C . ILE A 1 230 ? 1.768 6.656 -6.324 1 98.94 230 ILE A C 1
ATOM 1789 O O . ILE A 1 230 ? 1.224 7.531 -7 1 98.94 230 ILE A O 1
ATOM 1793 N N . LEU A 1 231 ? 2.969 6.75 -5.816 1 98.94 231 LEU A N 1
ATOM 1794 C CA . LEU A 1 231 ? 3.814 7.926 -6.004 1 98.94 231 LEU A CA 1
ATOM 1795 C C . LEU A 1 231 ? 5.199 7.523 -6.5 1 98.94 231 LEU A C 1
ATOM 1797 O O . LEU A 1 231 ? 5.734 6.488 -6.094 1 98.94 231 LEU A O 1
ATOM 1801 N N . LYS A 1 232 ? 5.773 8.328 -7.355 1 98.88 232 LYS A N 1
ATOM 1802 C CA . LYS A 1 232 ? 7.137 8.164 -7.844 1 98.88 232 LYS A CA 1
ATOM 1803 C C . LYS A 1 232 ? 7.977 9.406 -7.562 1 98.88 232 LYS A C 1
ATOM 1805 O O . LYS A 1 232 ? 7.523 10.531 -7.781 1 98.88 232 LYS A O 1
ATOM 1810 N N . THR A 1 233 ? 9.164 9.242 -7.043 1 98.62 233 THR A N 1
ATOM 1811 C CA . THR A 1 233 ? 10.039 10.359 -6.727 1 98.62 233 THR A CA 1
ATOM 1812 C C . THR A 1 233 ? 10.883 10.742 -7.938 1 98.62 233 THR A C 1
ATOM 1814 O O . THR A 1 233 ? 10.898 10.031 -8.945 1 98.62 233 THR A O 1
ATOM 1817 N N . GLN A 1 234 ? 11.578 11.82 -7.777 1 97.56 234 GLN A N 1
ATOM 1818 C CA . GLN A 1 234 ? 12.469 12.328 -8.82 1 97.56 234 GLN A CA 1
ATOM 1819 C C . GLN A 1 234 ? 13.57 11.328 -9.141 1 97.56 234 GLN A C 1
ATOM 1821 O O . GLN A 1 234 ? 13.945 11.156 -10.297 1 97.56 234 GLN A O 1
ATOM 1826 N N . SER A 1 235 ? 14.062 10.633 -8.109 1 96.62 235 SER A N 1
ATOM 1827 C CA . SER A 1 235 ? 15.164 9.695 -8.305 1 96.62 235 SER A CA 1
ATOM 1828 C C . SER A 1 235 ? 14.656 8.328 -8.742 1 96.62 235 SER A C 1
ATOM 1830 O O . SER A 1 235 ? 15.445 7.43 -9.031 1 96.62 235 SER A O 1
ATOM 1832 N N . GLY A 1 236 ? 13.383 8.141 -8.695 1 97.88 236 GLY A N 1
ATOM 1833 C CA . GLY A 1 236 ? 12.82 6.934 -9.281 1 97.88 236 GLY A CA 1
ATOM 1834 C C . GLY A 1 236 ? 12.242 5.984 -8.25 1 97.88 236 GLY A C 1
ATOM 1835 O O . GLY A 1 236 ? 11.656 4.957 -8.602 1 97.88 236 GLY A O 1
ATOM 1836 N N . ALA A 1 237 ? 12.367 6.285 -6.949 1 98.5 237 ALA A N 1
ATOM 1837 C CA . ALA A 1 237 ? 11.703 5.457 -5.938 1 98.5 237 ALA A CA 1
ATOM 1838 C C . ALA A 1 237 ? 10.188 5.48 -6.117 1 98.5 237 ALA A C 1
ATOM 1840 O O . ALA A 1 237 ? 9.617 6.504 -6.504 1 98.5 237 ALA A O 1
ATOM 1841 N N . ILE A 1 238 ? 9.562 4.336 -5.859 1 98.88 238 ILE A N 1
ATOM 1842 C CA . ILE A 1 238 ? 8.109 4.254 -5.992 1 98.88 238 ILE A CA 1
ATOM 1843 C C . ILE A 1 238 ? 7.504 3.729 -4.695 1 98.88 238 ILE A C 1
ATOM 1845 O O . ILE A 1 238 ? 8.164 3.014 -3.938 1 98.88 238 ILE A O 1
ATOM 1849 N N . GLY A 1 239 ? 6.316 4.086 -4.41 1 98.81 239 GLY A N 1
ATOM 1850 C CA . GLY A 1 239 ? 5.672 3.59 -3.207 1 98.81 239 GLY A CA 1
ATOM 1851 C C . GLY A 1 239 ? 4.176 3.854 -3.182 1 98.81 239 GLY A C 1
ATOM 1852 O O . GLY A 1 239 ? 3.609 4.34 -4.16 1 98.81 239 GLY A O 1
ATOM 1853 N N . THR A 1 240 ? 3.541 3.387 -2.088 1 98.94 240 THR A N 1
ATOM 1854 C CA . THR A 1 240 ? 2.1 3.529 -1.917 1 98.94 240 THR A CA 1
ATOM 1855 C C . THR A 1 240 ? 1.783 4.445 -0.739 1 98.94 240 THR A C 1
ATOM 1857 O O . THR A 1 240 ? 2.555 4.523 0.22 1 98.94 240 THR A O 1
ATOM 1860 N N . LEU A 1 241 ? 0.706 5.125 -0.867 1 98.88 241 LEU A N 1
ATOM 1861 C CA . LEU A 1 241 ? 0.124 5.93 0.199 1 98.88 241 LEU A CA 1
ATOM 1862 C C . LEU A 1 241 ? -1.364 5.637 0.355 1 98.88 241 LEU A C 1
ATOM 1864 O O . LEU A 1 241 ? -2.109 5.641 -0.628 1 98.88 241 LEU A O 1
ATOM 1868 N N . THR A 1 242 ? -1.751 5.344 1.585 1 98.75 242 THR A N 1
ATOM 1869 C CA . THR A 1 242 ? -3.156 5.078 1.874 1 98.75 242 THR A CA 1
ATOM 1870 C C . THR A 1 242 ? -3.67 6.012 2.965 1 98.75 242 THR A C 1
ATOM 1872 O O . THR A 1 242 ? -3.008 6.203 3.988 1 98.75 242 THR A O 1
ATOM 1875 N N . ALA A 1 243 ? -4.773 6.621 2.732 1 98.56 243 ALA A N 1
ATOM 1876 C CA . ALA A 1 243 ? -5.508 7.438 3.699 1 98.56 243 ALA A CA 1
ATOM 1877 C C . ALA A 1 243 ? -6.945 6.949 3.848 1 98.56 243 ALA A C 1
ATOM 1879 O O . ALA A 1 243 ? -7.656 6.781 2.854 1 98.56 243 ALA A O 1
ATOM 1880 N N . SER A 1 244 ? -7.387 6.758 5.145 1 98.12 244 SER A N 1
ATOM 1881 C CA . SER A 1 244 ? -8.719 6.191 5.312 1 98.12 244 SER A CA 1
ATOM 1882 C C . SER A 1 244 ? -9.352 6.645 6.625 1 98.12 244 SER A C 1
ATOM 1884 O O . SER A 1 244 ? -8.688 6.684 7.66 1 98.12 244 SER A O 1
ATOM 1886 N N . TRP A 1 245 ? -10.68 7 6.535 1 96.44 245 TRP A N 1
ATOM 1887 C CA . TRP A 1 245 ? -11.484 7.246 7.723 1 96.44 245 TRP A CA 1
ATOM 1888 C C . TRP A 1 245 ? -12.281 6.004 8.109 1 96.44 245 TRP A C 1
ATOM 1890 O O . TRP A 1 245 ? -13.211 6.082 8.914 1 96.44 245 TRP A O 1
ATOM 1900 N N . THR A 1 246 ? -11.945 4.859 7.457 1 96.06 246 THR A N 1
ATOM 1901 C CA . THR A 1 246 ? -12.82 3.703 7.648 1 96.06 246 THR A CA 1
ATOM 1902 C C . THR A 1 246 ? -12.031 2.518 8.195 1 96.06 246 THR A C 1
ATOM 1904 O O . THR A 1 246 ? -12.266 1.372 7.812 1 96.06 246 THR A O 1
ATOM 1907 N N . TYR A 1 247 ? -10.992 2.793 8.945 1 93.81 247 TYR A N 1
ATOM 1908 C CA . TYR A 1 247 ? -10.328 1.744 9.711 1 93.81 247 TYR A CA 1
ATOM 1909 C C . TYR A 1 247 ? -11.023 1.516 11.047 1 93.81 247 TYR A C 1
ATOM 1911 O O . TYR A 1 247 ? -10.875 2.316 11.969 1 93.81 247 TYR A O 1
ATOM 1919 N N . PRO A 1 248 ? -11.734 0.411 11.094 1 82.81 248 PRO A N 1
ATOM 1920 C CA . PRO A 1 248 ? -12.523 0.205 12.312 1 82.81 248 PRO A CA 1
ATOM 1921 C C . PRO A 1 248 ? -11.664 -0.206 13.508 1 82.81 248 PRO A C 1
ATOM 1923 O O . PRO A 1 248 ? -10.906 -1.175 13.422 1 82.81 248 PRO A O 1
ATOM 1926 N N . GLY A 1 249 ? -11.828 0.465 14.633 1 74.19 249 GLY A N 1
ATOM 1927 C CA . GLY A 1 249 ? -11.281 0.04 15.906 1 74.19 249 GLY A CA 1
ATOM 1928 C C . GLY A 1 249 ? -9.773 0.126 15.969 1 74.19 249 GLY A C 1
ATOM 1929 O O . GLY A 1 249 ? -9.148 -0.462 16.859 1 74.19 249 GLY A O 1
ATOM 1930 N N . SER A 1 250 ? -9.188 0.62 14.922 1 76.81 250 SER A N 1
ATOM 1931 C CA . SER A 1 250 ? -7.73 0.687 14.953 1 76.81 250 SER A CA 1
ATOM 1932 C C . SER A 1 250 ? -7.215 1.88 14.156 1 76.81 250 SER A C 1
ATOM 1934 O O . SER A 1 250 ? -7.953 2.463 13.359 1 76.81 250 SER A O 1
ATOM 1936 N N . GLU A 1 251 ? -6.113 2.326 14.547 1 88.94 251 GLU A N 1
ATOM 1937 C CA . GLU A 1 251 ? -5.375 3.342 13.797 1 88.94 251 GLU A CA 1
ATOM 1938 C C . GLU A 1 251 ? -4.098 2.766 13.195 1 88.94 251 GLU A C 1
ATOM 1940 O O . GLU A 1 251 ? -3.473 1.882 13.781 1 88.94 251 GLU A O 1
ATOM 1945 N N . ASP A 1 252 ? -3.838 2.998 12.023 1 94.62 252 ASP A N 1
ATOM 1946 C CA . ASP A 1 252 ? -2.586 2.682 11.344 1 94.62 252 ASP A CA 1
ATOM 1947 C C . ASP A 1 252 ? -1.882 3.951 10.867 1 94.62 252 ASP A C 1
ATOM 1949 O O . ASP A 1 252 ? -2.383 4.648 9.984 1 94.62 252 ASP A O 1
ATOM 1953 N N . ASN A 1 253 ? -0.834 4.301 11.43 1 96.62 253 ASN A N 1
ATOM 1954 C CA . ASN A 1 253 ? -0.017 5.449 11.047 1 96.62 253 ASN A CA 1
ATOM 1955 C C . ASN A 1 253 ? 1.399 5.027 10.664 1 96.62 253 ASN A C 1
ATOM 1957 O O . ASN A 1 253 ? 2.365 5.723 10.984 1 96.62 253 ASN A O 1
ATOM 1961 N N . SER A 1 254 ? 1.539 3.861 10.102 1 97.25 254 SER A N 1
ATOM 1962 C CA . SER A 1 254 ? 2.844 3.248 9.867 1 97.25 254 SER A CA 1
ATOM 1963 C C . SER A 1 254 ? 3.445 3.711 8.547 1 97.25 254 SER A C 1
ATOM 1965 O O . SER A 1 254 ? 2.727 4.176 7.66 1 97.25 254 SER A O 1
ATOM 1967 N N . THR A 1 255 ? 4.742 3.639 8.461 1 98.5 255 THR A N 1
ATOM 1968 C CA . THR A 1 255 ? 5.535 3.855 7.258 1 98.5 255 THR A CA 1
ATOM 1969 C C . THR A 1 255 ? 6.68 2.846 7.172 1 98.5 255 THR A C 1
ATOM 1971 O O . THR A 1 255 ? 7.352 2.578 8.172 1 98.5 255 THR A O 1
ATOM 1974 N N . VAL A 1 256 ? 6.793 2.23 6.074 1 98.06 256 VAL A N 1
ATOM 1975 C CA . VAL A 1 256 ? 7.941 1.365 5.816 1 98.06 256 VAL A CA 1
ATOM 1976 C C . VAL A 1 256 ? 8.727 1.892 4.617 1 98.06 256 VAL A C 1
ATOM 1978 O O . VAL A 1 256 ? 8.141 2.203 3.574 1 98.06 256 VAL A O 1
ATOM 1981 N N . ILE A 1 257 ? 10.008 2 4.773 1 98.06 257 ILE A N 1
ATOM 1982 C CA . ILE A 1 257 ? 10.906 2.445 3.717 1 98.06 257 ILE A CA 1
ATOM 1983 C C . ILE A 1 257 ? 11.93 1.353 3.414 1 98.06 257 ILE A C 1
ATOM 1985 O O . ILE A 1 257 ? 12.609 0.861 4.316 1 98.06 257 ILE A O 1
ATOM 1989 N N . TYR A 1 258 ? 12.008 0.973 2.178 1 97.62 258 TYR A N 1
ATOM 1990 C CA . TYR A 1 258 ? 12.938 -0.057 1.735 1 97.62 258 TYR A CA 1
ATOM 1991 C C . TYR A 1 258 ? 14.117 0.56 0.996 1 97.62 258 TYR A C 1
ATOM 1993 O O . TYR A 1 258 ? 13.938 1.261 -0.003 1 97.62 258 TYR A O 1
ATOM 2001 N N . CYS A 1 259 ? 15.305 0.245 1.501 1 97.31 259 CYS A N 1
ATOM 2002 C CA . CYS A 1 259 ? 16.562 0.718 0.917 1 97.31 259 CYS A CA 1
ATOM 2003 C C . CYS A 1 259 ? 17.391 -0.446 0.385 1 97.31 259 CYS A C 1
ATOM 2005 O O . CYS A 1 259 ? 17 -1.606 0.532 1 97.31 259 CYS A O 1
ATOM 2007 N N . GLU A 1 260 ? 18.469 -0.161 -0.23 1 95.94 260 GLU A N 1
ATOM 2008 C CA . GLU A 1 260 ? 19.344 -1.168 -0.831 1 95.94 260 GLU A CA 1
ATOM 2009 C C . GLU A 1 260 ? 19.891 -2.119 0.225 1 95.94 260 GLU A C 1
ATOM 2011 O O . GLU A 1 260 ? 20.078 -3.311 -0.039 1 95.94 260 GLU A O 1
ATOM 2016 N N . LYS A 1 261 ? 20.156 -1.608 1.428 1 96.12 261 LYS A N 1
ATOM 2017 C CA . LYS A 1 261 ? 20.875 -2.41 2.41 1 96.12 261 LYS A CA 1
ATOM 2018 C C . LYS A 1 261 ? 20.031 -2.648 3.656 1 96.12 261 LYS A C 1
ATOM 2020 O O . LYS A 1 261 ? 20.547 -3.031 4.707 1 96.12 261 LYS A O 1
ATOM 2025 N N . GLY A 1 262 ? 18.766 -2.383 3.562 1 96.38 262 GLY A N 1
ATOM 2026 C CA . GLY A 1 262 ? 17.875 -2.607 4.688 1 96.38 262 GLY A CA 1
ATOM 2027 C C . GLY A 1 262 ? 16.562 -1.853 4.566 1 96.38 262 GLY A C 1
ATOM 2028 O O . GLY A 1 262 ? 16.281 -1.25 3.529 1 96.38 262 GLY A O 1
ATOM 2029 N N . SER A 1 263 ? 15.758 -1.968 5.621 1 97.25 263 SER A N 1
ATOM 2030 C CA . SER A 1 263 ? 14.477 -1.28 5.652 1 97.25 263 SER A CA 1
ATOM 2031 C C . SER A 1 263 ? 14.227 -0.633 7.008 1 97.25 263 SER A C 1
ATOM 2033 O O . SER A 1 263 ? 14.797 -1.054 8.016 1 97.25 263 SER A O 1
ATOM 2035 N N . ILE A 1 264 ? 13.477 0.428 7.008 1 97.62 264 ILE A N 1
ATOM 2036 C CA . ILE A 1 264 ? 13.055 1.137 8.211 1 97.62 264 ILE A CA 1
ATOM 2037 C C . ILE A 1 264 ? 11.539 1.036 8.359 1 97.62 264 ILE A C 1
ATOM 2039 O O . ILE A 1 264 ? 10.789 1.351 7.43 1 97.62 264 ILE A O 1
ATOM 2043 N N . THR A 1 265 ? 11.109 0.522 9.516 1 97.38 265 THR A N 1
ATOM 2044 C CA . THR A 1 265 ? 9.688 0.478 9.844 1 97.38 265 THR A CA 1
ATOM 2045 C C . THR A 1 265 ? 9.367 1.451 10.977 1 97.38 265 THR A C 1
ATOM 2047 O O . THR A 1 265 ? 9.961 1.376 12.055 1 97.38 265 THR A O 1
ATOM 2050 N N . LEU A 1 266 ? 8.414 2.328 10.672 1 98.12 266 LEU A N 1
ATOM 2051 C CA . LEU A 1 266 ? 8.047 3.367 11.625 1 98.12 266 LEU A CA 1
ATOM 2052 C C . LEU A 1 266 ? 6.605 3.184 12.094 1 98.12 266 LEU A C 1
ATOM 2054 O O . LEU A 1 266 ? 5.691 3.074 11.273 1 98.12 266 LEU A O 1
ATOM 2058 N N . TYR A 1 267 ? 6.379 3.152 13.398 1 96.38 267 TYR A N 1
ATOM 2059 C CA . TYR A 1 267 ? 5.098 3.178 14.094 1 96.38 267 TYR A CA 1
ATOM 2060 C C . TYR A 1 267 ? 4.199 2.035 13.633 1 96.38 267 TYR A C 1
ATOM 2062 O O . TYR A 1 267 ? 2.996 2.223 13.438 1 96.38 267 TYR A O 1
ATOM 2070 N N . ALA A 1 268 ? 4.82 0.878 13.367 1 94 268 ALA A N 1
ATOM 2071 C CA . ALA A 1 268 ? 4.066 -0.316 12.984 1 94 268 ALA A CA 1
ATOM 2072 C C . ALA A 1 268 ? 4.008 -1.314 14.141 1 94 268 ALA A C 1
ATOM 2074 O O . ALA A 1 268 ? 3.266 -2.297 14.078 1 94 268 ALA A O 1
ATOM 2075 N N . ASP A 1 269 ? 4.84 -1.077 15.117 1 91.81 269 ASP A N 1
ATOM 2076 C CA . ASP A 1 269 ? 4.914 -1.927 16.297 1 91.81 269 ASP A CA 1
ATOM 2077 C C . ASP A 1 269 ? 4.418 -1.185 17.547 1 91.81 269 ASP A C 1
ATOM 2079 O O . ASP A 1 269 ? 4.715 -0.003 17.734 1 91.81 269 ASP A O 1
ATOM 2083 N N . PRO A 1 270 ? 3.68 -1.873 18.344 1 85.88 270 PRO A N 1
ATOM 2084 C CA . PRO A 1 270 ? 3.135 -1.201 19.531 1 85.88 270 PRO A CA 1
ATOM 2085 C C . PRO A 1 270 ? 4.219 -0.773 20.516 1 85.88 270 PRO A C 1
ATOM 2087 O O . PRO A 1 270 ? 4.016 0.162 21.297 1 85.88 270 PRO A O 1
ATOM 2090 N N . LYS A 1 271 ? 5.328 -1.424 20.484 1 89.88 271 LYS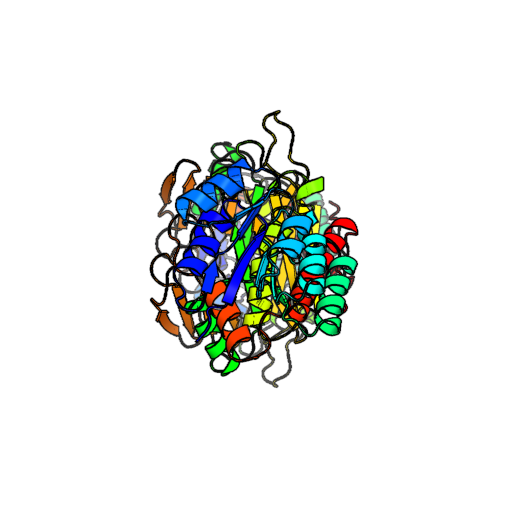 A N 1
ATOM 2091 C CA . LYS A 1 271 ? 6.371 -1.142 21.469 1 89.88 271 LYS A CA 1
ATOM 2092 C C . LYS A 1 271 ? 7.477 -0.282 20.859 1 89.88 271 LYS A C 1
ATOM 2094 O O . LYS A 1 271 ? 7.984 0.636 21.516 1 89.88 271 LYS A O 1
ATOM 2099 N N . PHE A 1 272 ? 7.82 -0.591 19.656 1 94.62 272 PHE A N 1
ATOM 2100 C CA . PHE A 1 272 ? 8.961 0.063 19.031 1 94.62 272 PHE A CA 1
ATOM 2101 C C . PHE A 1 272 ? 8.508 1.056 17.984 1 94.62 272 PHE A C 1
ATOM 2103 O O . PHE A 1 272 ? 7.891 0.668 16.984 1 94.62 272 PHE A O 1
ATOM 2110 N N . SER A 1 273 ? 8.883 2.338 18.141 1 96.44 273 SER A N 1
ATOM 2111 C CA . SER A 1 273 ? 8.477 3.377 17.188 1 96.44 273 SER A CA 1
ATOM 2112 C C . SER A 1 273 ? 9.25 3.26 15.875 1 96.44 273 SER A C 1
ATOM 2114 O O . SER A 1 273 ? 8.836 3.816 14.859 1 96.44 273 SER A O 1
ATOM 2116 N N . MET A 1 274 ? 10.414 2.584 15.945 1 97.31 274 MET A N 1
ATOM 2117 C CA . MET A 1 274 ? 11.211 2.371 14.742 1 97.31 274 MET A CA 1
ATOM 2118 C C . MET A 1 274 ? 11.945 1.039 14.805 1 97.31 274 MET A C 1
ATOM 2120 O O . MET A 1 274 ? 12.508 0.686 15.844 1 97.31 274 MET A O 1
ATOM 2124 N N . ILE A 1 275 ? 11.906 0.3 13.797 1 96.56 275 ILE A N 1
ATOM 2125 C CA . ILE A 1 275 ? 12.664 -0.935 13.633 1 96.56 275 ILE A CA 1
ATOM 2126 C C . ILE A 1 275 ? 13.469 -0.88 12.336 1 96.56 275 ILE A C 1
ATOM 2128 O O . ILE A 1 275 ? 12.938 -0.533 11.281 1 96.56 275 ILE A O 1
ATOM 2132 N N . ILE A 1 276 ? 14.742 -1.149 12.414 1 97 276 ILE A N 1
ATOM 2133 C CA . ILE A 1 276 ? 15.586 -1.27 11.227 1 97 276 ILE A CA 1
ATOM 2134 C C . ILE A 1 276 ? 15.938 -2.738 10.992 1 97 276 ILE A C 1
ATOM 2136 O O . ILE A 1 276 ? 16.391 -3.432 11.914 1 97 276 ILE A O 1
ATOM 2140 N N . ARG A 1 277 ? 15.648 -3.227 9.844 1 96 277 ARG A N 1
ATOM 2141 C CA . ARG A 1 277 ? 16.094 -4.547 9.406 1 96 277 ARG A CA 1
ATOM 2142 C C . ARG A 1 277 ? 17.203 -4.43 8.367 1 96 277 ARG A C 1
ATOM 2144 O O . ARG A 1 277 ? 16.984 -3.916 7.27 1 96 277 ARG A O 1
ATOM 2151 N N . TYR A 1 278 ? 18.312 -4.977 8.688 1 95 278 TYR A N 1
ATOM 2152 C CA . TYR A 1 278 ? 19.453 -4.898 7.789 1 95 278 TYR A CA 1
ATOM 2153 C C . TYR A 1 278 ? 19.5 -6.102 6.852 1 95 278 TYR A C 1
ATOM 2155 O O . TYR A 1 278 ? 19.016 -7.18 7.195 1 95 278 TYR A O 1
ATOM 2163 N N . ALA A 1 279 ? 20.125 -5.93 5.699 1 92.5 279 ALA A N 1
ATOM 2164 C CA . ALA A 1 279 ? 20.234 -6.984 4.695 1 92.5 279 ALA A CA 1
ATOM 2165 C C . ALA A 1 279 ? 21 -8.188 5.242 1 92.5 279 ALA A C 1
ATOM 2167 O O . ALA A 1 279 ? 20.781 -9.32 4.816 1 92.5 279 ALA A O 1
ATOM 2168 N N . ASN A 1 280 ? 21.844 -7.934 6.16 1 90.31 280 ASN A N 1
ATOM 2169 C CA . ASN A 1 280 ? 22.672 -9.008 6.703 1 90.31 280 ASN A CA 1
ATOM 2170 C C . ASN A 1 280 ? 21.938 -9.789 7.785 1 90.31 280 ASN A C 1
ATOM 2172 O O . ASN A 1 280 ? 22.516 -10.656 8.438 1 90.31 280 ASN A O 1
ATOM 2176 N N . GLY A 1 281 ? 20.703 -9.422 8.047 1 90 281 GLY A N 1
ATOM 2177 C CA . GLY A 1 281 ? 19.891 -10.172 8.992 1 90 281 GLY A CA 1
ATOM 2178 C C . GLY A 1 281 ? 19.812 -9.523 10.359 1 90 281 GLY A C 1
ATOM 2179 O O . GLY A 1 281 ? 18.938 -9.867 11.172 1 90 281 GLY A O 1
ATOM 2180 N N . GLN A 1 282 ? 20.641 -8.523 10.594 1 93.62 282 GLN A N 1
ATOM 2181 C CA . GLN A 1 282 ? 20.594 -7.816 11.867 1 93.62 282 GLN A CA 1
ATOM 2182 C C . GLN A 1 282 ? 19.359 -6.93 11.961 1 93.62 282 GLN A C 1
ATOM 2184 O O . GLN A 1 282 ? 18.812 -6.516 10.938 1 93.62 282 GLN A O 1
ATOM 2189 N N . LYS A 1 283 ? 18.953 -6.762 13.195 1 95.25 283 LYS A N 1
ATOM 2190 C CA . LYS A 1 283 ? 17.797 -5.895 13.461 1 95.25 283 LYS A CA 1
ATOM 2191 C C . LYS A 1 283 ? 18.109 -4.914 14.594 1 95.25 283 LYS A C 1
ATOM 2193 O O . LYS A 1 283 ? 18.828 -5.25 15.539 1 95.25 283 LYS A O 1
ATOM 2198 N N . ALA A 1 284 ? 17.672 -3.68 14.469 1 96.31 284 ALA A N 1
ATOM 2199 C CA . ALA A 1 284 ? 17.734 -2.67 15.523 1 96.31 284 ALA A CA 1
ATOM 2200 C C . ALA A 1 284 ? 16.344 -2.178 15.906 1 96.31 284 ALA A C 1
ATOM 2202 O O . ALA A 1 284 ? 15.531 -1.87 15.039 1 96.31 284 ALA A O 1
ATOM 2203 N N . TYR A 1 285 ? 16.062 -2.17 17.203 1 96.38 285 TYR A N 1
ATOM 2204 C CA . TYR A 1 285 ? 14.789 -1.738 17.75 1 96.38 285 TYR A CA 1
ATOM 2205 C C . TYR A 1 285 ? 14.945 -0.439 18.531 1 96.38 285 TYR A C 1
ATOM 2207 O O . TYR A 1 285 ? 15.828 -0.32 19.375 1 96.38 285 TYR A O 1
ATOM 2215 N N . PHE A 1 286 ? 14.094 0.582 18.25 1 95.44 286 PHE A N 1
ATOM 2216 C CA . PHE A 1 286 ? 14.172 1.887 18.906 1 95.44 286 PHE A CA 1
ATOM 2217 C C . PHE A 1 286 ? 12.875 2.205 19.641 1 95.44 286 PHE A C 1
ATOM 2219 O O . PHE A 1 286 ? 11.797 2.164 19.062 1 95.44 286 PHE A O 1
ATOM 2226 N N . GLU A 1 287 ? 12.969 2.414 20.922 1 93.62 287 GLU A N 1
ATOM 2227 C CA . GLU A 1 287 ? 11.883 2.998 21.703 1 93.62 287 GLU A CA 1
ATOM 2228 C C . GLU A 1 287 ? 12.102 4.492 21.922 1 93.62 287 GLU A C 1
ATOM 2230 O O . GLU A 1 287 ? 12.75 4.895 22.891 1 93.62 287 GLU A O 1
ATOM 2235 N N . LEU A 1 288 ? 11.656 5.289 21.078 1 88.5 288 LEU A N 1
ATOM 2236 C CA . LEU A 1 288 ? 11.953 6.715 21.109 1 88.5 288 LEU A CA 1
ATOM 2237 C C . LEU A 1 288 ? 10.75 7.512 21.609 1 88.5 288 LEU A C 1
ATOM 2239 O O . LEU A 1 288 ? 10.875 8.305 22.547 1 88.5 288 LEU A O 1
ATOM 2243 N N . ASP A 1 289 ? 9.656 7.559 20.875 1 81.12 289 ASP A N 1
ATOM 2244 C CA . ASP A 1 289 ? 8.414 8.227 21.234 1 81.12 289 ASP A CA 1
ATOM 2245 C C . ASP A 1 289 ? 7.199 7.406 20.797 1 81.12 289 ASP A C 1
ATOM 2247 O O . ASP A 1 289 ? 7.352 6.332 20.203 1 81.12 289 ASP A O 1
ATOM 2251 N N . THR A 1 290 ? 6.16 7.758 21.484 1 66.19 290 THR A N 1
ATOM 2252 C CA . THR A 1 290 ? 4.91 7.203 20.969 1 66.19 290 THR A CA 1
ATOM 2253 C C . THR A 1 290 ? 4.184 8.219 20.094 1 66.19 290 THR A C 1
ATOM 2255 O O . THR A 1 290 ? 4.211 9.422 20.375 1 66.19 290 THR A O 1
ATOM 2258 N N . MET A 1 291 ? 3.824 7.766 18.984 1 59.78 291 MET A N 1
ATOM 2259 C CA . MET A 1 291 ? 3.088 8.688 18.125 1 59.78 291 MET A CA 1
ATOM 2260 C C . MET A 1 291 ? 1.885 9.273 18.859 1 59.78 291 MET A C 1
ATOM 2262 O O . MET A 1 291 ? 1.199 8.57 19.594 1 59.78 291 MET A O 1
ATOM 2266 N N . GLN A 1 292 ? 1.73 10.586 18.734 1 57.94 292 GLN A N 1
ATOM 2267 C CA . GLN A 1 292 ? 0.585 11.273 19.328 1 57.94 292 GLN A CA 1
ATOM 2268 C C . GLN A 1 292 ? -0.727 10.727 18.766 1 57.94 292 GLN A C 1
ATOM 2270 O O . GLN A 1 292 ? -0.836 10.453 17.562 1 57.94 292 GLN A O 1
ATOM 2275 N N . THR A 1 293 ? -1.517 10.07 19.641 1 54.16 293 THR A N 1
ATOM 2276 C CA . THR A 1 293 ? -2.893 9.742 19.281 1 54.16 293 THR A CA 1
ATOM 2277 C C . THR A 1 293 ? -3.863 10.75 19.875 1 54.16 293 THR A C 1
ATOM 2279 O O . THR A 1 293 ? -3.479 11.562 20.719 1 54.16 293 THR A O 1
ATOM 2282 N N . ASN A 1 294 ? -5.02 10.859 19.312 1 51.91 294 ASN A N 1
ATOM 2283 C CA . ASN A 1 294 ? -6.043 11.75 19.844 1 51.91 294 ASN A CA 1
ATOM 2284 C C . ASN A 1 294 ? -6.203 11.57 21.359 1 51.91 294 ASN A C 1
ATOM 2286 O O . ASN A 1 294 ? -6.535 12.523 22.062 1 51.91 294 ASN A O 1
ATOM 2290 N N . GLU A 1 295 ? -5.797 10.406 21.844 1 51.22 295 GLU A N 1
ATOM 2291 C CA . GLU A 1 295 ? -5.992 10.094 23.25 1 51.22 295 GLU A CA 1
ATOM 2292 C C . GLU A 1 295 ? -4.738 10.414 24.062 1 51.22 295 GLU A C 1
ATOM 2294 O O . GLU A 1 295 ? -4.816 10.625 25.281 1 51.22 295 GLU A O 1
ATOM 2299 N N . ARG A 1 296 ? -3.582 10.344 23.484 1 57.09 296 ARG A N 1
ATOM 2300 C CA . ARG A 1 296 ? -2.322 10.594 24.172 1 57.09 296 ARG A CA 1
ATOM 2301 C C . ARG A 1 296 ? -1.552 11.734 23.531 1 57.09 296 ARG A C 1
ATOM 2303 O O . ARG A 1 296 ? -0.854 11.539 22.531 1 57.09 296 ARG A O 1
ATOM 2310 N N . GLN A 1 297 ? -1.91 12.984 24.047 1 58.72 297 GLN A N 1
ATOM 2311 C CA . GLN A 1 297 ? -1.316 14.141 23.391 1 58.72 297 GLN A CA 1
ATOM 2312 C C . GLN A 1 297 ? 0.004 14.531 24.047 1 58.72 297 GLN A C 1
ATOM 2314 O O . GLN A 1 297 ? 0.081 14.656 25.281 1 58.72 297 GLN A O 1
ATOM 2319 N N . THR A 1 298 ? 1.043 14.258 23.375 1 67.81 298 THR A N 1
ATOM 2320 C CA . THR A 1 298 ? 2.342 14.844 23.688 1 67.81 298 THR A CA 1
ATOM 2321 C C . THR A 1 298 ? 2.574 16.109 22.875 1 67.81 298 THR A C 1
ATOM 2323 O O . THR A 1 298 ? 1.855 16.375 21.906 1 67.81 298 THR A O 1
ATOM 2326 N N . LYS A 1 299 ? 3.377 16.922 23.422 1 84.88 299 LYS A N 1
ATOM 2327 C CA . LYS A 1 299 ? 3.705 18.141 22.688 1 84.88 299 LYS A CA 1
ATOM 2328 C C . LYS A 1 299 ? 4.133 17.844 21.266 1 84.88 299 LYS A C 1
ATOM 2330 O O . LYS A 1 299 ? 4.973 16.969 21.031 1 84.88 299 LYS A O 1
ATOM 2335 N N . SER A 1 300 ? 3.484 18.438 20.344 1 88.88 300 SER A N 1
ATOM 2336 C CA . SER A 1 300 ? 3.777 18.203 18.938 1 88.88 300 SER A CA 1
ATOM 2337 C C . SER A 1 300 ? 5.102 18.844 18.531 1 88.88 300 SER A C 1
ATOM 2339 O O . SER A 1 300 ? 5.758 18.391 17.594 1 88.88 300 SER A O 1
ATOM 2341 N N . GLY A 1 301 ? 5.395 19.953 19.203 1 91.69 301 GLY A N 1
ATOM 2342 C CA . GLY A 1 301 ? 6.598 20.703 18.875 1 91.69 301 GLY A CA 1
ATOM 2343 C C . GLY A 1 301 ? 6.375 21.734 17.797 1 91.69 301 GLY A C 1
ATOM 2344 O O . GLY A 1 301 ? 7.23 22.594 17.562 1 91.69 301 GLY A O 1
ATOM 2345 N N . VAL A 1 302 ? 5.23 21.766 17.219 1 94.75 302 VAL A N 1
ATOM 2346 C CA . VAL A 1 302 ? 4.988 22.609 16.047 1 94.75 302 VAL A CA 1
ATOM 2347 C C . VAL A 1 302 ? 4.891 24.078 16.484 1 94.75 302 VAL A C 1
ATOM 2349 O O . VAL A 1 302 ? 5.445 24.969 15.836 1 94.75 302 VAL A O 1
ATOM 2352 N N . VAL A 1 303 ? 4.238 24.344 17.594 1 96.25 303 VAL A N 1
ATOM 2353 C CA . VAL A 1 303 ? 4.094 25.703 18.109 1 96.25 303 VAL A CA 1
ATOM 2354 C C . VAL A 1 303 ? 5.449 26.219 18.594 1 96.25 303 VAL A C 1
ATOM 2356 O O . VAL A 1 303 ? 5.828 27.359 18.297 1 96.25 303 VAL A O 1
ATOM 2359 N N . ASP A 1 304 ? 6.176 25.359 19.281 1 96.25 304 ASP A N 1
ATOM 2360 C CA . ASP A 1 304 ? 7.504 25.734 19.75 1 96.25 304 ASP A CA 1
ATOM 2361 C C . ASP A 1 304 ? 8.422 26.109 18.594 1 96.25 304 ASP A C 1
ATOM 2363 O O . ASP A 1 304 ? 9.156 27.094 18.672 1 96.25 304 ASP A O 1
ATOM 2367 N N . GLU A 1 305 ? 8.367 25.297 17.594 1 97.06 305 GLU A N 1
ATOM 2368 C CA . GLU A 1 305 ? 9.18 25.578 16.422 1 97.06 305 GLU A CA 1
ATOM 2369 C C . GLU A 1 305 ? 8.828 26.922 15.812 1 97.06 305 GLU A C 1
ATOM 2371 O O . GLU A 1 305 ? 9.711 27.703 15.445 1 97.06 305 GLU A O 1
ATOM 2376 N N . PHE A 1 306 ? 7.609 27.188 15.727 1 98.06 306 PHE A N 1
ATOM 2377 C CA . PHE A 1 306 ? 7.117 28.438 15.172 1 98.06 306 PHE A CA 1
ATOM 2378 C C . PHE A 1 306 ? 7.602 29.625 15.992 1 98.06 306 PHE A C 1
ATOM 2380 O O . PHE A 1 306 ? 8.109 30.594 15.438 1 98.06 306 PHE A O 1
ATOM 2387 N N . ILE A 1 307 ? 7.492 29.531 17.281 1 97.62 307 ILE A N 1
ATOM 2388 C CA . ILE A 1 307 ? 7.922 30.578 18.203 1 97.62 307 ILE A CA 1
ATOM 2389 C C . ILE A 1 307 ? 9.43 30.797 18.078 1 97.62 307 ILE A C 1
ATOM 2391 O O . ILE A 1 307 ? 9.898 31.922 18 1 97.62 307 ILE A O 1
ATOM 2395 N N . ASP A 1 308 ? 10.109 29.703 18.016 1 97.56 308 ASP A N 1
ATOM 2396 C CA . ASP A 1 308 ? 11.562 29.781 17.906 1 97.56 308 ASP A CA 1
ATOM 2397 C C . ASP A 1 308 ? 11.977 30.484 16.609 1 97.56 308 ASP A C 1
ATOM 2399 O O . ASP A 1 308 ? 12.922 31.281 16.609 1 97.56 308 ASP A O 1
ATOM 2403 N N . CYS A 1 309 ? 11.32 30.188 15.539 1 98.25 309 CYS A N 1
ATOM 2404 C CA . CYS A 1 309 ? 11.586 30.844 14.266 1 98.25 309 CYS A CA 1
ATOM 2405 C C . CYS A 1 309 ? 11.43 32.344 14.375 1 98.25 309 CYS A C 1
ATOM 2407 O O . CYS A 1 309 ? 12.281 33.125 13.891 1 98.25 309 CYS A O 1
ATOM 2409 N N . ILE A 1 310 ? 10.383 32.812 15.031 1 98.06 310 ILE A N 1
ATOM 2410 C CA . ILE A 1 310 ? 10.094 34.219 15.164 1 98.06 310 ILE A CA 1
ATOM 2411 C C . ILE A 1 310 ? 11.156 34.906 16.047 1 98.06 310 ILE A C 1
ATOM 2413 O O . ILE A 1 310 ? 11.719 35.938 15.68 1 98.06 310 ILE A O 1
ATOM 2417 N N . LEU A 1 311 ? 11.469 34.25 17.172 1 97.5 311 LEU A N 1
ATOM 2418 C CA . LEU A 1 311 ? 12.367 34.844 18.156 1 97.5 311 LEU A CA 1
ATOM 2419 C C . LEU A 1 311 ? 13.789 34.938 17.594 1 97.5 311 LEU A C 1
ATOM 2421 O O . LEU A 1 311 ? 14.516 35.875 17.922 1 97.5 311 LEU A O 1
ATOM 2425 N N . THR A 1 312 ? 14.133 34.031 16.781 1 97.62 312 THR A N 1
ATOM 2426 C CA . THR A 1 312 ? 15.492 34 16.266 1 97.62 312 THR A CA 1
ATOM 2427 C C . THR A 1 312 ? 15.547 34.594 14.852 1 97.62 312 THR A C 1
ATOM 2429 O O . THR A 1 312 ? 16.625 34.656 14.242 1 97.62 312 THR A O 1
ATOM 2432 N N . ASN A 1 313 ? 14.461 34.938 14.359 1 97.88 313 ASN A N 1
ATOM 2433 C CA . ASN A 1 313 ? 14.344 35.438 12.992 1 97.88 313 ASN A CA 1
ATOM 2434 C C . ASN A 1 313 ? 14.93 34.438 11.984 1 97.88 313 ASN A C 1
ATOM 2436 O O . ASN A 1 313 ? 15.742 34.844 11.141 1 97.88 313 ASN A O 1
ATOM 2440 N N . THR A 1 314 ? 14.586 33.188 12.164 1 97.81 314 THR A N 1
ATOM 2441 C CA . THR A 1 314 ? 14.961 32.094 11.273 1 97.81 314 THR A CA 1
ATOM 2442 C C . THR A 1 314 ? 13.75 31.578 10.508 1 97.81 314 THR A C 1
ATOM 2444 O O . THR A 1 314 ? 12.75 31.188 11.117 1 97.81 314 THR A O 1
ATOM 2447 N N . PRO A 1 315 ? 13.781 31.641 9.195 1 97.69 315 PRO A N 1
ATOM 2448 C CA . PRO A 1 315 ? 12.633 31.125 8.438 1 97.69 315 PRO A CA 1
ATOM 2449 C C . PRO A 1 315 ? 12.273 29.688 8.797 1 97.69 315 PRO A C 1
ATOM 2451 O O . PRO A 1 315 ? 13.164 28.859 9 1 97.69 315 PRO A O 1
ATOM 2454 N N . PRO A 1 316 ? 11.031 29.453 8.891 1 97.69 316 PRO A N 1
ATOM 2455 C CA . PRO A 1 316 ? 10.633 28.078 9.219 1 97.69 316 PRO A CA 1
ATOM 2456 C C . PRO A 1 316 ? 11.055 27.078 8.148 1 97.69 316 PRO A C 1
ATOM 2458 O O . PRO A 1 316 ? 11 27.375 6.953 1 97.69 316 PRO A O 1
ATOM 2461 N N . GLU A 1 317 ? 11.383 25.859 8.617 1 94.56 317 GLU A N 1
ATOM 2462 C CA . GLU A 1 317 ? 11.703 24.781 7.684 1 94.56 317 GLU A CA 1
ATOM 2463 C C . GLU A 1 317 ? 10.453 24.297 6.953 1 94.56 317 GLU A C 1
ATOM 2465 O O . GLU A 1 317 ? 10.531 23.844 5.805 1 94.56 317 GLU A O 1
ATOM 2470 N N . ILE A 1 318 ? 9.352 24.438 7.691 1 97.12 318 ILE A N 1
ATOM 2471 C CA . ILE A 1 318 ? 8.086 24.062 7.07 1 97.12 318 ILE A CA 1
ATOM 2472 C C . ILE A 1 318 ? 7.375 25.328 6.574 1 97.12 318 ILE A C 1
ATOM 2474 O O . ILE A 1 318 ? 6.254 25.625 6.988 1 97.12 318 ILE A O 1
ATOM 2478 N N . SER A 1 319 ? 7.922 25.969 5.645 1 97.94 319 SER A N 1
ATOM 2479 C CA . SER A 1 319 ? 7.465 27.25 5.117 1 97.94 319 SER A CA 1
ATOM 2480 C C . SER A 1 319 ? 6.23 27.062 4.238 1 97.94 319 SER A C 1
ATOM 2482 O O . SER A 1 319 ? 5.836 25.938 3.928 1 97.94 319 SER A O 1
ATOM 2484 N N . GLY A 1 320 ? 5.648 28.172 3.902 1 97.81 320 GLY A N 1
ATOM 2485 C CA . GLY A 1 320 ? 4.57 28.141 2.928 1 97.81 320 GLY A CA 1
ATOM 2486 C C . GLY A 1 320 ? 4.957 27.469 1.623 1 97.81 320 GLY A C 1
ATOM 2487 O O . GLY A 1 320 ? 4.148 26.781 1.015 1 97.81 320 GLY A O 1
ATOM 2488 N N . GLU A 1 321 ? 6.191 27.688 1.23 1 97.94 321 GLU A N 1
ATOM 2489 C CA . GLU A 1 321 ? 6.688 27.062 0.008 1 97.94 321 GLU A CA 1
ATOM 2490 C C . GLU A 1 321 ? 6.656 25.547 0.116 1 97.94 321 GLU A C 1
ATOM 2492 O O . GLU A 1 321 ? 6.223 24.859 -0.815 1 97.94 321 GLU A O 1
ATOM 2497 N N . GLU A 1 322 ? 7.129 25.078 1.231 1 97.69 322 GLU A N 1
ATOM 2498 C CA . GLU A 1 322 ? 7.094 23.625 1.459 1 97.69 322 GLU A CA 1
ATOM 2499 C C . GLU A 1 322 ? 5.656 23.125 1.521 1 97.69 322 GLU A C 1
ATOM 2501 O O . GLU A 1 322 ? 5.359 22.031 1.033 1 97.69 322 GLU A O 1
ATOM 2506 N N . GLY A 1 323 ? 4.805 23.922 2.143 1 98.31 323 GLY A N 1
ATOM 2507 C CA . GLY A 1 323 ? 3.395 23.562 2.174 1 98.31 323 GLY A CA 1
ATOM 2508 C C . GLY A 1 323 ? 2.779 23.438 0.793 1 98.31 323 GLY A C 1
ATOM 2509 O O . GLY A 1 323 ? 2.018 22.516 0.528 1 98.31 323 GLY A O 1
ATOM 2510 N N . LEU A 1 324 ? 3.107 24.375 -0.057 1 98.5 324 LEU A N 1
ATOM 2511 C CA . LEU A 1 324 ? 2.592 24.359 -1.421 1 98.5 324 LEU A CA 1
ATOM 2512 C C . LEU A 1 324 ? 3.057 23.109 -2.158 1 98.5 324 LEU A C 1
ATOM 2514 O O . LEU A 1 324 ? 2.279 22.484 -2.887 1 98.5 324 LEU A O 1
ATOM 2518 N N . LYS A 1 325 ? 4.332 22.75 -2 1 98.56 325 LYS A N 1
ATOM 2519 C CA . LYS A 1 325 ? 4.852 21.562 -2.652 1 98.56 325 LYS A CA 1
ATOM 2520 C C . LYS A 1 325 ? 4.07 20.312 -2.225 1 98.56 325 LYS A C 1
ATOM 2522 O O . LYS A 1 325 ? 3.756 19.453 -3.051 1 98.56 325 LYS A O 1
ATOM 2527 N N . THR A 1 326 ? 3.773 20.25 -0.969 1 98.75 326 THR A N 1
ATOM 2528 C CA . THR A 1 326 ? 2.961 19.141 -0.463 1 98.75 326 THR A CA 1
ATOM 2529 C C . THR A 1 326 ? 1.572 19.172 -1.095 1 98.75 326 THR A C 1
ATOM 2531 O O . THR A 1 326 ? 1.077 18.125 -1.547 1 98.75 326 THR A O 1
ATOM 2534 N N . MET A 1 327 ? 0.995 20.328 -1.17 1 98.62 327 MET A N 1
ATOM 2535 C CA . MET A 1 327 ? -0.354 20.469 -1.715 1 98.62 327 MET A CA 1
ATOM 2536 C C . MET A 1 327 ? -0.381 20.094 -3.195 1 98.62 327 MET A C 1
ATOM 2538 O O . MET A 1 327 ? -1.37 19.547 -3.686 1 98.62 327 MET A O 1
ATOM 2542 N N . LYS A 1 328 ? 0.684 20.391 -3.895 1 98.75 328 LYS A N 1
ATOM 2543 C CA . LYS A 1 328 ? 0.738 20.031 -5.312 1 98.75 328 LYS A CA 1
ATOM 2544 C C . LYS A 1 328 ? 0.598 18.531 -5.512 1 98.75 328 LYS A C 1
ATOM 2546 O O . LYS A 1 328 ? -0.024 18.078 -6.477 1 98.75 328 LYS A O 1
ATOM 2551 N N . VAL A 1 329 ? 1.164 17.75 -4.648 1 98.81 329 VAL A N 1
ATOM 2552 C CA . VAL A 1 329 ? 1.021 16.297 -4.719 1 98.81 329 VAL A CA 1
ATOM 2553 C C . VAL A 1 329 ? -0.426 15.906 -4.422 1 98.81 329 VAL A C 1
ATOM 2555 O O . VAL A 1 329 ? -0.999 15.055 -5.105 1 98.81 329 VAL A O 1
ATOM 2558 N N . VAL A 1 330 ? -1.013 16.547 -3.393 1 98.69 330 VAL A N 1
ATOM 2559 C CA . VAL A 1 330 ? -2.412 16.312 -3.059 1 98.69 330 VAL A CA 1
ATOM 2560 C C . VAL A 1 330 ? -3.291 16.594 -4.273 1 98.69 330 VAL A C 1
ATOM 2562 O O . VAL A 1 330 ? -4.117 15.758 -4.66 1 98.69 330 VAL A O 1
ATOM 2565 N N . PHE A 1 331 ? -3.08 17.766 -4.875 1 98.56 331 PHE A N 1
ATOM 2566 C CA . PHE A 1 331 ? -3.871 18.172 -6.031 1 98.56 331 PHE A CA 1
ATOM 2567 C C . PHE A 1 331 ? -3.674 17.188 -7.184 1 98.56 331 PHE A C 1
ATOM 2569 O O . PHE A 1 331 ? -4.625 16.859 -7.898 1 98.56 331 PHE A O 1
ATOM 2576 N N . ALA A 1 332 ? -2.467 16.688 -7.363 1 98.75 332 ALA A N 1
ATOM 2577 C CA . ALA A 1 332 ? -2.182 15.711 -8.414 1 98.75 332 ALA A CA 1
ATOM 2578 C C . ALA A 1 332 ? -2.957 14.422 -8.195 1 98.75 332 ALA A C 1
ATOM 2580 O O . ALA A 1 332 ? -3.449 13.812 -9.148 1 98.75 332 ALA A O 1
ATOM 2581 N N . CYS A 1 333 ? -3.072 13.984 -7.004 1 98.69 333 CYS A N 1
ATOM 2582 C CA . CYS A 1 333 ? -3.822 12.773 -6.684 1 98.69 333 CYS A CA 1
ATOM 2583 C C . CYS A 1 333 ? -5.297 12.945 -7.027 1 98.69 333 CYS A C 1
ATOM 2585 O O . CYS A 1 333 ? -5.902 12.055 -7.637 1 98.69 333 CYS A O 1
ATOM 2587 N N . PHE A 1 334 ? -5.863 14.102 -6.66 1 98.38 334 PHE A N 1
ATOM 2588 C CA . PHE A 1 334 ? -7.262 14.359 -6.984 1 98.38 334 PHE A CA 1
ATOM 2589 C C . PHE A 1 334 ? -7.457 14.445 -8.492 1 98.38 334 PHE A C 1
ATOM 2591 O O . PHE A 1 334 ? -8.453 13.953 -9.023 1 98.38 334 PHE A O 1
ATOM 2598 N N . GLU A 1 335 ? -6.512 15.117 -9.109 1 98.44 335 GLU A N 1
ATOM 2599 C CA . GLU A 1 335 ? -6.586 15.203 -10.562 1 98.44 335 GLU A CA 1
ATOM 2600 C C . GLU A 1 335 ? -6.535 13.82 -11.211 1 98.44 335 GLU A C 1
ATOM 2602 O O . GLU A 1 335 ? -7.281 13.539 -12.148 1 98.44 335 GLU A O 1
ATOM 2607 N N . SER A 1 336 ? -5.664 12.984 -10.734 1 98.75 336 SER A N 1
ATOM 2608 C CA . SER A 1 336 ? -5.57 11.609 -11.227 1 98.75 336 SER A CA 1
ATOM 2609 C C . SER A 1 336 ? -6.895 10.875 -11.062 1 98.75 336 SER A C 1
ATOM 2611 O O . SER A 1 336 ? -7.375 10.234 -12.008 1 98.75 336 SER A O 1
ATOM 2613 N N . ALA A 1 337 ? -7.449 10.945 -9.914 1 98.25 337 ALA A N 1
ATOM 2614 C CA . ALA A 1 337 ? -8.719 10.281 -9.633 1 98.25 337 ALA A CA 1
ATOM 2615 C C . ALA A 1 337 ? -9.82 10.781 -10.562 1 98.25 337 ALA A C 1
ATOM 2617 O O . ALA A 1 337 ? -10.688 10.008 -10.969 1 98.25 337 ALA A O 1
ATOM 2618 N N . LYS A 1 338 ? -9.789 12.023 -10.883 1 97.81 338 LYS A N 1
ATOM 2619 C CA . LYS A 1 338 ? -10.82 12.641 -11.719 1 97.81 338 LYS A CA 1
ATOM 2620 C C . LYS A 1 338 ? -10.625 12.281 -13.188 1 97.81 338 LYS A C 1
ATOM 2622 O O . LYS A 1 338 ? -11.602 11.992 -13.891 1 97.81 338 LYS A O 1
ATOM 2627 N N . THR A 1 339 ? -9.383 12.266 -13.641 1 98.06 339 THR A N 1
ATOM 2628 C CA . THR A 1 339 ? -9.117 12.18 -15.078 1 98.06 339 THR A CA 1
ATOM 2629 C C . THR A 1 339 ? -8.828 10.742 -15.484 1 98.06 339 THR A C 1
ATOM 2631 O O . THR A 1 339 ? -8.852 10.414 -16.672 1 98.06 339 THR A O 1
ATOM 2634 N N . GLY A 1 340 ? -8.484 9.906 -14.555 1 97.94 340 GLY A N 1
ATOM 2635 C CA . GLY A 1 340 ? -8.094 8.547 -14.875 1 97.94 340 GLY A CA 1
ATOM 2636 C C . GLY A 1 340 ? -6.711 8.453 -15.492 1 97.94 340 GLY A C 1
ATOM 2637 O O . GLY A 1 340 ? -6.445 7.562 -16.312 1 97.94 340 GLY A O 1
ATOM 2638 N N . LYS A 1 341 ? -5.832 9.414 -15.164 1 98.12 341 LYS A N 1
ATOM 2639 C CA . LYS A 1 341 ? -4.473 9.43 -15.695 1 98.12 341 LYS A CA 1
ATOM 2640 C C . LYS A 1 341 ? -3.445 9.508 -14.57 1 98.12 341 LYS A C 1
ATOM 2642 O O . LYS A 1 341 ? -3.75 9.984 -13.477 1 98.12 341 LYS A O 1
ATOM 2647 N N . ILE A 1 342 ? -2.314 8.906 -14.844 1 98.31 342 ILE A N 1
ATOM 2648 C CA . ILE A 1 342 ? -1.167 9.227 -14 1 98.31 342 ILE A CA 1
ATOM 2649 C C . ILE A 1 342 ? -0.741 10.672 -14.234 1 98.31 342 ILE A C 1
ATOM 2651 O O . ILE A 1 342 ? -0.517 11.086 -15.375 1 98.31 342 ILE A O 1
ATOM 2655 N N . VAL A 1 343 ? -0.617 11.477 -13.164 1 98.75 343 VAL A N 1
ATOM 2656 C CA . VAL A 1 343 ? -0.418 12.914 -13.281 1 98.75 343 VAL A CA 1
ATOM 2657 C C . VAL A 1 343 ? 1.04 13.258 -12.984 1 98.75 343 VAL A C 1
ATOM 2659 O O . VAL A 1 343 ? 1.61 12.789 -12 1 98.75 343 VAL A O 1
ATOM 2662 N N . ARG A 1 344 ? 1.66 14.047 -13.883 1 98.25 344 ARG A N 1
ATOM 2663 C CA . ARG A 1 344 ? 2.973 14.625 -13.609 1 98.25 344 ARG A CA 1
ATOM 2664 C C . ARG A 1 344 ? 2.852 15.867 -12.742 1 98.25 344 ARG A C 1
ATOM 2666 O O . ARG A 1 344 ? 2.018 16.734 -13 1 98.25 344 ARG A O 1
ATOM 2673 N N . ILE A 1 345 ? 3.631 15.922 -11.719 1 98.38 345 ILE A N 1
ATOM 2674 C CA . ILE A 1 345 ? 3.555 17.031 -10.766 1 98.38 345 ILE A CA 1
ATOM 2675 C C . ILE A 1 345 ? 4.535 18.125 -11.18 1 98.38 345 ILE A C 1
ATOM 2677 O O . ILE A 1 345 ? 5.742 17.875 -11.273 1 98.38 345 ILE A O 1
ATOM 2681 N N . ASP A 1 346 ? 4.008 19.281 -11.359 1 92.88 346 ASP A N 1
ATOM 2682 C CA . ASP A 1 346 ? 4.816 20.438 -11.742 1 92.88 346 ASP A CA 1
ATOM 2683 C C . ASP A 1 346 ? 5.023 21.375 -10.555 1 92.88 346 ASP A C 1
ATOM 2685 O O . ASP A 1 346 ? 4.055 21.844 -9.945 1 92.88 346 ASP A O 1
ATOM 2689 N N . TYR A 1 347 ? 6.273 21.609 -10.297 1 93.56 347 TYR A N 1
ATOM 2690 C CA . TYR A 1 347 ? 6.59 22.469 -9.156 1 93.56 347 TYR A CA 1
ATOM 2691 C C . TYR A 1 347 ? 6.949 23.875 -9.617 1 93.56 347 TYR A C 1
ATOM 2693 O O . TYR A 1 347 ? 7.504 24.062 -10.703 1 93.56 347 TYR A O 1
ATOM 2701 N N . MET B 1 1 ? -7.035 -49.375 -7.871 1 59.41 1 MET B N 1
ATOM 2702 C CA . MET B 1 1 ? -7.344 -48.406 -8.914 1 59.41 1 MET B CA 1
ATOM 2703 C C . MET B 1 1 ? -6.078 -47.938 -9.633 1 59.41 1 MET B C 1
ATOM 2705 O O . MET B 1 1 ? -4.992 -47.938 -9.039 1 59.41 1 MET B O 1
ATOM 2709 N N . THR B 1 2 ? -6.004 -47.875 -10.977 1 85.62 2 THR B N 1
ATOM 2710 C CA . THR B 1 2 ? -4.801 -47.594 -11.742 1 85.62 2 THR B CA 1
ATOM 2711 C C . THR B 1 2 ? -4.332 -46.156 -11.469 1 85.62 2 THR B C 1
ATOM 2713 O O . THR B 1 2 ? -5.145 -45.219 -11.414 1 85.62 2 THR B O 1
ATOM 2716 N N . LYS B 1 3 ? -3.105 -46 -11.047 1 95.44 3 LYS B N 1
ATOM 2717 C CA . LYS B 1 3 ? -2.514 -44.719 -10.727 1 95.44 3 LYS B CA 1
ATOM 2718 C C . LYS B 1 3 ? -2.434 -43.812 -11.969 1 95.44 3 LYS B C 1
ATOM 2720 O O . LYS B 1 3 ? -2.205 -44.312 -13.078 1 95.44 3 LYS B O 1
ATOM 2725 N N . LEU B 1 4 ? -2.674 -42.594 -11.766 1 97.75 4 LEU B N 1
ATOM 2726 C CA . LEU B 1 4 ? -2.48 -41.625 -12.836 1 97.75 4 LEU B CA 1
ATOM 2727 C C . LEU B 1 4 ? -1.01 -41.531 -13.227 1 97.75 4 LEU B C 1
ATOM 2729 O O . LEU B 1 4 ? -0.137 -41.438 -12.367 1 97.75 4 LEU B O 1
ATOM 2733 N N . ARG B 1 5 ? -0.74 -41.656 -14.469 1 98.19 5 ARG B N 1
ATOM 2734 C CA . ARG B 1 5 ? 0.614 -41.438 -14.969 1 98.19 5 ARG B CA 1
ATOM 2735 C C . ARG B 1 5 ? 0.901 -39.969 -15.125 1 98.19 5 ARG B C 1
ATOM 2737 O O . ARG B 1 5 ? 0.307 -39.312 -15.984 1 98.19 5 ARG B O 1
ATOM 2744 N N . PHE B 1 6 ? 1.863 -39.469 -14.32 1 98.31 6 PHE B N 1
ATOM 2745 C CA . PHE B 1 6 ? 2.215 -38.062 -14.305 1 98.31 6 PHE B CA 1
ATOM 2746 C C . PHE B 1 6 ? 3.555 -37.812 -14.992 1 98.31 6 PHE B C 1
ATOM 2748 O O . PHE B 1 6 ? 4.465 -38.656 -14.883 1 98.31 6 PHE B O 1
ATOM 2755 N N . ALA B 1 7 ? 3.643 -36.719 -15.648 1 98.81 7 ALA B N 1
ATOM 2756 C CA . ALA B 1 7 ? 4.926 -36.219 -16.125 1 98.81 7 ALA B CA 1
ATOM 2757 C C . ALA B 1 7 ? 5.117 -34.75 -15.727 1 98.81 7 ALA B C 1
ATOM 2759 O O . ALA B 1 7 ? 4.145 -34.031 -15.469 1 98.81 7 ALA B O 1
ATOM 2760 N N . ILE B 1 8 ? 6.363 -34.344 -15.625 1 98.88 8 ILE B N 1
ATOM 2761 C CA . ILE B 1 8 ? 6.684 -32.938 -15.305 1 98.88 8 ILE B CA 1
ATOM 2762 C C . ILE B 1 8 ? 7.578 -32.344 -16.391 1 98.88 8 ILE B C 1
ATOM 2764 O O . ILE B 1 8 ? 8.578 -32.969 -16.781 1 98.88 8 ILE B O 1
ATOM 2768 N N . ILE B 1 9 ? 7.113 -31.234 -16.938 1 98.81 9 ILE B N 1
ATOM 2769 C CA . ILE B 1 9 ? 7.918 -30.453 -17.859 1 98.81 9 ILE B CA 1
ATOM 2770 C C . ILE B 1 9 ? 8.5 -29.234 -17.141 1 98.81 9 ILE B C 1
ATOM 2772 O O . ILE B 1 9 ? 7.766 -28.328 -16.734 1 98.81 9 ILE B O 1
ATOM 2776 N N . GLY B 1 10 ? 9.805 -29.109 -17.078 1 98.19 10 GLY B N 1
ATOM 2777 C CA . GLY B 1 10 ? 10.492 -28.125 -16.266 1 98.19 10 GLY B CA 1
ATOM 2778 C C . GLY B 1 10 ? 10.961 -28.672 -14.938 1 98.19 10 GLY B C 1
ATOM 2779 O O . GLY B 1 10 ? 10.148 -28.984 -14.062 1 98.19 10 GLY B O 1
ATOM 2780 N N . CYS B 1 11 ? 12.258 -28.781 -14.766 1 97.38 11 CYS B N 1
ATOM 2781 C CA . CYS B 1 11 ? 12.836 -29.422 -13.594 1 97.38 11 CYS B CA 1
ATOM 2782 C C . CYS B 1 11 ? 13.68 -28.438 -12.797 1 97.38 11 CYS B C 1
ATOM 2784 O O . CYS B 1 11 ? 14.805 -28.766 -12.398 1 97.38 11 CYS B O 1
ATOM 2786 N N . GLY B 1 12 ? 13.133 -27.266 -12.625 1 93.62 12 GLY B N 1
ATOM 2787 C CA . GLY B 1 12 ? 13.789 -26.266 -11.805 1 93.62 12 GLY B CA 1
ATOM 2788 C C . GLY B 1 12 ? 13.492 -26.422 -10.32 1 93.62 12 GLY B C 1
ATOM 2789 O O . GLY B 1 12 ? 13.125 -27.516 -9.875 1 93.62 12 GLY B O 1
ATOM 2790 N N . SER B 1 13 ? 13.742 -25.359 -9.57 1 92 13 SER B N 1
ATOM 2791 C CA . SER B 1 13 ? 13.641 -25.359 -8.117 1 92 13 SER B CA 1
ATOM 2792 C C . SER B 1 13 ? 12.234 -25.734 -7.66 1 92 13 SER B C 1
ATOM 2794 O O . SER B 1 13 ? 12.062 -26.484 -6.699 1 92 13 SER B O 1
ATOM 2796 N N . ILE B 1 14 ? 11.234 -25.25 -8.344 1 93.75 14 ILE B N 1
ATOM 2797 C CA . ILE B 1 14 ? 9.859 -25.469 -7.922 1 93.75 14 ILE B CA 1
ATOM 2798 C C . ILE B 1 14 ? 9.508 -26.953 -8.086 1 93.75 14 ILE B C 1
ATOM 2800 O O . ILE B 1 14 ? 8.75 -27.5 -7.293 1 93.75 14 ILE B O 1
ATOM 2804 N N . THR B 1 15 ? 9.984 -27.516 -9.125 1 96.38 15 THR B N 1
ATOM 2805 C CA . THR B 1 15 ? 9.773 -28.953 -9.32 1 96.38 15 THR B CA 1
ATOM 2806 C C . THR B 1 15 ? 10.477 -29.75 -8.234 1 96.38 15 THR B C 1
ATOM 2808 O O . THR B 1 15 ? 9.883 -30.656 -7.645 1 96.38 15 THR B O 1
ATOM 2811 N N . LYS B 1 16 ? 11.68 -29.359 -7.965 1 94.5 16 LYS B N 1
ATOM 2812 C CA . LYS B 1 16 ? 12.508 -30.078 -6.996 1 94.5 16 LYS B CA 1
ATOM 2813 C C . LYS B 1 16 ? 11.891 -30.031 -5.602 1 94.5 16 LYS B C 1
ATOM 2815 O O . LYS B 1 16 ? 11.906 -31.031 -4.875 1 94.5 16 LYS B O 1
ATOM 2820 N N . HIS B 1 17 ? 11.305 -28.906 -5.293 1 93.25 17 HIS B N 1
ATOM 2821 C CA . HIS B 1 17 ? 10.945 -28.719 -3.893 1 93.25 17 HIS B CA 1
ATOM 2822 C C . HIS B 1 17 ? 9.438 -28.844 -3.686 1 93.25 17 HIS B C 1
ATOM 2824 O O . HIS B 1 17 ? 8.977 -29.031 -2.557 1 93.25 17 HIS B O 1
ATOM 2830 N N . ARG B 1 18 ? 8.68 -28.828 -4.781 1 94.19 18 ARG B N 1
ATOM 2831 C CA . ARG B 1 18 ? 7.238 -28.844 -4.586 1 94.19 18 ARG B CA 1
ATOM 2832 C C . ARG B 1 18 ? 6.586 -29.938 -5.445 1 94.19 18 ARG B C 1
ATOM 2834 O O . ARG B 1 18 ? 6.023 -30.891 -4.918 1 94.19 18 ARG B O 1
ATOM 2841 N N . HIS B 1 19 ? 6.715 -29.828 -6.707 1 97.25 19 HIS B N 1
ATOM 2842 C CA . HIS B 1 19 ? 5.875 -30.609 -7.605 1 97.25 19 HIS B CA 1
ATOM 2843 C C . HIS B 1 19 ? 6.262 -32.094 -7.566 1 97.25 19 HIS B C 1
ATOM 2845 O O . HIS B 1 19 ? 5.395 -32.969 -7.426 1 97.25 19 HIS B O 1
ATOM 2851 N N . ALA B 1 20 ? 7.578 -32.406 -7.645 1 97.19 20 ALA B N 1
ATOM 2852 C CA . ALA B 1 20 ? 8.008 -33.781 -7.637 1 97.19 20 ALA B CA 1
ATOM 2853 C C . ALA B 1 20 ? 7.723 -34.438 -6.289 1 97.19 20 ALA B C 1
ATOM 2855 O O . ALA B 1 20 ? 7.121 -35.531 -6.23 1 97.19 20 ALA B O 1
ATOM 2856 N N . PRO B 1 21 ? 8.062 -33.719 -5.207 1 96.06 21 PRO B N 1
ATOM 2857 C CA . PRO B 1 21 ? 7.746 -34.312 -3.908 1 96.06 21 PRO B CA 1
ATOM 2858 C C . PRO B 1 21 ? 6.246 -34.531 -3.717 1 96.06 21 PRO B C 1
ATOM 2860 O O . PRO B 1 21 ? 5.836 -35.594 -3.211 1 96.06 21 PRO B O 1
ATOM 2863 N N . GLU B 1 22 ? 5.445 -33.594 -4.102 1 95.75 22 GLU B N 1
ATOM 2864 C CA . GLU B 1 22 ? 4.004 -33.719 -3.91 1 95.75 22 GLU B CA 1
ATOM 2865 C C . GLU B 1 22 ? 3.422 -34.812 -4.793 1 95.75 22 GLU B C 1
ATOM 2867 O O . GLU B 1 22 ? 2.525 -35.531 -4.367 1 95.75 22 GLU B O 1
ATOM 2872 N N . ALA B 1 23 ? 3.9 -34.969 -5.996 1 96.19 23 ALA B N 1
ATOM 2873 C CA . ALA B 1 23 ? 3.461 -36.062 -6.879 1 96.19 23 ALA B CA 1
ATOM 2874 C C . ALA B 1 23 ? 3.816 -37.406 -6.297 1 96.19 23 ALA B C 1
ATOM 2876 O O . ALA B 1 23 ? 2.982 -38.344 -6.273 1 96.19 23 ALA B O 1
ATOM 2877 N N . LYS B 1 24 ? 4.996 -37.531 -5.785 1 95.56 24 LYS B N 1
ATOM 2878 C CA . LYS B 1 24 ? 5.492 -38.812 -5.258 1 95.56 24 LYS B CA 1
ATOM 2879 C C . LYS B 1 24 ? 4.762 -39.188 -3.971 1 95.56 24 LYS B C 1
ATOM 2881 O O . LYS B 1 24 ? 4.582 -40.375 -3.682 1 95.56 24 LYS B O 1
ATOM 2886 N N . GLN B 1 25 ? 4.336 -38.25 -3.287 1 94.5 25 GLN B N 1
ATOM 2887 C CA . GLN B 1 25 ? 3.693 -38.469 -1.999 1 94.5 25 GLN B CA 1
ATOM 2888 C C . GLN B 1 25 ? 2.227 -38.844 -2.18 1 94.5 25 GLN B C 1
ATOM 2890 O O . GLN B 1 25 ? 1.591 -39.344 -1.252 1 94.5 25 GLN B O 1
ATOM 2895 N N . ASN B 1 26 ? 1.687 -38.562 -3.32 1 96.06 26 ASN B N 1
ATOM 2896 C CA . ASN B 1 26 ? 0.286 -38.875 -3.58 1 96.06 26 ASN B CA 1
ATOM 2897 C C . ASN B 1 26 ? 0.113 -40.312 -4.07 1 96.06 26 ASN B C 1
ATOM 2899 O O . ASN B 1 26 ? 0.652 -40.688 -5.113 1 96.06 26 ASN B O 1
ATOM 2903 N N . SER B 1 27 ? -0.65 -41.094 -3.414 1 96.06 27 SER B N 1
ATOM 2904 C CA . SER B 1 27 ? -0.755 -42.531 -3.666 1 96.06 27 SER B CA 1
ATOM 2905 C C . SER B 1 27 ? -1.481 -42.812 -4.977 1 96.06 27 SER B C 1
ATOM 2907 O O . SER B 1 27 ? -1.443 -43.938 -5.488 1 96.06 27 SER B O 1
ATOM 2909 N N . ASN B 1 28 ? -2.07 -41.781 -5.512 1 97.38 28 ASN B N 1
ATOM 2910 C CA . ASN B 1 28 ? -2.854 -42 -6.727 1 97.38 28 ASN B CA 1
ATOM 2911 C C . ASN B 1 28 ? -2.041 -41.656 -7.977 1 97.38 28 ASN B C 1
ATOM 2913 O O . ASN B 1 28 ? -2.566 -41.688 -9.086 1 97.38 28 ASN B O 1
ATOM 2917 N N . VAL B 1 29 ? -0.77 -41.406 -7.785 1 96.88 29 VAL B N 1
ATOM 2918 C CA . VAL B 1 29 ? 0.016 -40.906 -8.906 1 96.88 29 VAL B CA 1
ATOM 2919 C C . VAL B 1 29 ? 1.279 -41.719 -9.07 1 96.88 29 VAL B C 1
ATOM 2921 O O . VAL B 1 29 ? 1.846 -42.219 -8.094 1 96.88 29 VAL B O 1
ATOM 2924 N N . ASN B 1 30 ? 1.632 -42.031 -10.234 1 97.62 30 ASN B N 1
ATOM 2925 C CA . ASN B 1 30 ? 2.951 -42.5 -10.625 1 97.62 30 ASN B CA 1
ATOM 2926 C C . ASN B 1 30 ? 3.682 -41.5 -11.5 1 97.62 30 ASN B C 1
ATOM 2928 O O . ASN B 1 30 ? 3.264 -41.219 -12.625 1 97.62 30 ASN B O 1
ATOM 2932 N N . LEU B 1 31 ? 4.715 -40.875 -10.992 1 98.31 31 LEU B N 1
ATOM 2933 C CA . LEU B 1 31 ? 5.539 -39.969 -11.781 1 98.31 31 LEU B CA 1
ATOM 2934 C C . LEU B 1 31 ? 6.418 -40.75 -12.758 1 98.31 31 LEU B C 1
ATOM 2936 O O . LEU B 1 31 ? 7.445 -41.312 -12.367 1 98.31 31 LEU B O 1
ATOM 2940 N N . VAL B 1 32 ? 6.094 -40.688 -13.992 1 98.44 32 VAL B N 1
ATOM 2941 C CA . VAL B 1 32 ? 6.652 -41.688 -14.922 1 98.44 32 VAL B CA 1
ATOM 2942 C C . VAL B 1 32 ? 7.727 -41 -15.773 1 98.44 32 VAL B C 1
ATOM 2944 O O . VAL B 1 32 ? 8.555 -41.688 -16.391 1 98.44 32 VAL B O 1
ATOM 2947 N N . ALA B 1 33 ? 7.668 -39.688 -15.844 1 98.81 33 ALA B N 1
ATOM 2948 C CA . ALA B 1 33 ? 8.625 -39 -16.734 1 98.81 33 ALA B CA 1
ATOM 2949 C C . ALA B 1 33 ? 8.883 -37.562 -16.281 1 98.81 33 ALA B C 1
ATOM 2951 O O . ALA B 1 33 ? 8.008 -36.938 -15.703 1 98.81 33 ALA B O 1
ATOM 2952 N N . VAL B 1 34 ? 10.07 -37.094 -16.531 1 98.81 34 VAL B N 1
ATOM 2953 C CA . VAL B 1 34 ? 10.453 -35.688 -16.344 1 98.81 34 VAL B CA 1
ATOM 2954 C C . VAL B 1 34 ? 11.203 -35.188 -17.562 1 98.81 34 VAL B C 1
ATOM 2956 O O . VAL B 1 34 ? 11.859 -35.969 -18.266 1 98.81 34 VAL B O 1
ATOM 2959 N N . CYS B 1 35 ? 11.016 -33.938 -17.812 1 98.81 35 CYS B N 1
ATOM 2960 C CA . CYS B 1 35 ? 11.617 -33.312 -18.984 1 98.81 35 CYS B CA 1
ATOM 2961 C C . CYS B 1 35 ? 12.172 -31.938 -18.672 1 98.81 35 CYS B C 1
ATOM 2963 O O . CYS B 1 35 ? 11.547 -31.156 -17.938 1 98.81 35 CYS B O 1
ATOM 2965 N N . ASP B 1 36 ? 13.328 -31.672 -19.109 1 98.12 36 ASP B N 1
ATOM 2966 C CA . ASP B 1 36 ? 13.945 -30.359 -19.094 1 98.12 36 ASP B CA 1
ATOM 2967 C C . ASP B 1 36 ? 14.898 -30.172 -20.266 1 98.12 36 ASP B C 1
ATOM 2969 O O . ASP B 1 36 ? 15.594 -31.109 -20.656 1 98.12 36 ASP B O 1
ATOM 2973 N N . LYS B 1 37 ? 14.789 -28.938 -20.797 1 95.81 37 LYS B N 1
ATOM 2974 C CA . LYS B 1 37 ? 15.727 -28.672 -21.891 1 95.81 37 LYS B CA 1
ATOM 2975 C C . LYS B 1 37 ? 17.156 -28.969 -21.469 1 95.81 37 LYS B C 1
ATOM 2977 O O . LYS B 1 37 ? 17.969 -29.422 -22.281 1 95.81 37 LYS B O 1
ATOM 2982 N N . ASN B 1 38 ? 17.469 -28.562 -20.266 1 95.38 38 ASN B N 1
ATOM 2983 C CA . ASN B 1 38 ? 18.719 -29.016 -19.656 1 95.38 38 ASN B CA 1
ATOM 2984 C C . ASN B 1 38 ? 18.594 -30.406 -19.062 1 95.38 38 ASN B C 1
ATOM 2986 O O . ASN B 1 38 ? 18.125 -30.578 -17.938 1 95.38 38 ASN B O 1
ATOM 2990 N N . ILE B 1 39 ? 19.141 -31.359 -19.734 1 96.62 39 ILE B N 1
ATOM 2991 C CA . ILE B 1 39 ? 18.953 -32.781 -19.422 1 96.62 39 ILE B CA 1
ATOM 2992 C C . ILE B 1 39 ? 19.469 -33.062 -18.016 1 96.62 39 ILE B C 1
ATOM 2994 O O . ILE B 1 39 ? 18.953 -33.938 -17.312 1 96.62 39 ILE B O 1
ATOM 2998 N N . ASN B 1 40 ? 20.469 -32.312 -17.594 1 96.44 40 ASN B N 1
ATOM 2999 C CA . ASN B 1 40 ? 21.031 -32.531 -16.266 1 96.44 40 ASN B CA 1
ATOM 3000 C C . ASN B 1 40 ? 20.016 -32.219 -15.164 1 96.44 40 ASN B C 1
ATOM 3002 O O . ASN B 1 40 ? 19.984 -32.906 -14.133 1 96.44 40 ASN B O 1
ATOM 3006 N N . ASN B 1 41 ? 19.234 -31.188 -15.414 1 96.25 41 ASN B N 1
ATOM 3007 C CA . ASN B 1 41 ? 18.172 -30.859 -14.469 1 96.25 41 ASN B CA 1
ATOM 3008 C C . ASN B 1 41 ? 17.156 -32 -14.367 1 96.25 41 ASN B C 1
ATOM 3010 O O . ASN B 1 41 ? 16.75 -32.375 -13.266 1 96.25 41 ASN B O 1
ATOM 3014 N N . ALA B 1 42 ? 16.797 -32.5 -15.5 1 97.94 42 ALA B N 1
ATOM 3015 C CA . ALA B 1 42 ? 15.844 -33.625 -15.539 1 97.94 42 ALA B CA 1
ATOM 3016 C C . ALA B 1 42 ? 16.406 -34.844 -14.859 1 97.94 42 ALA B C 1
ATOM 3018 O O . ALA B 1 42 ? 15.703 -35.531 -14.109 1 97.94 42 ALA B O 1
ATOM 3019 N N . GLN B 1 43 ? 17.656 -35.125 -15.125 1 98.25 43 GLN B N 1
ATOM 3020 C CA . GLN B 1 43 ? 18.328 -36.281 -14.531 1 98.25 43 GLN B CA 1
ATOM 3021 C C . GLN B 1 43 ? 18.391 -36.156 -13.016 1 98.25 43 GLN B C 1
ATOM 3023 O O . GLN B 1 43 ? 18.203 -37.156 -12.297 1 98.25 43 GLN B O 1
ATOM 3028 N N . THR B 1 44 ? 18.688 -35 -12.594 1 97.56 44 THR B N 1
ATOM 3029 C CA . THR B 1 44 ? 18.766 -34.75 -11.156 1 97.56 44 THR B CA 1
ATOM 3030 C C . THR B 1 44 ? 17.438 -35.062 -10.484 1 97.56 44 THR B C 1
ATOM 3032 O O . THR B 1 44 ? 17.391 -35.781 -9.477 1 97.56 44 THR B O 1
ATOM 3035 N N . ILE B 1 45 ? 16.391 -34.562 -11.07 1 97.75 45 ILE B N 1
ATOM 3036 C CA . ILE B 1 45 ? 15.055 -34.812 -10.523 1 97.75 45 ILE B CA 1
ATOM 3037 C C . ILE B 1 45 ? 14.742 -36.312 -10.602 1 97.75 45 ILE B C 1
ATOM 3039 O O . ILE B 1 45 ? 14.203 -36.875 -9.656 1 97.75 45 ILE B O 1
ATOM 3043 N N . ALA B 1 46 ? 15.062 -36.938 -11.688 1 98.38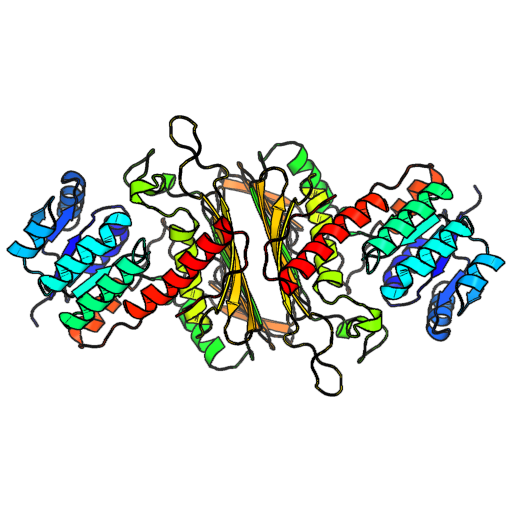 46 ALA B N 1
ATOM 3044 C CA . ALA B 1 46 ? 14.797 -38.344 -11.891 1 98.38 46 ALA B CA 1
ATOM 3045 C C . ALA B 1 46 ? 15.508 -39.188 -10.836 1 98.38 46 ALA B C 1
ATOM 3047 O O . ALA B 1 46 ? 14.945 -40.156 -10.32 1 98.38 46 ALA B O 1
ATOM 3048 N N . GLU B 1 47 ? 16.688 -38.812 -10.57 1 98.12 47 GLU B N 1
ATOM 3049 C CA . GLU B 1 47 ? 17.469 -39.531 -9.578 1 98.12 47 GLU B CA 1
ATOM 3050 C C . GLU B 1 47 ? 16.891 -39.344 -8.172 1 98.12 47 GLU B C 1
ATOM 3052 O O . GLU B 1 47 ? 16.766 -40.312 -7.41 1 98.12 47 GLU B O 1
ATOM 3057 N N . MET B 1 48 ? 16.562 -38.188 -7.887 1 97.62 48 MET B N 1
ATOM 3058 C CA . MET B 1 48 ? 16.078 -37.812 -6.555 1 97.62 48 MET B CA 1
ATOM 3059 C C . MET B 1 48 ? 14.75 -38.5 -6.266 1 97.62 48 MET B C 1
ATOM 3061 O O . MET B 1 48 ? 14.477 -38.875 -5.121 1 97.62 48 MET B O 1
ATOM 3065 N N . PHE B 1 49 ? 13.953 -38.719 -7.332 1 97.75 49 PHE B N 1
ATOM 3066 C CA . PHE B 1 49 ? 12.586 -39.156 -7.074 1 97.75 49 PHE B CA 1
ATOM 3067 C C . PHE B 1 49 ? 12.273 -40.469 -7.785 1 97.75 49 PHE B C 1
ATOM 3069 O O . PHE B 1 49 ? 11.117 -40.875 -7.887 1 97.75 49 PHE B O 1
ATOM 3076 N N . ASP B 1 50 ? 13.289 -41.094 -8.305 1 97.06 50 ASP B N 1
ATOM 3077 C CA . ASP B 1 50 ? 13.195 -42.406 -8.93 1 97.06 50 ASP B CA 1
ATOM 3078 C C . ASP B 1 50 ? 12.195 -42.375 -10.078 1 97.06 50 ASP B C 1
ATOM 3080 O O . ASP B 1 50 ? 11.242 -43.188 -10.094 1 97.06 50 ASP B O 1
ATOM 3084 N N . VAL B 1 51 ? 12.414 -41.562 -11.008 1 98.31 51 VAL B N 1
ATOM 3085 C CA . VAL B 1 51 ? 11.594 -41.469 -12.211 1 98.31 51 VAL B CA 1
ATOM 3086 C C . VAL B 1 51 ? 12.273 -42.188 -13.359 1 98.31 51 VAL B C 1
ATOM 3088 O O . VAL B 1 51 ? 13.453 -41.969 -13.641 1 98.31 51 VAL B O 1
ATOM 3091 N N . GLU B 1 52 ? 11.609 -42.938 -14 1 97.62 52 GLU B N 1
ATOM 3092 C CA . GLU B 1 52 ? 12.172 -43.906 -14.945 1 97.62 52 GLU B CA 1
ATOM 3093 C C . GLU B 1 52 ? 12.562 -43.219 -16.25 1 97.62 52 GLU B C 1
ATOM 3095 O O . GLU B 1 52 ? 13.562 -43.594 -16.859 1 97.62 52 GLU B O 1
ATOM 3100 N N . ASN B 1 53 ? 11.75 -42.281 -16.75 1 98.62 53 ASN B N 1
ATOM 3101 C CA . ASN B 1 53 ? 11.945 -41.75 -18.078 1 98.62 53 ASN B CA 1
ATOM 3102 C C . ASN B 1 53 ? 12.391 -40.281 -18.031 1 98.62 53 ASN B C 1
ATOM 3104 O O . ASN B 1 53 ? 11.75 -39.469 -17.375 1 98.62 53 ASN B O 1
ATOM 3108 N N . VAL B 1 54 ? 13.477 -40 -18.719 1 98.75 54 VAL B N 1
ATOM 3109 C CA . VAL B 1 54 ? 14.078 -38.656 -18.703 1 98.75 54 VAL B CA 1
ATOM 3110 C C . VAL B 1 54 ? 14.188 -38.156 -20.141 1 98.75 54 VAL B C 1
ATOM 3112 O O . VAL B 1 54 ? 14.656 -38.844 -21.031 1 98.75 54 VAL B O 1
ATOM 3115 N N . TYR B 1 55 ? 13.727 -36.938 -20.344 1 98.75 55 TYR B N 1
ATOM 3116 C CA . TYR B 1 55 ? 13.711 -36.344 -21.672 1 98.75 55 TYR B CA 1
ATOM 3117 C C . TYR B 1 55 ? 14.289 -34.938 -21.672 1 98.75 55 TYR B C 1
ATOM 3119 O O . TYR B 1 55 ? 14.305 -34.281 -20.625 1 98.75 55 TYR B O 1
ATOM 3127 N N . ASP B 1 56 ? 14.758 -34.438 -22.828 1 98.38 56 ASP B N 1
ATOM 3128 C CA . ASP B 1 56 ? 15.141 -33.031 -23.016 1 98.38 56 ASP B CA 1
ATOM 3129 C C . ASP B 1 56 ? 14.25 -32.344 -24.047 1 98.38 56 ASP B C 1
ATOM 3131 O O . ASP B 1 56 ? 14.492 -31.203 -24.422 1 98.38 56 ASP B O 1
ATOM 3135 N N . ASP B 1 57 ? 13.266 -33.125 -24.453 1 98.5 57 ASP B N 1
ATOM 3136 C CA . ASP B 1 57 ? 12.266 -32.656 -25.406 1 98.5 57 ASP B CA 1
ATOM 3137 C C . ASP B 1 57 ? 10.859 -33.094 -24.984 1 98.5 57 ASP B C 1
ATOM 3139 O O . ASP B 1 57 ? 10.531 -34.281 -25.062 1 98.5 57 ASP B O 1
ATOM 3143 N N . TYR B 1 58 ? 10.023 -32.062 -24.609 1 98.38 58 TYR B N 1
ATOM 3144 C CA . TYR B 1 58 ? 8.742 -32.469 -24.047 1 98.38 58 TYR B CA 1
ATOM 3145 C C . TYR B 1 58 ? 7.781 -32.938 -25.125 1 98.38 58 TYR B C 1
ATOM 3147 O O . TYR B 1 58 ? 6.82 -33.656 -24.844 1 98.38 58 TYR B O 1
ATOM 3155 N N . GLU B 1 59 ? 7.945 -32.5 -26.422 1 98.31 59 GLU B N 1
ATOM 3156 C CA . GLU B 1 59 ? 7.113 -33.062 -27.469 1 98.31 59 GLU B CA 1
ATOM 3157 C C . GLU B 1 59 ? 7.328 -34.562 -27.609 1 98.31 59 GLU B C 1
ATOM 3159 O O . GLU B 1 59 ? 6.367 -35.344 -27.719 1 98.31 59 GLU B O 1
ATOM 3164 N N . LYS B 1 60 ? 8.625 -34.906 -27.625 1 98.56 60 LYS B N 1
ATOM 3165 C CA . LYS B 1 60 ? 8.969 -36.344 -27.672 1 98.56 60 LYS B CA 1
ATOM 3166 C C . LYS B 1 60 ? 8.406 -37.062 -26.453 1 98.56 60 LYS B C 1
ATOM 3168 O O . LYS B 1 60 ? 7.82 -38.156 -26.609 1 98.56 60 LYS B O 1
ATOM 3173 N N . MET B 1 61 ? 8.602 -36.5 -25.297 1 98.81 61 MET B N 1
ATOM 3174 C CA . MET B 1 61 ? 8.102 -37.125 -24.062 1 98.81 61 MET B CA 1
ATOM 3175 C C . MET B 1 61 ? 6.602 -37.344 -24.141 1 98.81 61 MET B C 1
ATOM 3177 O O . MET B 1 61 ? 6.117 -38.438 -23.828 1 98.81 61 MET B O 1
ATOM 3181 N N . LEU B 1 62 ? 5.844 -36.375 -24.609 1 98.75 62 LEU B N 1
ATOM 3182 C CA . LEU B 1 62 ? 4.387 -36.438 -24.656 1 98.75 62 LEU B CA 1
ATOM 3183 C C . LEU B 1 62 ? 3.918 -37.5 -25.625 1 98.75 62 LEU B C 1
ATOM 3185 O O . LEU B 1 62 ? 2.971 -38.25 -25.344 1 98.75 62 LEU B O 1
ATOM 3189 N N . LYS B 1 63 ? 4.598 -37.656 -26.719 1 98.25 63 LYS B N 1
ATOM 3190 C CA . LYS B 1 63 ? 4.227 -38.625 -27.75 1 98.25 63 LYS B CA 1
ATOM 3191 C C . LYS B 1 63 ? 4.539 -40.031 -27.312 1 98.25 63 LYS B C 1
ATOM 3193 O O . LYS B 1 63 ? 3.785 -40.969 -27.594 1 98.25 63 LYS B O 1
ATOM 3198 N N . GLU B 1 64 ? 5.602 -40.188 -26.625 1 98.5 64 GLU B N 1
ATOM 3199 C CA . GLU B 1 64 ? 6.074 -41.531 -26.266 1 98.5 64 GLU B CA 1
ATOM 3200 C C . GLU B 1 64 ? 5.406 -42 -24.984 1 98.5 64 GLU B C 1
ATOM 3202 O O . GLU B 1 64 ? 5.008 -43.188 -24.906 1 98.5 64 GLU B O 1
ATOM 3207 N N . ILE B 1 65 ? 5.297 -41.156 -24.031 1 98.06 65 ILE B N 1
ATOM 3208 C CA . ILE B 1 65 ? 4.832 -41.562 -22.703 1 98.06 65 ILE B CA 1
ATOM 3209 C C . ILE B 1 65 ? 3.309 -41.5 -22.656 1 98.06 65 ILE B C 1
ATOM 3211 O O . ILE B 1 65 ? 2.674 -42.312 -21.984 1 98.06 65 ILE B O 1
ATOM 3215 N N . LYS B 1 66 ? 2.691 -40.469 -23.359 1 98.06 66 LYS B N 1
ATOM 3216 C CA . LYS B 1 66 ? 1.254 -40.219 -23.328 1 98.06 66 LYS B CA 1
ATOM 3217 C C . LYS B 1 66 ? 0.725 -40.188 -21.891 1 98.06 66 LYS B C 1
ATOM 3219 O O . LYS B 1 66 ? -0.187 -40.969 -21.562 1 98.06 66 LYS B O 1
ATOM 3224 N N . PRO B 1 67 ? 1.22 -39.344 -21.062 1 98.62 67 PRO B N 1
ATOM 3225 C CA . PRO B 1 67 ? 0.788 -39.281 -19.656 1 98.62 67 PRO B CA 1
ATOM 3226 C C . PRO B 1 67 ? -0.668 -38.875 -19.516 1 98.62 67 PRO B C 1
ATOM 3228 O O . PRO B 1 67 ? -1.227 -38.219 -20.406 1 98.62 67 PRO B O 1
ATOM 3231 N N . ASP B 1 68 ? -1.273 -39.25 -18.359 1 98.56 68 ASP B N 1
ATOM 3232 C CA . ASP B 1 68 ? -2.631 -38.812 -18.047 1 98.56 68 ASP B CA 1
ATOM 3233 C C . ASP B 1 68 ? -2.668 -37.344 -17.672 1 98.56 68 ASP B C 1
ATOM 3235 O O . ASP B 1 68 ? -3.68 -36.656 -17.891 1 98.56 68 ASP B O 1
ATOM 3239 N N . ALA B 1 69 ? -1.579 -36.875 -17.062 1 98.75 69 ALA B N 1
ATOM 3240 C CA . ALA B 1 69 ? -1.497 -35.5 -16.594 1 98.75 69 ALA B CA 1
ATOM 3241 C C . ALA B 1 69 ? -0.058 -35 -16.625 1 98.75 69 ALA B C 1
ATOM 3243 O O . ALA B 1 69 ? 0.887 -35.781 -16.5 1 98.75 69 ALA B O 1
ATOM 3244 N N . VAL B 1 70 ? 0.041 -33.719 -16.797 1 98.88 70 VAL B N 1
ATOM 3245 C CA . VAL B 1 70 ? 1.354 -33.062 -16.891 1 98.88 70 VAL B CA 1
ATOM 3246 C C . VAL B 1 70 ? 1.394 -31.828 -16.016 1 98.88 70 VAL B C 1
ATOM 3248 O O . VAL B 1 70 ? 0.423 -31.062 -15.953 1 98.88 70 VAL B O 1
ATOM 3251 N N . ILE B 1 71 ? 2.496 -31.641 -15.305 1 98.81 71 ILE B N 1
ATOM 3252 C CA . ILE B 1 71 ? 2.811 -30.375 -14.664 1 98.81 71 ILE B CA 1
ATOM 3253 C C . ILE B 1 71 ? 3.777 -29.578 -15.539 1 98.81 71 ILE B C 1
ATOM 3255 O O . ILE B 1 71 ? 4.805 -30.109 -15.977 1 98.81 71 ILE B O 1
ATOM 3259 N N . VAL B 1 72 ? 3.383 -28.391 -15.844 1 98.88 72 VAL B N 1
ATOM 3260 C CA . VAL B 1 72 ? 4.234 -27.5 -16.609 1 98.88 72 VAL B CA 1
ATOM 3261 C C . VAL B 1 72 ? 4.863 -26.453 -15.695 1 98.88 72 VAL B C 1
ATOM 3263 O O . VAL B 1 72 ? 4.18 -25.547 -15.203 1 98.88 72 VAL B O 1
ATOM 3266 N N . ALA B 1 73 ? 6.152 -26.562 -15.484 1 97.94 73 ALA B N 1
ATOM 3267 C CA . ALA B 1 73 ? 6.922 -25.688 -14.609 1 97.94 73 ALA B CA 1
ATOM 3268 C C . ALA B 1 73 ? 8.156 -25.141 -15.328 1 97.94 73 ALA B C 1
ATOM 3270 O O . ALA B 1 73 ? 9.25 -25.125 -14.758 1 97.94 73 ALA B O 1
ATOM 3271 N N . THR B 1 74 ? 8 -24.766 -16.594 1 96.56 74 THR B N 1
ATOM 3272 C CA . THR B 1 74 ? 9.039 -24.172 -17.438 1 96.56 74 THR B CA 1
ATOM 3273 C C . THR B 1 74 ? 9.141 -22.672 -17.203 1 96.56 74 THR B C 1
ATOM 3275 O O . THR B 1 74 ? 8.328 -22.094 -16.484 1 96.56 74 THR B O 1
ATOM 3278 N N . PRO B 1 75 ? 10.195 -22.062 -17.766 1 94.25 75 PRO B N 1
ATOM 3279 C CA . PRO B 1 75 ? 10.133 -20.594 -17.828 1 94.25 75 PRO B CA 1
ATOM 3280 C C . PRO B 1 75 ? 8.852 -20.094 -18.5 1 94.25 75 PRO B C 1
ATOM 3282 O O . PRO B 1 75 ? 8.258 -20.797 -19.328 1 94.25 75 PRO B O 1
ATOM 3285 N N . ASN B 1 76 ? 8.5 -18.891 -18.219 1 94.94 76 ASN B N 1
ATOM 3286 C CA . ASN B 1 76 ? 7.184 -18.359 -18.547 1 94.94 76 ASN B CA 1
ATOM 3287 C C . ASN B 1 76 ? 6.906 -18.438 -20.047 1 94.94 76 ASN B C 1
ATOM 3289 O O . ASN B 1 76 ? 5.793 -18.75 -20.469 1 94.94 76 ASN B O 1
ATOM 3293 N N . TYR B 1 77 ? 7.906 -18.203 -20.812 1 94.75 77 TYR B N 1
ATOM 3294 C CA . TYR B 1 77 ? 7.715 -18.094 -22.266 1 94.75 77 TYR B CA 1
ATOM 3295 C C . TYR B 1 77 ? 7.309 -19.422 -22.875 1 94.75 77 TYR B C 1
ATOM 3297 O O . TYR B 1 77 ? 6.781 -19.469 -23.984 1 94.75 77 TYR B O 1
ATOM 3305 N N . LEU B 1 78 ? 7.465 -20.531 -22.141 1 96.88 78 LEU B N 1
ATOM 3306 C CA . LEU B 1 78 ? 7.203 -21.859 -22.672 1 96.88 78 LEU B CA 1
ATOM 3307 C C . LEU B 1 78 ? 5.887 -22.406 -22.125 1 96.88 78 LEU B C 1
ATOM 3309 O O . LEU B 1 78 ? 5.441 -23.484 -22.531 1 96.88 78 LEU B O 1
ATOM 3313 N N . HIS B 1 79 ? 5.266 -21.688 -21.203 1 98.44 79 HIS B N 1
ATOM 3314 C CA . HIS B 1 79 ? 4.055 -22.188 -20.562 1 98.44 79 HIS B CA 1
ATOM 3315 C C . HIS B 1 79 ? 2.988 -22.531 -21.594 1 98.44 79 HIS B C 1
ATOM 3317 O O . HIS B 1 79 ? 2.455 -23.656 -21.594 1 98.44 79 HIS B O 1
ATOM 3323 N N . ALA B 1 80 ? 2.76 -21.609 -22.5 1 98.69 80 ALA B N 1
ATOM 3324 C CA . ALA B 1 80 ? 1.672 -21.797 -23.453 1 98.69 80 ALA B CA 1
ATOM 3325 C C . ALA B 1 80 ? 1.965 -22.969 -24.391 1 98.69 80 ALA B C 1
ATOM 3327 O O . ALA B 1 80 ? 1.128 -23.859 -24.562 1 98.69 80 ALA B O 1
ATOM 3328 N N . ASP B 1 81 ? 3.131 -22.984 -24.938 1 98.75 81 ASP B N 1
ATOM 3329 C CA . ASP B 1 81 ? 3.504 -24.016 -25.891 1 98.75 81 ASP B CA 1
ATOM 3330 C C . ASP B 1 81 ? 3.434 -25.406 -25.266 1 98.75 81 ASP B C 1
ATOM 3332 O O . ASP B 1 81 ? 2.791 -26.312 -25.812 1 98.75 81 ASP B O 1
ATOM 3336 N N . ALA B 1 82 ? 4.043 -25.578 -24.125 1 98.81 82 ALA B N 1
ATOM 3337 C CA . ALA B 1 82 ? 4.074 -26.859 -23.438 1 98.81 82 ALA B CA 1
ATOM 3338 C C . ALA B 1 82 ? 2.668 -27.297 -23.031 1 98.81 82 ALA B C 1
ATOM 3340 O O . ALA B 1 82 ? 2.309 -28.469 -23.188 1 98.81 82 ALA B O 1
ATOM 3341 N N . THR B 1 83 ? 1.896 -26.375 -22.516 1 98.94 83 THR B N 1
ATOM 3342 C CA . THR B 1 83 ? 0.538 -26.672 -22.078 1 98.94 83 THR B CA 1
ATOM 3343 C C . THR B 1 83 ? -0.333 -27.109 -23.25 1 98.94 83 THR B C 1
ATOM 3345 O O . THR B 1 83 ? -1.012 -28.141 -23.172 1 98.94 83 THR B O 1
ATOM 3348 N N . ILE B 1 84 ? -0.298 -26.375 -24.328 1 98.88 84 ILE B N 1
ATOM 3349 C CA . ILE B 1 84 ? -1.133 -26.641 -25.484 1 98.88 84 ILE B CA 1
ATOM 3350 C C . ILE B 1 84 ? -0.78 -28.016 -26.078 1 98.88 84 ILE B C 1
ATOM 3352 O O . ILE B 1 84 ? -1.667 -28.828 -26.359 1 98.88 84 ILE B O 1
ATOM 3356 N N . LYS B 1 85 ? 0.468 -28.312 -26.219 1 98.88 85 LYS B N 1
ATOM 3357 C CA . LYS B 1 85 ? 0.908 -29.594 -26.781 1 98.88 85 LYS B CA 1
ATOM 3358 C C . LYS B 1 85 ? 0.505 -30.75 -25.875 1 98.88 85 LYS B C 1
ATOM 3360 O O . LYS B 1 85 ? 0.087 -31.812 -26.344 1 98.88 85 LYS B O 1
ATOM 3365 N N . ALA B 1 86 ? 0.645 -30.547 -24.547 1 98.88 86 ALA B N 1
ATOM 3366 C CA . ALA B 1 86 ? 0.241 -31.578 -23.594 1 98.88 86 ALA B CA 1
ATOM 3367 C C . ALA B 1 86 ? -1.257 -31.859 -23.688 1 98.88 86 ALA B C 1
ATOM 3369 O O . ALA B 1 86 ? -1.681 -33 -23.734 1 98.88 86 ALA B O 1
ATOM 3370 N N . LEU B 1 87 ? -2.027 -30.812 -23.734 1 98.88 87 LEU B N 1
ATOM 3371 C CA . LEU B 1 87 ? -3.475 -30.938 -23.859 1 98.88 87 LEU B CA 1
ATOM 3372 C C . LEU B 1 87 ? -3.852 -31.672 -25.141 1 98.88 87 LEU B C 1
ATOM 3374 O O . LEU B 1 87 ? -4.699 -32.562 -25.125 1 98.88 87 LEU B O 1
ATOM 3378 N N . LYS B 1 88 ? -3.205 -31.312 -26.219 1 98.69 88 LYS B N 1
ATOM 3379 C CA . LYS B 1 88 ? -3.506 -31.906 -27.516 1 98.69 88 LYS B CA 1
ATOM 3380 C C . LYS B 1 88 ? -3.174 -33.406 -27.531 1 98.69 88 LYS B C 1
ATOM 3382 O O . LYS B 1 88 ? -3.811 -34.188 -28.234 1 98.69 88 LYS B O 1
ATOM 3387 N N . GLU B 1 89 ? -2.23 -33.781 -26.719 1 98.5 89 GLU B N 1
ATOM 3388 C CA . GLU B 1 89 ? -1.854 -35.188 -26.625 1 98.5 89 GLU B CA 1
ATOM 3389 C C . GLU B 1 89 ? -2.734 -35.938 -25.609 1 98.5 89 GLU B C 1
ATOM 3391 O O . GLU B 1 89 ? -2.52 -37.125 -25.344 1 98.5 89 GLU B O 1
ATOM 3396 N N . GLY B 1 90 ? -3.684 -35.219 -25.016 1 98.31 90 GLY B N 1
ATOM 3397 C CA . GLY B 1 90 ? -4.711 -35.844 -24.219 1 98.31 90 GLY B CA 1
ATOM 3398 C C . GLY B 1 90 ? -4.449 -35.781 -22.719 1 98.31 90 GLY B C 1
ATOM 3399 O O . GLY B 1 90 ? -5.172 -36.375 -21.922 1 98.31 90 GLY B O 1
ATOM 3400 N N . ALA B 1 91 ? -3.461 -35.062 -22.297 1 98.81 91 ALA B N 1
ATOM 3401 C CA . ALA B 1 91 ? -3.129 -34.969 -20.875 1 98.81 91 ALA B CA 1
ATOM 3402 C C . ALA B 1 91 ? -3.879 -33.812 -20.219 1 98.81 91 ALA B C 1
ATOM 3404 O O . ALA B 1 91 ? -4.09 -32.75 -20.828 1 98.81 91 ALA B O 1
ATOM 3405 N N . HIS B 1 92 ? -4.328 -33.969 -18.938 1 98.88 92 HIS B N 1
ATOM 3406 C CA . HIS B 1 92 ? -4.656 -32.812 -18.109 1 98.88 92 HIS B CA 1
ATOM 3407 C C . HIS B 1 92 ? -3.408 -32 -17.734 1 98.88 92 HIS B C 1
ATOM 3409 O O . HIS B 1 92 ? -2.307 -32.562 -17.688 1 98.88 92 HIS B O 1
ATOM 3415 N N . VAL B 1 93 ? -3.584 -30.719 -17.484 1 98.94 93 VAL B N 1
ATOM 3416 C CA . VAL B 1 93 ? -2.375 -29.922 -17.281 1 98.94 93 VAL B CA 1
ATOM 3417 C C . VAL B 1 93 ? -2.525 -29.062 -16.031 1 98.94 93 VAL B C 1
ATOM 3419 O O . VAL B 1 93 ? -3.545 -28.406 -15.844 1 98.94 93 VAL B O 1
ATOM 3422 N N . LEU B 1 94 ? -1.584 -29.125 -15.109 1 98.88 94 LEU B N 1
ATOM 3423 C CA . LEU B 1 94 ? -1.293 -28.125 -14.086 1 98.88 94 LEU B CA 1
ATOM 3424 C C . LEU B 1 94 ? -0.142 -27.219 -14.508 1 98.88 94 LEU B C 1
ATOM 3426 O O . LEU B 1 94 ? 1.01 -27.656 -14.562 1 98.88 94 LEU B O 1
ATOM 3430 N N . CYS B 1 95 ? -0.453 -26.016 -14.836 1 98.88 95 CYS B N 1
ATOM 3431 C CA . CYS B 1 95 ? 0.555 -25.062 -15.305 1 98.88 95 CYS B CA 1
ATOM 3432 C C . CYS B 1 95 ? 0.925 -24.078 -14.203 1 98.88 95 CYS B C 1
ATOM 3434 O O . CYS B 1 95 ? 0.048 -23.516 -13.547 1 98.88 95 CYS B O 1
ATOM 3436 N N . GLU B 1 96 ? 2.137 -23.859 -14.008 1 98.12 96 GLU B N 1
ATOM 3437 C CA . GLU B 1 96 ? 2.619 -22.875 -13.047 1 98.12 96 GLU B CA 1
ATOM 3438 C C . GLU B 1 96 ? 2.16 -21.469 -13.414 1 98.12 96 GLU B C 1
ATOM 3440 O O . GLU B 1 96 ? 1.799 -21.203 -14.57 1 98.12 96 GLU B O 1
ATOM 3445 N N . LYS B 1 97 ? 2.094 -20.656 -12.445 1 97.75 97 LYS B N 1
ATOM 3446 C CA . LYS B 1 97 ? 1.846 -19.234 -12.672 1 97.75 97 LYS B CA 1
ATOM 3447 C C . LYS B 1 97 ? 3.131 -18.5 -13.047 1 97.75 97 LYS B C 1
ATOM 3449 O O . LYS B 1 97 ? 4.227 -18.922 -12.664 1 97.75 97 LYS B O 1
ATOM 3454 N N . PRO B 1 98 ? 3.123 -17.438 -13.703 1 97.56 98 PRO B N 1
ATOM 3455 C CA . PRO B 1 98 ? 1.933 -16.922 -14.391 1 97.56 98 PRO B CA 1
ATOM 3456 C C . PRO B 1 98 ? 1.521 -17.781 -15.578 1 97.56 98 PRO B C 1
ATOM 3458 O O . PRO B 1 98 ? 2.365 -18.453 -16.188 1 97.56 98 PRO B O 1
ATOM 3461 N N . MET B 1 99 ? 0.29 -17.75 -15.953 1 98.06 99 MET B N 1
ATOM 3462 C CA . MET B 1 99 ? -0.329 -18.656 -16.922 1 98.06 99 MET B CA 1
ATOM 3463 C C . MET B 1 99 ? 0.406 -18.609 -18.25 1 98.06 99 MET B C 1
ATOM 3465 O O . MET B 1 99 ? 0.835 -19.656 -18.766 1 98.06 99 MET B O 1
ATOM 3469 N N . ALA B 1 100 ? 0.523 -17.453 -18.844 1 97.81 100 ALA B N 1
ATOM 3470 C CA . ALA B 1 100 ? 1.244 -17.203 -20.094 1 97.81 100 ALA B CA 1
ATOM 3471 C C . ALA B 1 100 ? 1.706 -15.75 -20.188 1 97.81 100 ALA B C 1
ATOM 3473 O O . ALA B 1 100 ? 1.448 -14.953 -19.281 1 97.81 100 ALA B O 1
ATOM 3474 N N . THR B 1 101 ? 2.387 -15.422 -21.281 1 96.94 101 THR B N 1
ATOM 3475 C CA . THR B 1 101 ? 3.043 -14.117 -21.328 1 96.94 101 THR B CA 1
ATOM 3476 C C . THR B 1 101 ? 2.197 -13.109 -22.094 1 96.94 101 THR B C 1
ATOM 3478 O O . THR B 1 101 ? 2.438 -11.906 -22.031 1 96.94 101 THR B O 1
ATOM 3481 N N . THR B 1 102 ? 1.2 -13.578 -22.844 1 97.31 102 THR B N 1
ATOM 3482 C CA . THR B 1 102 ? 0.282 -12.695 -23.547 1 97.31 102 THR B CA 1
ATOM 3483 C C . THR B 1 102 ? -1.16 -13.164 -23.375 1 97.31 102 THR B C 1
ATOM 3485 O O . THR B 1 102 ? -1.407 -14.336 -23.078 1 97.31 102 THR B O 1
ATOM 3488 N N . GLU B 1 103 ? -2.006 -12.242 -23.578 1 97.44 103 GLU B N 1
ATOM 3489 C CA . GLU B 1 103 ? -3.42 -12.594 -23.484 1 97.44 103 GLU B CA 1
ATOM 3490 C C . GLU B 1 103 ? -3.801 -13.625 -24.547 1 97.44 103 GLU B C 1
ATOM 3492 O O . GLU B 1 103 ? -4.59 -14.531 -24.281 1 97.44 103 GLU B O 1
ATOM 3497 N N . ASP B 1 104 ? -3.277 -13.5 -25.719 1 98.19 104 ASP B N 1
ATOM 3498 C CA . ASP B 1 104 ? -3.564 -14.43 -26.797 1 98.19 104 ASP B CA 1
ATOM 3499 C C . ASP B 1 104 ? -3.127 -15.852 -26.438 1 98.19 104 ASP B C 1
ATOM 3501 O O . ASP B 1 104 ? -3.85 -16.812 -26.703 1 98.19 104 ASP B O 1
ATOM 3505 N N . GLU B 1 105 ? -2.002 -15.938 -25.875 1 98.56 105 GLU B N 1
ATOM 3506 C CA . GLU B 1 105 ? -1.522 -17.25 -25.438 1 98.56 105 GLU B CA 1
ATOM 3507 C C . GLU B 1 105 ? -2.443 -17.844 -24.375 1 98.56 105 GLU B C 1
ATOM 3509 O O . GLU B 1 105 ? -2.738 -19.047 -24.422 1 98.56 105 GLU B O 1
ATOM 3514 N N . CYS B 1 106 ? -2.838 -17.047 -23.453 1 98.62 106 CYS B N 1
ATOM 3515 C CA . CYS B 1 106 ? -3.781 -17.516 -22.453 1 98.62 106 CYS B CA 1
ATOM 3516 C C . CYS B 1 106 ? -5.055 -18.047 -23.094 1 98.62 106 CYS B C 1
ATOM 3518 O O . CYS B 1 106 ? -5.527 -19.141 -22.734 1 98.62 106 CYS B O 1
ATOM 3520 N N . LYS B 1 107 ? -5.574 -17.297 -24 1 98.56 107 LYS B N 1
ATOM 3521 C CA . LYS B 1 107 ? -6.809 -17.672 -24.688 1 98.56 107 LYS B CA 1
ATOM 3522 C C . LYS B 1 107 ? -6.621 -18.969 -25.484 1 98.56 107 LYS B C 1
ATOM 3524 O O . LYS B 1 107 ? -7.52 -19.812 -25.516 1 98.56 107 LYS B O 1
ATOM 3529 N N . MET B 1 108 ? -5.488 -19.109 -26.094 1 98.75 108 MET B N 1
ATOM 3530 C CA . MET B 1 108 ? -5.195 -20.328 -26.844 1 98.75 108 MET B CA 1
ATOM 3531 C C . MET B 1 108 ? -5.152 -21.531 -25.922 1 98.75 108 MET B C 1
ATOM 3533 O O . MET B 1 108 ? -5.645 -22.609 -26.266 1 98.75 108 MET B O 1
ATOM 3537 N N . MET B 1 109 ? -4.543 -21.375 -24.766 1 98.88 109 MET B N 1
ATOM 3538 C CA . MET B 1 109 ? -4.52 -22.453 -23.781 1 98.88 109 MET B CA 1
ATOM 3539 C C . MET B 1 109 ? -5.934 -22.859 -23.375 1 98.88 109 MET B C 1
ATOM 3541 O O . MET B 1 109 ? -6.25 -24.047 -23.328 1 98.88 109 MET B O 1
ATOM 3545 N N . LEU B 1 110 ? -6.738 -21.844 -23.141 1 98.31 110 LEU B N 1
ATOM 3546 C CA . LEU B 1 110 ? -8.117 -22.078 -22.734 1 98.31 110 LEU B CA 1
ATOM 3547 C C . LEU B 1 110 ? -8.898 -22.797 -23.828 1 98.31 110 LEU B C 1
ATOM 3549 O O . LEU B 1 110 ? -9.633 -23.75 -23.562 1 98.31 110 LEU B O 1
ATOM 3553 N N . GLN B 1 111 ? -8.773 -22.312 -24.984 1 98.5 111 GLN B N 1
ATOM 3554 C CA . GLN B 1 111 ? -9.469 -22.906 -26.109 1 98.5 111 GLN B CA 1
ATOM 3555 C C . GLN B 1 111 ? -9.062 -24.359 -26.312 1 98.5 111 GLN B C 1
ATOM 3557 O O . GLN B 1 111 ? -9.914 -25.219 -26.578 1 98.5 111 GLN B O 1
ATOM 3562 N N . THR B 1 112 ? -7.801 -24.609 -26.203 1 98.81 112 THR B N 1
ATOM 3563 C CA . THR B 1 112 ? -7.312 -25.969 -26.375 1 98.81 112 THR B CA 1
ATOM 3564 C C . THR B 1 112 ? -7.883 -26.891 -25.297 1 98.81 112 THR B C 1
ATOM 3566 O O . THR B 1 112 ? -8.273 -28.031 -25.578 1 98.81 112 THR B O 1
ATOM 3569 N N . ALA B 1 113 ? -7.895 -26.422 -24.047 1 98.75 113 ALA B N 1
ATOM 3570 C CA . ALA B 1 113 ? -8.484 -27.203 -22.969 1 98.75 113 ALA B CA 1
ATOM 3571 C C . ALA B 1 113 ? -9.945 -27.531 -23.25 1 98.75 113 ALA B C 1
ATOM 3573 O O . ALA B 1 113 ? -10.383 -28.656 -23.062 1 98.75 113 ALA B O 1
ATOM 3574 N N . LYS B 1 114 ? -10.648 -26.547 -23.719 1 97.88 114 LYS B N 1
ATOM 3575 C CA . LYS B 1 114 ? -12.062 -26.734 -24.062 1 97.88 114 LYS B CA 1
ATOM 3576 C C . LYS B 1 114 ? -12.227 -27.75 -25.188 1 97.88 114 LYS B C 1
ATOM 3578 O O . LYS B 1 114 ? -13.078 -28.641 -25.094 1 97.88 114 LYS B O 1
ATOM 3583 N N . GLU B 1 115 ? -11.453 -27.688 -26.156 1 98.38 115 GLU B N 1
ATOM 3584 C CA . GLU B 1 115 ? -11.555 -28.531 -27.344 1 98.38 115 GLU B CA 1
ATOM 3585 C C . GLU B 1 115 ? -11.203 -29.984 -27 1 98.38 115 GLU B C 1
ATOM 3587 O O . GLU B 1 115 ? -11.797 -30.922 -27.547 1 98.38 115 GLU B O 1
ATOM 3592 N N . THR B 1 116 ? -10.258 -30.172 -26.141 1 98.44 116 THR B N 1
ATOM 3593 C CA . THR B 1 116 ? -9.781 -31.516 -25.828 1 98.44 116 THR B CA 1
ATOM 3594 C C . THR B 1 116 ? -10.586 -32.125 -24.688 1 98.44 116 THR B C 1
ATOM 3596 O O . THR B 1 116 ? -10.516 -33.344 -24.453 1 98.44 116 THR B O 1
ATOM 3599 N N . GLY B 1 117 ? -11.305 -31.281 -23.953 1 98.06 117 GLY B N 1
ATOM 3600 C CA . GLY B 1 117 ? -12.055 -31.734 -22.797 1 98.06 117 GLY B CA 1
ATOM 3601 C C . GLY B 1 117 ? -11.18 -32.062 -21.594 1 98.06 117 GLY B C 1
ATOM 3602 O O . GLY B 1 117 ? -11.602 -32.75 -20.672 1 98.06 117 GLY B O 1
ATOM 3603 N N . ARG B 1 118 ? -9.938 -31.641 -21.641 1 98.56 118 ARG B N 1
ATOM 3604 C CA . ARG B 1 118 ? -9.008 -31.875 -20.547 1 98.56 118 ARG B CA 1
ATOM 3605 C C . ARG B 1 118 ? -8.961 -30.688 -19.594 1 98.56 118 ARG B C 1
ATOM 3607 O O . ARG B 1 118 ? -9.258 -29.562 -19.984 1 98.56 118 ARG B O 1
ATOM 3614 N N . PHE B 1 119 ? -8.586 -30.953 -18.344 1 98.81 119 PHE B N 1
ATOM 3615 C CA . PHE B 1 119 ? -8.523 -29.891 -17.344 1 98.81 119 PHE B CA 1
ATOM 3616 C C . PHE B 1 119 ? -7.23 -29.094 -17.469 1 98.81 119 PHE B C 1
ATOM 3618 O O . PHE B 1 119 ? -6.16 -29.672 -17.672 1 98.81 119 PHE B O 1
ATOM 3625 N N . LEU B 1 120 ? -7.363 -27.828 -17.453 1 98.88 120 LEU B N 1
ATOM 3626 C CA . LEU B 1 120 ? -6.258 -26.891 -17.266 1 98.88 120 LEU B CA 1
ATOM 3627 C C . LEU B 1 120 ? -6.383 -26.172 -15.93 1 98.88 120 LEU B C 1
ATOM 3629 O O . LEU B 1 120 ? -7.352 -25.438 -15.703 1 98.88 120 LEU B O 1
ATOM 3633 N N . MET B 1 121 ? -5.441 -26.406 -15.031 1 98.81 121 MET B N 1
ATOM 3634 C CA . MET B 1 121 ? -5.387 -25.734 -13.734 1 98.81 121 MET B CA 1
ATOM 3635 C C . MET B 1 121 ? -4.129 -24.891 -13.609 1 98.81 121 MET B C 1
ATOM 3637 O O . MET B 1 121 ? -3.049 -25.312 -14.047 1 98.81 121 MET B O 1
ATOM 3641 N N . ILE B 1 122 ? -4.281 -23.703 -13.125 1 98.75 122 ILE B N 1
ATOM 3642 C CA . ILE B 1 122 ? -3.139 -22.812 -12.898 1 98.75 122 ILE B CA 1
ATOM 3643 C C . ILE B 1 122 ? -2.709 -22.906 -11.438 1 98.75 122 ILE B C 1
ATOM 3645 O O . ILE B 1 122 ? -3.551 -22.906 -10.531 1 98.75 122 ILE B O 1
ATOM 3649 N N . ALA B 1 123 ? -1.456 -22.875 -11.172 1 98 123 ALA B N 1
ATOM 3650 C CA . ALA B 1 123 ? -0.89 -23.203 -9.859 1 98 123 ALA B CA 1
ATOM 3651 C C . ALA B 1 123 ? -0.853 -21.969 -8.961 1 98 123 ALA B C 1
ATOM 3653 O O . ALA B 1 123 ? 0.201 -21.625 -8.422 1 98 123 ALA B O 1
ATOM 3654 N N . HIS B 1 124 ? -1.968 -21.438 -8.672 1 97.5 124 HIS B N 1
ATOM 3655 C CA . HIS B 1 124 ? -2.104 -20.422 -7.645 1 97.5 124 HIS B CA 1
ATOM 3656 C C . HIS B 1 124 ? -2.275 -21.047 -6.266 1 97.5 124 HIS B C 1
ATOM 3658 O O . HIS B 1 124 ? -3.398 -21.172 -5.773 1 97.5 124 HIS B O 1
ATOM 3664 N N . ASN B 1 125 ? -1.197 -21.25 -5.602 1 95.12 125 ASN B N 1
ATOM 3665 C CA . ASN B 1 125 ? -1.154 -22.094 -4.41 1 95.12 125 ASN B CA 1
ATOM 3666 C C . ASN B 1 125 ? -1.644 -21.328 -3.176 1 95.12 125 ASN B C 1
ATOM 3668 O O . ASN B 1 125 ? -2.041 -21.953 -2.186 1 95.12 125 ASN B O 1
ATOM 3672 N N . GLN B 1 126 ? -1.705 -20.016 -3.209 1 96.12 126 GLN B N 1
ATOM 3673 C CA . GLN B 1 126 ? -2.023 -19.266 -2 1 96.12 126 GLN B CA 1
ATOM 3674 C C . GLN B 1 126 ? -3.492 -19.422 -1.618 1 96.12 126 GLN B C 1
ATOM 3676 O O . GLN B 1 126 ? -3.873 -19.172 -0.474 1 96.12 126 GLN B O 1
ATOM 3681 N N . ARG B 1 127 ? -4.285 -19.859 -2.578 1 96.56 127 ARG B N 1
ATOM 3682 C CA . ARG B 1 127 ? -5.691 -20.109 -2.279 1 96.56 127 ARG B CA 1
ATOM 3683 C C . ARG B 1 127 ? -5.84 -21.25 -1.279 1 96.56 127 ARG B C 1
ATOM 3685 O O . ARG B 1 127 ? -6.879 -21.391 -0.635 1 96.56 127 ARG B O 1
ATOM 3692 N N . PHE B 1 128 ? -4.781 -22.062 -1.162 1 94.69 128 PHE B N 1
ATOM 3693 C CA . PHE B 1 128 ? -4.914 -23.297 -0.395 1 94.69 128 PHE B CA 1
ATOM 3694 C C . PHE B 1 128 ? -4.371 -23.109 1.018 1 94.69 128 PHE B C 1
ATOM 3696 O O . PHE B 1 128 ? -4.473 -24.016 1.848 1 94.69 128 PHE B O 1
ATOM 3703 N N . ASN B 1 129 ? -3.807 -21.984 1.36 1 94.5 129 ASN B N 1
ATOM 3704 C CA . ASN B 1 129 ? -3.385 -21.703 2.73 1 94.5 129 ASN B CA 1
ATOM 3705 C C . ASN B 1 129 ? -4.574 -21.641 3.682 1 94.5 129 ASN B C 1
ATOM 3707 O O . ASN B 1 129 ? -5.602 -21.047 3.363 1 94.5 129 ASN B O 1
ATOM 3711 N N . SER B 1 130 ? -4.383 -22.234 4.828 1 94.94 130 SER B N 1
ATOM 3712 C CA . SER B 1 130 ? -5.477 -22.344 5.785 1 94.94 130 SER B CA 1
ATOM 3713 C C . SER B 1 130 ? -5.98 -20.953 6.195 1 94.94 130 SER B C 1
ATOM 3715 O O . SER B 1 130 ? -7.191 -20.734 6.293 1 94.94 130 SER B O 1
ATOM 3717 N N . ALA B 1 131 ? -5.094 -20.047 6.406 1 96.69 131 ALA B N 1
ATOM 3718 C CA . ALA B 1 131 ? -5.492 -18.703 6.809 1 96.69 131 ALA B CA 1
ATOM 3719 C C . ALA B 1 131 ? -6.266 -18 5.695 1 96.69 131 ALA B C 1
ATOM 3721 O O . ALA B 1 131 ? -7.219 -17.266 5.961 1 96.69 131 ALA B O 1
ATOM 3722 N N . HIS B 1 132 ? -5.836 -18.188 4.461 1 97.75 132 HIS B N 1
ATOM 3723 C CA . HIS B 1 132 ? -6.531 -17.578 3.332 1 97.75 132 HIS B CA 1
ATOM 3724 C C . HIS B 1 132 ? -7.93 -18.156 3.166 1 97.75 132 HIS B C 1
ATOM 3726 O O . HIS B 1 132 ? -8.891 -17.422 2.938 1 97.75 132 HIS B O 1
ATOM 3732 N N . LYS B 1 133 ? -8.062 -19.484 3.299 1 96.88 133 LYS B N 1
ATOM 3733 C CA . LYS B 1 133 ? -9.375 -20.125 3.215 1 96.88 133 LYS B CA 1
ATOM 3734 C C . LYS B 1 133 ? -10.312 -19.609 4.305 1 96.88 133 LYS B C 1
ATOM 3736 O O . LYS B 1 133 ? -11.461 -19.266 4.035 1 96.88 133 LYS B O 1
ATOM 3741 N N . LYS B 1 134 ? -9.773 -19.547 5.473 1 97.31 134 LYS B N 1
ATOM 3742 C CA . LYS B 1 134 ? -10.578 -19.062 6.594 1 97.31 134 LYS B CA 1
ATOM 3743 C C . LYS B 1 134 ? -11 -17.609 6.391 1 97.31 134 LYS B C 1
ATOM 3745 O O . LYS B 1 134 ? -12.141 -17.234 6.684 1 97.31 134 LYS B O 1
ATOM 3750 N N . ALA B 1 135 ? -10.094 -16.828 5.945 1 98.25 135 ALA B N 1
ATOM 3751 C CA . ALA B 1 135 ? -10.406 -15.422 5.676 1 98.25 135 ALA B CA 1
ATOM 3752 C C . ALA B 1 135 ? -11.523 -15.297 4.648 1 98.25 135 ALA B C 1
ATOM 3754 O O . ALA B 1 135 ? -12.43 -14.469 4.805 1 98.25 135 ALA B O 1
ATOM 3755 N N . LYS B 1 136 ? -11.445 -16.062 3.582 1 98.25 136 LYS B N 1
ATOM 3756 C CA . LYS B 1 136 ? -12.492 -16.062 2.57 1 98.25 136 LYS B CA 1
ATOM 3757 C C . LYS B 1 136 ? -13.852 -16.391 3.189 1 98.25 136 LYS B C 1
ATOM 3759 O O . LYS B 1 136 ? -14.852 -15.719 2.9 1 98.25 136 LYS B O 1
ATOM 3764 N N . GLU B 1 137 ? -13.859 -17.406 4.027 1 97.88 137 GLU B N 1
ATOM 3765 C CA . GLU B 1 137 ? -15.094 -17.797 4.699 1 97.88 137 GLU B CA 1
ATOM 3766 C C . GLU B 1 137 ? -15.664 -16.656 5.523 1 97.88 137 GLU B C 1
ATOM 3768 O O . GLU B 1 137 ? -16.875 -16.391 5.484 1 97.88 137 GLU B O 1
ATOM 3773 N N . ILE B 1 138 ? -14.82 -16.016 6.184 1 97.56 138 ILE B N 1
ATOM 3774 C CA . ILE B 1 138 ? -15.242 -14.93 7.051 1 97.56 138 ILE B CA 1
ATOM 3775 C C . ILE B 1 138 ? -15.789 -13.781 6.207 1 97.56 138 ILE B C 1
ATOM 3777 O O . ILE B 1 138 ? -16.859 -13.234 6.5 1 97.56 138 ILE B O 1
ATOM 3781 N N . ILE B 1 139 ? -15.133 -13.438 5.16 1 97.94 139 ILE B N 1
ATOM 3782 C CA . ILE B 1 139 ? -15.547 -12.352 4.277 1 97.94 139 ILE B CA 1
ATOM 3783 C C . ILE B 1 139 ? -16.891 -12.695 3.639 1 97.94 139 ILE B C 1
ATOM 3785 O O . ILE B 1 139 ? -17.797 -11.859 3.607 1 97.94 139 ILE B O 1
ATOM 3789 N N . GLN B 1 140 ? -17.062 -13.891 3.221 1 97 140 GLN B N 1
ATOM 3790 C CA . GLN B 1 140 ? -18.266 -14.328 2.529 1 97 140 GLN B CA 1
ATOM 3791 C C . GLN B 1 140 ? -19.453 -14.43 3.494 1 97 140 GLN B C 1
ATOM 3793 O O . GLN B 1 140 ? -20.609 -14.258 3.092 1 97 140 GLN B O 1
ATOM 3798 N N . SER B 1 141 ? -19.156 -14.703 4.738 1 97.06 141 SER B N 1
ATOM 3799 C CA . SER B 1 141 ? -20.219 -14.82 5.734 1 97.06 141 SER B CA 1
ATOM 3800 C C . SER B 1 141 ? -20.906 -13.477 5.965 1 97.06 141 SER B C 1
ATOM 3802 O O . SER B 1 141 ? -22.031 -13.422 6.473 1 97.06 141 SER B O 1
ATOM 3804 N N . GLY B 1 142 ? -20.172 -12.406 5.707 1 96.38 142 GLY B N 1
ATOM 3805 C CA . GLY B 1 142 ? -20.703 -11.07 5.938 1 96.38 142 GLY B CA 1
ATOM 3806 C C . GLY B 1 142 ? -20.547 -10.609 7.371 1 96.38 142 GLY B C 1
ATOM 3807 O O . GLY B 1 142 ? -21.016 -9.523 7.73 1 96.38 142 GLY B O 1
ATOM 3808 N N . GLU B 1 143 ? -19.844 -11.398 8.102 1 94.88 143 GLU B N 1
ATOM 3809 C CA . GLU B 1 143 ? -19.672 -11.102 9.523 1 94.88 143 GLU B CA 1
ATOM 3810 C C . GLU B 1 143 ? -19.031 -9.734 9.727 1 94.88 143 GLU B C 1
ATOM 3812 O O . GLU B 1 143 ? -19.391 -9.016 10.664 1 94.88 143 GLU B O 1
ATOM 3817 N N . LEU B 1 144 ? -18.188 -9.344 8.898 1 96.62 144 LEU B N 1
ATOM 3818 C CA . LEU B 1 144 ? -17.453 -8.094 9.062 1 96.62 144 LEU B CA 1
ATOM 3819 C C . LEU B 1 144 ? -18.031 -7 8.172 1 96.62 144 LEU B C 1
ATOM 3821 O O . LEU B 1 144 ? -17.438 -5.922 8.055 1 96.62 144 LEU B O 1
ATOM 3825 N N . GLY B 1 145 ? -19.156 -7.223 7.5 1 96.75 145 GLY B N 1
ATOM 3826 C CA . GLY B 1 145 ? -19.734 -6.266 6.566 1 96.75 145 GLY B CA 1
ATOM 3827 C C . GLY B 1 145 ? -19 -6.223 5.234 1 96.75 145 GLY B C 1
ATOM 3828 O O . GLY B 1 145 ? -18.219 -7.113 4.926 1 96.75 145 GLY B O 1
ATOM 3829 N N . LYS B 1 146 ? -19.297 -5.18 4.469 1 96.75 146 LYS B N 1
ATOM 3830 C CA . LYS B 1 146 ? -18.719 -5.043 3.133 1 96.75 146 LYS B CA 1
ATOM 3831 C C . LYS B 1 146 ? -17.234 -4.723 3.205 1 96.75 146 LYS B C 1
ATOM 3833 O O . LYS B 1 146 ? -16.781 -3.986 4.09 1 96.75 146 LYS B O 1
ATOM 3838 N N . VAL B 1 147 ? -16.469 -5.293 2.264 1 98.12 147 VAL B N 1
ATOM 3839 C CA . VAL B 1 147 ? -15.062 -4.934 2.125 1 98.12 147 VAL B CA 1
ATOM 3840 C C . VAL B 1 147 ? -14.945 -3.518 1.562 1 98.12 147 VAL B C 1
ATOM 3842 O O . VAL B 1 147 ? -15.594 -3.18 0.575 1 98.12 147 VAL B O 1
ATOM 3845 N N . LEU B 1 148 ? -14.117 -2.707 2.193 1 98.12 148 LEU B N 1
ATOM 3846 C CA . LEU B 1 148 ? -13.984 -1.312 1.787 1 98.12 148 LEU B CA 1
ATOM 3847 C C . LEU B 1 148 ? -12.641 -1.077 1.099 1 98.12 148 LEU B C 1
ATOM 3849 O O . LEU B 1 148 ? -12.586 -0.469 0.028 1 98.12 148 LEU B O 1
ATOM 3853 N N . SER B 1 149 ? -11.609 -1.558 1.67 1 98.31 149 SER B N 1
ATOM 3854 C CA . SER B 1 149 ? -10.266 -1.334 1.146 1 98.31 149 SER B CA 1
ATOM 3855 C C . SER B 1 149 ? -9.32 -2.459 1.552 1 98.31 149 SER B C 1
ATOM 3857 O O . SER B 1 149 ? -9.688 -3.336 2.334 1 98.31 149 SER B O 1
ATOM 3859 N N . PHE B 1 150 ? -8.109 -2.48 0.934 1 98.62 150 PHE B N 1
ATOM 3860 C CA . PHE B 1 150 ? -7.156 -3.541 1.234 1 98.62 150 PHE B CA 1
ATOM 3861 C C . PHE B 1 150 ? -5.734 -3.1 0.915 1 98.62 150 PHE B C 1
ATOM 3863 O O . PHE B 1 150 ? -5.527 -2.141 0.166 1 98.62 150 PHE B O 1
ATOM 3870 N N . LYS B 1 151 ? -4.801 -3.654 1.528 1 98.56 151 LYS B N 1
ATOM 3871 C CA . LYS B 1 151 ? -3.371 -3.594 1.236 1 98.56 151 LYS B CA 1
ATOM 3872 C C . LYS B 1 151 ? -2.771 -4.996 1.135 1 98.56 151 LYS B C 1
ATOM 3874 O O . LYS B 1 151 ? -2.939 -5.812 2.041 1 98.56 151 LYS B O 1
ATOM 3879 N N . THR B 1 152 ? -2.131 -5.297 0.041 1 98.81 152 THR B N 1
ATOM 3880 C CA . THR B 1 152 ? -1.496 -6.602 -0.093 1 98.81 152 THR B CA 1
ATOM 3881 C C . THR B 1 152 ? -0.077 -6.461 -0.635 1 98.81 152 THR B C 1
ATOM 3883 O O . THR B 1 152 ? 0.192 -5.59 -1.466 1 98.81 152 THR B O 1
ATOM 3886 N N . THR B 1 153 ? 0.842 -7.281 -0.067 1 98.5 153 THR B N 1
ATOM 3887 C CA . THR B 1 153 ? 2.262 -7.168 -0.386 1 98.5 153 THR B CA 1
ATOM 3888 C C . THR B 1 153 ? 2.881 -8.547 -0.58 1 98.5 153 THR B C 1
ATOM 3890 O O . THR B 1 153 ? 2.568 -9.484 0.158 1 98.5 153 THR B O 1
ATOM 3893 N N . PHE B 1 154 ? 3.688 -8.68 -1.555 1 98.06 154 PHE B N 1
ATOM 3894 C CA . PHE B 1 154 ? 4.633 -9.789 -1.665 1 98.06 154 PHE B CA 1
ATOM 3895 C C . PHE B 1 154 ? 6.023 -9.281 -2.016 1 98.06 154 PHE B C 1
ATOM 3897 O O . PHE B 1 154 ? 6.285 -8.914 -3.164 1 98.06 154 PHE B O 1
ATOM 3904 N N . GLY B 1 155 ? 6.883 -9.258 -1.036 1 96.44 155 GLY B N 1
ATOM 3905 C CA . GLY B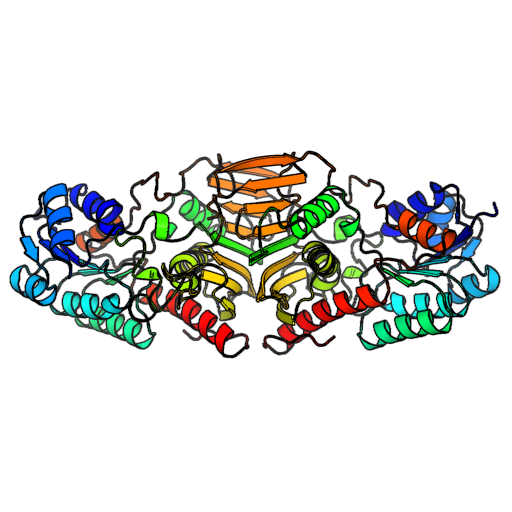 1 155 ? 8.242 -8.781 -1.237 1 96.44 155 GLY B CA 1
ATOM 3906 C C . GLY B 1 155 ? 9.289 -9.664 -0.589 1 96.44 155 GLY B C 1
ATOM 3907 O O . GLY B 1 155 ? 9.078 -10.18 0.509 1 96.44 155 GLY B O 1
ATOM 3908 N N . HIS B 1 156 ? 10.344 -9.914 -1.272 1 93.56 156 HIS B N 1
ATOM 3909 C CA . HIS B 1 156 ? 11.516 -10.594 -0.738 1 93.56 156 HIS B CA 1
ATOM 3910 C C . HIS B 1 156 ? 12.781 -10.172 -1.472 1 93.56 156 HIS B C 1
ATOM 3912 O O . HIS B 1 156 ? 12.766 -9.203 -2.238 1 93.56 156 HIS B O 1
ATOM 3918 N N . GLY B 1 157 ? 13.906 -10.867 -1.293 1 89.31 157 GLY B N 1
ATOM 3919 C CA . GLY B 1 157 ? 15.203 -10.422 -1.78 1 89.31 157 GLY B CA 1
ATOM 3920 C C . GLY B 1 157 ? 15.461 -10.805 -3.227 1 89.31 157 GLY B C 1
ATOM 3921 O O . GLY B 1 157 ? 16.484 -10.445 -3.795 1 89.31 157 GLY B O 1
ATOM 3922 N N . GLY B 1 158 ? 14.57 -11.484 -3.883 1 87.38 158 GLY B N 1
ATOM 3923 C CA . GLY B 1 158 ? 14.75 -11.82 -5.285 1 87.38 158 GLY B CA 1
ATOM 3924 C C . GLY B 1 158 ? 15.117 -13.273 -5.508 1 87.38 158 GLY B C 1
ATOM 3925 O O . GLY B 1 158 ? 15.336 -14.016 -4.551 1 87.38 158 GLY B O 1
ATOM 3926 N N . PRO B 1 159 ? 15.156 -13.664 -6.758 1 83.75 159 PRO B N 1
ATOM 3927 C CA . PRO B 1 159 ? 15.312 -15.078 -7.09 1 83.75 159 PRO B CA 1
ATOM 3928 C C . PRO B 1 159 ? 16.766 -15.547 -7.012 1 83.75 159 PRO B C 1
ATOM 3930 O O . PRO B 1 159 ? 17.031 -16.75 -7.055 1 83.75 159 PRO B O 1
ATOM 3933 N N . GLU B 1 160 ? 17.672 -14.641 -6.844 1 80.69 160 GLU B N 1
ATOM 3934 C CA . GLU B 1 160 ? 19.078 -15.023 -6.816 1 80.69 160 GLU B CA 1
ATOM 3935 C C . GLU B 1 160 ? 19.375 -16 -5.68 1 80.69 160 GLU B C 1
ATOM 3937 O O . GLU B 1 160 ? 20.328 -16.766 -5.738 1 80.69 160 GLU B O 1
ATOM 3942 N N . SER B 1 161 ? 18.516 -15.977 -4.719 1 73.5 161 SER B N 1
ATOM 3943 C CA . SER B 1 161 ? 18.812 -16.797 -3.551 1 73.5 161 SER B CA 1
ATOM 3944 C C . SER B 1 161 ? 18.203 -18.188 -3.684 1 73.5 161 SER B C 1
ATOM 3946 O O . SER B 1 161 ? 18.625 -19.125 -3.002 1 73.5 161 SER B O 1
ATOM 3948 N N . TRP B 1 162 ? 17.312 -18.453 -4.672 1 72.31 162 TRP B N 1
ATOM 3949 C CA . TRP B 1 162 ? 16.625 -19.734 -4.625 1 72.31 162 TRP B CA 1
ATOM 3950 C C . TRP B 1 162 ? 16.562 -20.391 -6.008 1 72.31 162 TRP B C 1
ATOM 3952 O O . TRP B 1 162 ? 16.281 -21.578 -6.133 1 72.31 162 TRP B O 1
ATOM 3962 N N . SER B 1 163 ? 16.859 -19.609 -7.055 1 78.31 163 SER B N 1
ATOM 3963 C CA . SER B 1 163 ? 16.797 -20.156 -8.406 1 78.31 163 SER B CA 1
ATOM 3964 C C . SER B 1 163 ? 17.891 -21.203 -8.625 1 78.31 163 SER B C 1
ATOM 3966 O O . SER B 1 163 ? 18.953 -21.141 -8.008 1 78.31 163 SER B O 1
ATOM 3968 N N . SER B 1 164 ? 17.609 -22.078 -9.508 1 74.06 164 SER B N 1
ATOM 3969 C CA . SER B 1 164 ? 18.562 -23.141 -9.797 1 74.06 164 SER B CA 1
ATOM 3970 C C . SER B 1 164 ? 19.703 -22.641 -10.68 1 74.06 164 SER B C 1
ATOM 3972 O O . SER B 1 164 ? 20.797 -23.219 -10.68 1 74.06 164 SER B O 1
ATOM 3974 N N . ASP B 1 165 ? 19.438 -21.641 -11.461 1 73.31 165 ASP B N 1
ATOM 3975 C CA . ASP B 1 165 ? 20.438 -21.109 -12.383 1 73.31 165 ASP B CA 1
ATOM 3976 C C . ASP B 1 165 ? 21.078 -19.828 -11.828 1 73.31 165 ASP B C 1
ATOM 3978 O O . ASP B 1 165 ? 20.781 -18.734 -12.289 1 73.31 165 ASP B O 1
ATOM 3982 N N . LYS B 1 166 ? 21.891 -19.891 -10.828 1 71.38 166 LYS B N 1
ATOM 3983 C CA . LYS B 1 166 ? 22.516 -18.734 -10.195 1 71.38 166 LYS B CA 1
ATOM 3984 C C . LYS B 1 166 ? 23.953 -18.578 -10.672 1 71.38 166 LYS B C 1
ATOM 3986 O O . LYS B 1 166 ? 24.609 -19.547 -11.039 1 71.38 166 LYS B O 1
ATOM 3991 N N . PRO B 1 167 ? 24.297 -17.328 -10.836 1 69 167 PRO B N 1
ATOM 3992 C CA . PRO B 1 167 ? 23.766 -16.031 -10.391 1 69 167 PRO B CA 1
ATOM 3993 C C . PRO B 1 167 ? 22.938 -15.344 -11.469 1 69 167 PRO B C 1
ATOM 3995 O O . PRO B 1 167 ? 22.203 -14.391 -11.18 1 69 167 PRO B O 1
ATOM 3998 N N . ASP B 1 168 ? 23.031 -15.898 -12.688 1 78.69 168 ASP B N 1
ATOM 3999 C CA . ASP B 1 168 ? 22.266 -15.359 -13.797 1 78.69 168 ASP B CA 1
ATOM 4000 C C . ASP B 1 168 ? 21 -16.188 -14.055 1 78.69 168 ASP B C 1
ATOM 4002 O O . ASP B 1 168 ? 20.984 -17.047 -14.93 1 78.69 168 ASP B O 1
ATOM 4006 N N . THR B 1 169 ? 19.953 -15.82 -13.367 1 85.75 169 THR B N 1
ATOM 4007 C CA . THR B 1 169 ? 18.719 -16.609 -13.414 1 85.75 169 THR B CA 1
ATOM 4008 C C . THR B 1 169 ? 17.844 -16.172 -14.586 1 85.75 169 THR B C 1
ATOM 4010 O O . THR B 1 169 ? 17.828 -15 -14.953 1 85.75 169 THR B O 1
ATOM 4013 N N . TRP B 1 170 ? 17.109 -17.141 -15.133 1 84.94 170 TRP B N 1
ATOM 4014 C CA . TRP B 1 170 ? 16.219 -16.828 -16.234 1 84.94 170 TRP B CA 1
ATOM 4015 C C . TRP B 1 170 ? 15.188 -15.781 -15.828 1 84.94 170 TRP B C 1
ATOM 4017 O O . TRP B 1 170 ? 14.664 -15.047 -16.672 1 84.94 170 TRP B O 1
ATOM 4027 N N . PHE B 1 171 ? 14.914 -15.578 -14.602 1 86.25 171 PHE B N 1
ATOM 4028 C CA . PHE B 1 171 ? 13.945 -14.625 -14.078 1 86.25 171 PHE B CA 1
ATOM 4029 C C . PHE B 1 171 ? 14.312 -13.203 -14.484 1 86.25 171 PHE B C 1
ATOM 4031 O O . PHE B 1 171 ? 13.438 -12.336 -14.602 1 86.25 171 PHE B O 1
ATOM 4038 N N . PHE B 1 172 ? 15.555 -13 -14.648 1 88.5 172 PHE B N 1
ATOM 4039 C CA . PHE B 1 172 ? 16.047 -11.648 -14.875 1 88.5 172 PHE B CA 1
ATOM 4040 C C . PHE B 1 172 ? 16 -11.297 -16.359 1 88.5 172 PHE B C 1
ATOM 4042 O O . PHE B 1 172 ? 16.156 -10.133 -16.734 1 88.5 172 PHE B O 1
ATOM 4049 N N . HIS B 1 173 ? 15.773 -12.32 -17.156 1 86.12 173 HIS B N 1
ATOM 4050 C CA . HIS B 1 173 ? 15.867 -12.117 -18.594 1 86.12 173 HIS B CA 1
ATOM 4051 C C . HIS B 1 173 ? 14.484 -11.93 -19.219 1 86.12 173 HIS B C 1
ATOM 4053 O O . HIS B 1 173 ? 13.664 -12.852 -19.188 1 86.12 173 HIS B O 1
ATOM 4059 N N . LYS B 1 174 ? 14.344 -10.93 -19.922 1 88.06 174 LYS B N 1
ATOM 4060 C CA . LYS B 1 174 ? 13.055 -10.555 -20.5 1 88.06 174 LYS B CA 1
ATOM 4061 C C . LYS B 1 174 ? 12.609 -11.562 -21.547 1 88.06 174 LYS B C 1
ATOM 4063 O O . LYS B 1 174 ? 11.422 -11.859 -21.672 1 88.06 174 LYS B O 1
ATOM 4068 N N . ASP B 1 175 ? 13.5 -12.055 -22.25 1 84.56 175 ASP B N 1
ATOM 4069 C CA . ASP B 1 175 ? 13.156 -12.969 -23.328 1 84.56 175 ASP B CA 1
ATOM 4070 C C . ASP B 1 175 ? 12.672 -14.312 -22.781 1 84.56 175 ASP B C 1
ATOM 4072 O O . ASP B 1 175 ? 11.992 -15.062 -23.484 1 84.56 175 ASP B O 1
ATOM 4076 N N . LEU B 1 176 ? 13.008 -14.625 -21.578 1 82.69 176 LEU B N 1
ATOM 4077 C CA . LEU B 1 176 ? 12.625 -15.891 -20.953 1 82.69 176 LEU B CA 1
ATOM 4078 C C . LEU B 1 176 ? 11.461 -15.695 -20 1 82.69 176 LEU B C 1
ATOM 4080 O O . LEU B 1 176 ? 10.484 -16.453 -20.016 1 82.69 176 LEU B O 1
ATOM 4084 N N . ALA B 1 177 ? 11.523 -14.711 -19.156 1 84.88 177 ALA B N 1
ATOM 4085 C CA . ALA B 1 177 ? 10.523 -14.484 -18.125 1 84.88 177 ALA B CA 1
ATOM 4086 C C . ALA B 1 177 ? 9.406 -13.578 -18.609 1 84.88 177 ALA B C 1
ATOM 4088 O O . ALA B 1 177 ? 8.234 -13.789 -18.297 1 84.88 177 ALA B O 1
ATOM 4089 N N . VAL B 1 178 ? 9.789 -12.641 -19.391 1 86.62 178 VAL B N 1
ATOM 4090 C CA . VAL B 1 178 ? 8.914 -11.594 -19.922 1 86.62 178 VAL B CA 1
ATOM 4091 C C . VAL B 1 178 ? 8.508 -10.641 -18.812 1 86.62 178 VAL B C 1
ATOM 4093 O O . VAL B 1 178 ? 8.484 -9.422 -19 1 86.62 178 VAL B O 1
ATOM 4096 N N . PHE B 1 179 ? 8.25 -11.188 -17.656 1 93.56 179 PHE B N 1
ATOM 4097 C CA . PHE B 1 179 ? 7.809 -10.391 -16.516 1 93.56 179 PHE B CA 1
ATOM 4098 C C . PHE B 1 179 ? 8.867 -10.391 -15.414 1 93.56 179 PHE B C 1
ATOM 4100 O O . PHE B 1 179 ? 9.734 -11.266 -15.383 1 93.56 179 PHE B O 1
ATOM 4107 N N . GLY B 1 180 ? 8.883 -9.391 -14.625 1 96.19 180 GLY B N 1
ATOM 4108 C CA . GLY B 1 180 ? 9.688 -9.297 -13.414 1 96.19 180 GLY B CA 1
ATOM 4109 C C . GLY B 1 180 ? 8.898 -9.578 -12.148 1 96.19 180 GLY B C 1
ATOM 4110 O O . GLY B 1 180 ? 8.078 -10.492 -12.117 1 96.19 180 GLY B O 1
ATOM 4111 N N . ALA B 1 181 ? 9.188 -8.781 -11.164 1 96.81 181 ALA B N 1
ATOM 4112 C CA . ALA B 1 181 ? 8.57 -8.945 -9.852 1 96.81 181 ALA B CA 1
ATOM 4113 C C . ALA B 1 181 ? 7.047 -8.898 -9.953 1 96.81 181 ALA B C 1
ATOM 4115 O O . ALA B 1 181 ? 6.348 -9.648 -9.266 1 96.81 181 ALA B O 1
ATOM 4116 N N . MET B 1 182 ? 6.492 -8.094 -10.781 1 97.31 182 MET B N 1
ATOM 4117 C CA . MET B 1 182 ? 5.043 -7.973 -10.93 1 97.31 182 MET B CA 1
ATOM 4118 C C . MET B 1 182 ? 4.441 -9.281 -11.43 1 97.31 182 MET B C 1
ATOM 4120 O O . MET B 1 182 ? 3.434 -9.75 -10.891 1 97.31 182 MET B O 1
ATOM 4124 N N . GLY B 1 183 ? 5.078 -9.844 -12.398 1 95.25 183 GLY B N 1
ATOM 4125 C CA . GLY B 1 183 ? 4.574 -11.094 -12.945 1 95.25 183 GLY B CA 1
ATOM 4126 C C . GLY B 1 183 ? 4.895 -12.297 -12.078 1 95.25 183 GLY B C 1
ATOM 4127 O O . GLY B 1 183 ? 4.203 -13.312 -12.141 1 95.25 183 GLY B O 1
ATOM 4128 N N . ASP B 1 184 ? 5.906 -12.195 -11.328 1 94.5 184 ASP B N 1
ATOM 4129 C CA . ASP B 1 184 ? 6.348 -13.305 -10.492 1 94.5 184 ASP B CA 1
ATOM 4130 C C . ASP B 1 184 ? 5.629 -13.297 -9.148 1 94.5 184 ASP B C 1
ATOM 4132 O O . ASP B 1 184 ? 5.145 -14.336 -8.695 1 94.5 184 ASP B O 1
ATOM 4136 N N . LEU B 1 185 ? 5.598 -12.148 -8.547 1 97.12 185 LEU B N 1
ATOM 4137 C CA . LEU B 1 185 ? 5.059 -12.023 -7.199 1 97.12 185 LEU B CA 1
ATOM 4138 C C . LEU B 1 185 ? 3.672 -11.391 -7.223 1 97.12 185 LEU B C 1
ATOM 4140 O O . LEU B 1 185 ? 2.762 -11.844 -6.531 1 97.12 185 LEU B O 1
ATOM 4144 N N . GLY B 1 186 ? 3.494 -10.352 -8.031 1 98.38 186 GLY B N 1
ATOM 4145 C CA . GLY B 1 186 ? 2.227 -9.648 -8.102 1 98.38 186 GLY B CA 1
ATOM 4146 C C . GLY B 1 186 ? 1.068 -10.539 -8.508 1 98.38 186 GLY B C 1
ATOM 4147 O O . GLY B 1 186 ? -0.048 -10.383 -8.016 1 98.38 186 GLY B O 1
ATOM 4148 N N . VAL B 1 187 ? 1.348 -11.438 -9.359 1 98.5 187 VAL B N 1
ATOM 4149 C CA . VAL B 1 187 ? 0.318 -12.328 -9.891 1 98.5 187 VAL B CA 1
ATOM 4150 C C . VAL B 1 187 ? -0.278 -13.164 -8.758 1 98.5 187 VAL B C 1
ATOM 4152 O O . VAL B 1 187 ? -1.479 -13.445 -8.758 1 98.5 187 VAL B O 1
ATOM 4155 N N . HIS B 1 188 ? 0.536 -13.609 -7.754 1 98.06 188 HIS B N 1
ATOM 4156 C CA . HIS B 1 188 ? 0.05 -14.328 -6.582 1 98.06 188 HIS B CA 1
ATOM 4157 C C . HIS B 1 188 ? -0.984 -13.5 -5.82 1 98.06 188 HIS B C 1
ATOM 4159 O O . HIS B 1 188 ? -2.047 -14.008 -5.461 1 98.06 188 HIS B O 1
ATOM 4165 N N . LYS B 1 189 ? -0.674 -12.266 -5.66 1 98.75 189 LYS B N 1
ATOM 4166 C CA . LYS B 1 189 ? -1.514 -11.422 -4.82 1 98.75 189 LYS B CA 1
ATOM 4167 C C . LYS B 1 189 ? -2.773 -10.984 -5.559 1 98.75 189 LYS B C 1
ATOM 4169 O O . LYS B 1 189 ? -3.834 -10.82 -4.953 1 98.75 189 LYS B O 1
ATOM 4174 N N . ILE B 1 190 ? -2.646 -10.766 -6.875 1 98.88 190 ILE B N 1
ATOM 4175 C CA . ILE B 1 190 ? -3.838 -10.461 -7.66 1 98.88 190 ILE B CA 1
ATOM 4176 C C . ILE B 1 190 ? -4.824 -11.625 -7.57 1 98.88 190 ILE B C 1
ATOM 4178 O O . ILE B 1 190 ? -6.008 -11.422 -7.293 1 98.88 190 ILE B O 1
ATOM 4182 N N . ASP B 1 191 ? -4.328 -12.82 -7.793 1 98.81 191 ASP B N 1
ATOM 4183 C CA . ASP B 1 191 ? -5.195 -13.984 -7.719 1 98.81 191 ASP B CA 1
ATOM 4184 C C . ASP B 1 191 ? -5.777 -14.148 -6.316 1 98.81 191 ASP B C 1
ATOM 4186 O O . ASP B 1 191 ? -6.977 -14.398 -6.16 1 98.81 191 ASP B O 1
ATOM 4190 N N . LEU B 1 192 ? -4.945 -14.031 -5.328 1 98.69 192 LEU B N 1
ATOM 4191 C CA . LEU B 1 192 ? -5.387 -14.172 -3.945 1 98.69 192 LEU B CA 1
ATOM 4192 C C . LEU B 1 192 ? -6.512 -13.188 -3.633 1 98.69 192 LEU B C 1
ATOM 4194 O O . LEU B 1 192 ? -7.523 -13.57 -3.037 1 98.69 192 LEU B O 1
ATOM 4198 N N . MET B 1 193 ? -6.34 -11.984 -4.027 1 98.88 193 MET B N 1
ATOM 4199 C CA . MET B 1 193 ? -7.344 -10.969 -3.711 1 98.88 193 MET B CA 1
ATOM 4200 C C . MET B 1 193 ? -8.648 -11.25 -4.445 1 98.88 193 MET B C 1
ATOM 4202 O O . MET B 1 193 ? -9.734 -11.047 -3.893 1 98.88 193 MET B O 1
ATOM 4206 N N . ARG B 1 194 ? -8.586 -11.664 -5.727 1 98.69 194 ARG B N 1
ATOM 4207 C CA . ARG B 1 194 ? -9.805 -12.078 -6.418 1 98.69 194 ARG B CA 1
ATOM 4208 C C . ARG B 1 194 ? -10.508 -13.203 -5.668 1 98.69 194 ARG B C 1
ATOM 4210 O O . ARG B 1 194 ? -11.734 -13.195 -5.539 1 98.69 194 ARG B O 1
ATOM 4217 N N . PHE B 1 195 ? -9.711 -14.125 -5.16 1 98.62 195 PHE B N 1
ATOM 4218 C CA . PHE B 1 195 ? -10.211 -15.266 -4.395 1 98.62 195 PHE B CA 1
ATOM 4219 C C . PHE B 1 195 ? -10.867 -14.797 -3.102 1 98.62 195 PHE B C 1
ATOM 4221 O O . PHE B 1 195 ? -12 -15.18 -2.799 1 98.62 195 PHE B O 1
ATOM 4228 N N . LEU B 1 196 ? -10.219 -13.945 -2.332 1 98.69 196 LEU B N 1
ATOM 4229 C CA . LEU B 1 196 ? -10.688 -13.508 -1.025 1 98.69 196 LEU B CA 1
ATOM 4230 C C . LEU B 1 196 ? -11.914 -12.609 -1.164 1 98.69 196 LEU B C 1
ATOM 4232 O O . LEU B 1 196 ? -12.891 -12.766 -0.419 1 98.69 196 LEU B O 1
ATOM 4236 N N . LEU B 1 197 ? -11.875 -11.711 -2.119 1 98.06 197 LEU B N 1
ATOM 4237 C CA . LEU B 1 197 ? -12.914 -10.695 -2.238 1 98.06 197 LEU B CA 1
ATOM 4238 C C . LEU B 1 197 ? -14.125 -11.25 -2.977 1 98.06 197 LEU B C 1
ATOM 4240 O O . LEU B 1 197 ? -15.234 -10.734 -2.83 1 98.06 197 LEU B O 1
ATOM 4244 N N . GLY B 1 198 ? -13.945 -12.234 -3.814 1 97.12 198 GLY B N 1
ATOM 4245 C CA . GLY B 1 198 ? -15.039 -12.859 -4.535 1 97.12 198 GLY B CA 1
ATOM 4246 C C . GLY B 1 198 ? -15.594 -11.992 -5.648 1 97.12 198 GLY B C 1
ATOM 4247 O O . GLY B 1 198 ? -16.781 -12.078 -5.984 1 97.12 198 GLY B O 1
ATOM 4248 N N . GLU B 1 199 ? -14.828 -11.047 -6.102 1 96.94 199 GLU B N 1
ATOM 4249 C CA . GLU B 1 199 ? -15.211 -10.188 -7.219 1 96.94 199 GLU B CA 1
ATOM 4250 C C . GLU B 1 199 ? -14 -9.766 -8.039 1 96.94 199 GLU B C 1
ATOM 4252 O O . GLU B 1 199 ? -12.859 -9.984 -7.629 1 96.94 199 GLU B O 1
ATOM 4257 N N . GLU B 1 200 ? -14.234 -9.172 -9.195 1 98.62 200 GLU B N 1
ATOM 4258 C CA . GLU B 1 200 ? -13.164 -8.859 -10.133 1 98.62 200 GLU B CA 1
ATOM 4259 C C . GLU B 1 200 ? -12.695 -7.414 -9.977 1 98.62 200 GLU B C 1
ATOM 4261 O O . GLU B 1 200 ? -13.461 -6.551 -9.539 1 98.62 200 GLU B O 1
ATOM 4266 N N . PHE B 1 201 ? -11.477 -7.211 -10.242 1 98.81 201 PHE B N 1
ATOM 4267 C CA . PHE B 1 201 ? -10.961 -5.852 -10.375 1 98.81 201 PHE B CA 1
ATOM 4268 C C . PHE B 1 201 ? -11.383 -5.242 -11.711 1 98.81 201 PHE B C 1
ATOM 4270 O O . PHE B 1 201 ? -11.383 -5.922 -12.734 1 98.81 201 PHE B O 1
ATOM 4277 N N . VAL B 1 202 ? -11.625 -3.908 -11.719 1 98.81 202 VAL B N 1
ATOM 4278 C CA . VAL B 1 202 ? -12.141 -3.316 -12.953 1 98.81 202 VAL B CA 1
ATOM 4279 C C . VAL B 1 202 ? -11.242 -2.164 -13.391 1 98.81 202 VAL B C 1
ATOM 4281 O O . VAL B 1 202 ? -11.297 -1.728 -14.539 1 98.81 202 VAL B O 1
ATOM 4284 N N . GLU B 1 203 ? -10.438 -1.594 -12.523 1 98.88 203 GLU B N 1
ATOM 4285 C CA . GLU B 1 203 ? -9.469 -0.548 -12.844 1 98.88 203 GLU B CA 1
ATOM 4286 C C . GLU B 1 203 ? -8.141 -0.789 -12.141 1 98.88 203 GLU B C 1
ATOM 4288 O O . GLU B 1 203 ? -8.102 -1.299 -11.023 1 98.88 203 GLU B O 1
ATOM 4293 N N . ALA B 1 204 ? -7.07 -0.415 -12.82 1 98.88 204 ALA B N 1
ATOM 4294 C CA . ALA B 1 204 ? -5.73 -0.578 -12.266 1 98.88 204 ALA B CA 1
ATOM 4295 C C . ALA B 1 204 ? -4.809 0.551 -12.719 1 98.88 204 ALA B C 1
ATOM 4297 O O . ALA B 1 204 ? -4.895 1.013 -13.859 1 98.88 204 ALA B O 1
ATOM 4298 N N . ALA B 1 205 ? -3.994 1.041 -11.852 1 98.88 205 ALA B N 1
ATOM 4299 C CA . ALA B 1 205 ? -2.83 1.867 -12.164 1 98.88 205 ALA B CA 1
ATOM 4300 C C . ALA B 1 205 ? -1.57 1.307 -11.508 1 98.88 205 ALA B C 1
ATOM 4302 O O . ALA B 1 205 ? -1.639 0.69 -10.445 1 98.88 205 ALA B O 1
ATOM 4303 N N . ALA B 1 206 ? -0.443 1.526 -12.18 1 98.88 206 ALA B N 1
ATOM 4304 C CA . ALA B 1 206 ? 0.757 0.896 -11.641 1 98.88 206 ALA B CA 1
ATOM 4305 C C . ALA B 1 206 ? 2.012 1.658 -12.047 1 98.88 206 ALA B C 1
ATOM 4307 O O . ALA B 1 206 ? 2.039 2.301 -13.102 1 98.88 206 ALA B O 1
ATOM 4308 N N . PHE B 1 207 ? 2.984 1.708 -11.156 1 98.88 207 PHE B N 1
ATOM 4309 C CA . PHE B 1 207 ? 4.383 1.917 -11.508 1 98.88 207 PHE B CA 1
ATOM 4310 C C . PHE B 1 207 ? 5.148 0.598 -11.5 1 98.88 207 PHE B C 1
ATOM 4312 O O . PHE B 1 207 ? 5.105 -0.139 -10.508 1 98.88 207 PHE B O 1
ATOM 4319 N N . VAL B 1 208 ? 5.727 0.235 -12.586 1 98.56 208 VAL B N 1
ATOM 4320 C CA . VAL B 1 208 ? 6.547 -0.958 -12.758 1 98.56 208 VAL B CA 1
ATOM 4321 C C . VAL B 1 208 ? 7.938 -0.561 -13.242 1 98.56 208 VAL B C 1
ATOM 4323 O O . VAL B 1 208 ? 8.078 0.085 -14.289 1 98.56 208 VAL B O 1
ATOM 4326 N N . THR B 1 209 ? 9.008 -0.929 -12.438 1 98 209 THR B N 1
ATOM 4327 C CA . THR B 1 209 ? 10.32 -0.402 -12.797 1 98 209 THR B CA 1
ATOM 4328 C C . THR B 1 209 ? 11.43 -1.291 -12.242 1 98 209 THR B C 1
ATOM 4330 O O . THR B 1 209 ? 11.164 -2.219 -11.477 1 98 209 THR B O 1
ATOM 4333 N N . THR B 1 210 ? 12.625 -1.125 -12.742 1 97.94 210 THR B N 1
ATOM 4334 C CA . THR B 1 210 ? 13.836 -1.753 -12.227 1 97.94 210 THR B CA 1
ATOM 4335 C C . THR B 1 210 ? 14.664 -0.754 -11.414 1 97.94 210 THR B C 1
ATOM 4337 O O . THR B 1 210 ? 15.094 0.273 -11.945 1 97.94 210 THR B O 1
ATOM 4340 N N . LEU B 1 211 ? 14.914 -1.128 -10.188 1 97.12 211 LEU B N 1
ATOM 4341 C CA . LEU B 1 211 ? 15.516 -0.119 -9.312 1 97.12 211 LEU B CA 1
ATOM 4342 C C . LEU B 1 211 ? 16.891 -0.567 -8.828 1 97.12 211 LEU B C 1
ATOM 4344 O O . LEU B 1 211 ? 17.75 0.266 -8.531 1 97.12 211 LEU B O 1
ATOM 4348 N N . ALA B 1 212 ? 17.109 -1.904 -8.719 1 95.5 212 ALA B N 1
ATOM 4349 C CA . ALA B 1 212 ? 18.328 -2.238 -7.98 1 95.5 212 ALA B CA 1
ATOM 4350 C C . ALA B 1 212 ? 18.938 -3.531 -8.5 1 95.5 212 ALA B C 1
ATOM 4352 O O . ALA B 1 212 ? 20.172 -3.691 -8.484 1 95.5 212 ALA B O 1
ATOM 4353 N N . LYS B 1 213 ? 18.125 -4.508 -8.906 1 94.75 213 LYS B N 1
ATOM 4354 C CA . LYS B 1 213 ? 18.641 -5.805 -9.32 1 94.75 213 LYS B CA 1
ATOM 4355 C C . LYS B 1 213 ? 19.547 -5.66 -10.539 1 94.75 213 LYS B C 1
ATOM 4357 O O . LYS B 1 213 ? 19.25 -4.902 -11.461 1 94.75 213 LYS B O 1
ATOM 4362 N N . ARG B 1 214 ? 20.609 -6.398 -10.516 1 94.06 214 ARG B N 1
ATOM 4363 C CA . ARG B 1 214 ? 21.625 -6.273 -11.562 1 94.06 214 ARG B CA 1
ATOM 4364 C C . ARG B 1 214 ? 22.078 -7.648 -12.055 1 94.06 214 ARG B C 1
ATOM 4366 O O . ARG B 1 214 ? 22.078 -8.617 -11.289 1 94.06 214 ARG B O 1
ATOM 4373 N N . TYR B 1 215 ? 22.516 -7.621 -13.312 1 92.12 215 TYR B N 1
ATOM 4374 C CA . TYR B 1 215 ? 23.25 -8.758 -13.844 1 92.12 215 TYR B CA 1
ATOM 4375 C C . TYR B 1 215 ? 24.641 -8.852 -13.227 1 92.12 215 TYR B C 1
ATOM 4377 O O . TYR B 1 215 ? 25.109 -7.898 -12.594 1 92.12 215 TYR B O 1
ATOM 4385 N N . PRO B 1 216 ? 25.25 -10.008 -13.391 1 87.81 216 PRO B N 1
ATOM 4386 C CA . P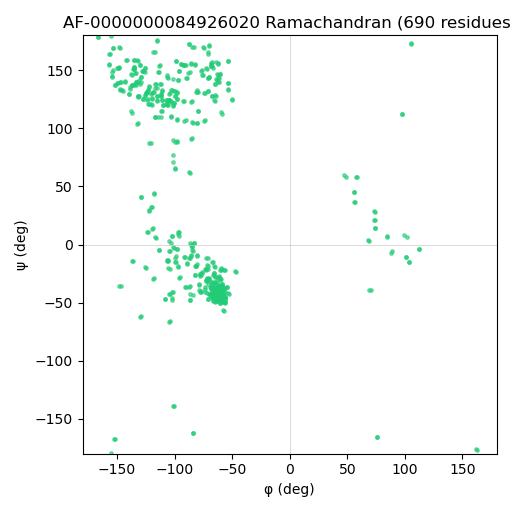RO B 1 216 ? 26.625 -10.133 -12.898 1 87.81 216 PRO B CA 1
ATOM 4387 C C . PRO B 1 216 ? 27.562 -9.078 -13.484 1 87.81 216 PRO B C 1
ATOM 4389 O O . PRO B 1 216 ? 28.531 -8.68 -12.836 1 87.81 216 PRO B O 1
ATOM 4392 N N . ASN B 1 217 ? 27.266 -8.492 -14.594 1 91.31 217 ASN B N 1
ATOM 4393 C CA . ASN B 1 217 ? 28.109 -7.496 -15.234 1 91.31 217 ASN B CA 1
ATOM 4394 C C . ASN B 1 217 ? 27.859 -6.102 -14.664 1 91.31 217 ASN B C 1
ATOM 4396 O O . ASN B 1 217 ? 28.484 -5.129 -15.094 1 91.31 217 ASN B O 1
ATOM 4400 N N . GLY B 1 218 ? 26.906 -5.988 -13.805 1 91.56 218 GLY B N 1
ATOM 4401 C CA . GLY B 1 218 ? 26.703 -4.727 -13.117 1 91.56 218 GLY B CA 1
ATOM 4402 C C . GLY B 1 218 ? 25.531 -3.936 -13.664 1 91.56 218 GLY B C 1
ATOM 4403 O O . GLY B 1 218 ? 25.031 -3.01 -13.016 1 91.56 218 GLY B O 1
ATOM 4404 N N . ASN B 1 219 ? 25.062 -4.309 -14.836 1 94.31 219 ASN B N 1
ATOM 4405 C CA . ASN B 1 219 ? 23.938 -3.605 -15.445 1 94.31 219 ASN B CA 1
ATOM 4406 C C . ASN B 1 219 ? 22.609 -4.004 -14.797 1 94.31 219 ASN B C 1
ATOM 4408 O O . ASN B 1 219 ? 22.469 -5.121 -14.289 1 94.31 219 ASN B O 1
ATOM 4412 N N . LEU B 1 220 ? 21.703 -3.076 -14.797 1 94.62 220 LEU B N 1
ATOM 4413 C CA . LEU B 1 220 ? 20.375 -3.396 -14.32 1 94.62 220 LEU B CA 1
ATOM 4414 C C . LEU B 1 220 ? 19.734 -4.504 -15.156 1 94.62 220 LEU B C 1
ATOM 4416 O O . LEU B 1 220 ? 19.984 -4.59 -16.359 1 94.62 220 LEU B O 1
ATOM 4420 N N . ILE B 1 221 ? 18.953 -5.273 -14.492 1 94.31 221 ILE B N 1
ATOM 4421 C CA . ILE B 1 221 ? 18.281 -6.359 -15.195 1 94.31 221 ILE B CA 1
ATOM 4422 C C . ILE B 1 221 ? 17.219 -5.789 -16.141 1 94.31 221 ILE B C 1
ATOM 4424 O O . ILE B 1 221 ? 16.906 -4.598 -16.078 1 94.31 221 ILE B O 1
ATOM 4428 N N . ASP B 1 222 ? 16.656 -6.621 -16.984 1 92.88 222 ASP B N 1
ATOM 4429 C CA . ASP B 1 222 ? 15.812 -6.133 -18.062 1 92.88 222 ASP B CA 1
ATOM 4430 C C . ASP B 1 222 ? 14.328 -6.328 -17.75 1 92.88 222 ASP B C 1
ATOM 4432 O O . ASP B 1 222 ? 13.469 -6.062 -18.578 1 92.88 222 ASP B O 1
ATOM 4436 N N . VAL B 1 223 ? 14.039 -6.863 -16.578 1 95.56 223 VAL B N 1
ATOM 4437 C CA . VAL B 1 223 ? 12.656 -6.965 -16.094 1 95.56 223 VAL B CA 1
ATOM 4438 C C . VAL B 1 223 ? 12.492 -6.145 -14.82 1 95.56 223 VAL B C 1
ATOM 4440 O O . VAL B 1 223 ? 13.477 -5.688 -14.234 1 95.56 223 VAL B O 1
ATOM 4443 N N . ASP B 1 224 ? 11.266 -5.949 -14.508 1 97.81 224 ASP B N 1
ATOM 4444 C CA . ASP B 1 224 ? 11.023 -5.133 -13.328 1 97.81 224 ASP B CA 1
ATOM 4445 C C . ASP B 1 224 ? 11.43 -5.875 -12.055 1 97.81 224 ASP B C 1
ATOM 4447 O O . ASP B 1 224 ? 11.258 -7.094 -11.961 1 97.81 224 ASP B O 1
ATOM 4451 N N . ASP B 1 225 ? 11.961 -5.148 -11.062 1 97.88 225 ASP B N 1
ATOM 4452 C CA . ASP B 1 225 ? 12.219 -5.719 -9.75 1 97.88 225 ASP B CA 1
ATOM 4453 C C . ASP B 1 225 ? 11.32 -5.082 -8.688 1 97.88 225 ASP B C 1
ATOM 4455 O O . ASP B 1 225 ? 11.336 -5.488 -7.527 1 97.88 225 ASP B O 1
ATOM 4459 N N . ASN B 1 226 ? 10.539 -4.07 -9.109 1 98.38 226 ASN B N 1
ATOM 4460 C CA . ASN B 1 226 ? 9.562 -3.43 -8.234 1 98.38 226 ASN B CA 1
ATOM 4461 C C . ASN B 1 226 ? 8.297 -3.041 -8.992 1 98.38 226 ASN B C 1
ATOM 4463 O O . ASN B 1 226 ? 8.367 -2.564 -10.125 1 98.38 226 ASN B O 1
ATOM 4467 N N . ALA B 1 227 ? 7.203 -3.236 -8.328 1 98.81 227 ALA B N 1
ATOM 4468 C CA . ALA B 1 227 ? 5.918 -2.764 -8.828 1 98.81 227 ALA B CA 1
ATOM 4469 C C . ALA B 1 227 ? 5.004 -2.332 -7.684 1 98.81 227 ALA B C 1
ATOM 4471 O O . ALA B 1 227 ? 4.945 -2.996 -6.648 1 98.81 227 ALA B O 1
ATOM 4472 N N . VAL B 1 228 ? 4.398 -1.184 -7.816 1 98.88 228 VAL B N 1
ATOM 4473 C CA . VAL B 1 228 ? 3.326 -0.743 -6.93 1 98.88 228 VAL B CA 1
ATOM 4474 C C . VAL B 1 228 ? 2.07 -0.445 -7.746 1 98.88 228 VAL B C 1
ATOM 4476 O O . VAL B 1 228 ? 2.152 0.14 -8.828 1 98.88 228 VAL B O 1
ATOM 4479 N N . CYS B 1 229 ? 0.91 -0.908 -7.227 1 98.88 229 CYS B N 1
ATOM 4480 C CA . CYS B 1 229 ? -0.345 -0.789 -7.961 1 98.88 229 CYS B CA 1
ATOM 4481 C C . CYS B 1 229 ? -1.468 -0.311 -7.047 1 98.88 229 CYS B C 1
ATOM 4483 O O . CYS B 1 229 ? -1.42 -0.524 -5.832 1 98.88 229 CYS B O 1
ATOM 4485 N N . ILE B 1 230 ? -2.4 0.342 -7.633 1 98.94 230 ILE B N 1
ATOM 4486 C CA . ILE B 1 230 ? -3.711 0.527 -7.02 1 98.94 230 ILE B CA 1
ATOM 4487 C C . ILE B 1 230 ? -4.781 -0.154 -7.871 1 98.94 230 ILE B C 1
ATOM 4489 O O . ILE B 1 230 ? -4.703 -0.146 -9.102 1 98.94 230 ILE B O 1
ATOM 4493 N N . LEU B 1 231 ? -5.684 -0.798 -7.195 1 98.94 231 LEU B N 1
ATOM 4494 C CA . LEU B 1 231 ? -6.73 -1.589 -7.836 1 98.94 231 LEU B CA 1
ATOM 4495 C C . LEU B 1 231 ? -8.109 -1.206 -7.297 1 98.94 231 LEU B C 1
ATOM 4497 O O . LEU B 1 231 ? -8.25 -0.905 -6.109 1 98.94 231 LEU B O 1
ATOM 4501 N N . LYS B 1 232 ? -9.109 -1.228 -8.148 1 98.88 232 LYS B N 1
ATOM 4502 C CA . LYS B 1 232 ? -10.508 -1.003 -7.789 1 98.88 232 LYS B CA 1
ATOM 4503 C C . LYS B 1 232 ? -11.375 -2.182 -8.211 1 98.88 232 LYS B C 1
ATOM 4505 O O . LYS B 1 232 ? -11.25 -2.689 -9.328 1 98.88 232 LYS B O 1
ATOM 4510 N N . THR B 1 233 ? -12.219 -2.658 -7.34 1 98.62 233 THR B N 1
ATOM 4511 C CA . THR B 1 233 ? -13.094 -3.787 -7.633 1 98.62 233 THR B CA 1
ATOM 4512 C C . THR B 1 233 ? -14.391 -3.312 -8.281 1 98.62 233 THR B C 1
ATOM 4514 O O . THR B 1 233 ? -14.664 -2.111 -8.328 1 98.62 233 THR B O 1
ATOM 4517 N N . GLN B 1 234 ? -15.164 -4.262 -8.711 1 97.56 234 GLN B N 1
ATOM 4518 C CA . GLN B 1 234 ? -16.453 -4.004 -9.336 1 97.56 234 GLN B CA 1
ATOM 4519 C C . GLN B 1 234 ? -17.406 -3.305 -8.359 1 97.56 234 GLN B C 1
ATOM 4521 O O . GLN B 1 234 ? -18.156 -2.414 -8.758 1 97.56 234 GLN B O 1
ATOM 4526 N N . SER B 1 235 ? -17.312 -3.682 -7.09 1 96.62 235 SER B N 1
ATOM 4527 C CA . SER B 1 235 ? -18.219 -3.115 -6.094 1 96.62 235 SER B CA 1
ATOM 4528 C C . SER B 1 235 ? -17.688 -1.796 -5.547 1 96.62 235 SER B C 1
ATOM 4530 O O . SER B 1 235 ? -18.359 -1.134 -4.746 1 96.62 235 SER B O 1
ATOM 4532 N N . GLY B 1 236 ? -16.484 -1.478 -5.867 1 97.88 236 GLY B N 1
ATOM 4533 C CA . GLY B 1 236 ? -15.992 -0.15 -5.539 1 97.88 236 GLY B CA 1
ATOM 4534 C C . GLY B 1 236 ? -14.906 -0.164 -4.48 1 97.88 236 GLY B C 1
ATOM 4535 O O . GLY B 1 236 ? -14.328 0.877 -4.164 1 97.88 236 GLY B O 1
ATOM 4536 N N . ALA B 1 237 ? -14.562 -1.325 -3.91 1 98.5 237 ALA B N 1
ATOM 4537 C CA . ALA B 1 237 ? -13.43 -1.394 -2.988 1 98.5 237 ALA B CA 1
ATOM 4538 C C . ALA B 1 237 ? -12.133 -1.012 -3.688 1 98.5 237 ALA B C 1
ATOM 4540 O O . ALA B 1 237 ? -11.945 -1.31 -4.867 1 98.5 237 ALA B O 1
ATOM 4541 N N . ILE B 1 238 ? -11.266 -0.323 -2.949 1 98.88 238 ILE B N 1
ATOM 4542 C CA . ILE B 1 238 ? -9.984 0.085 -3.521 1 98.88 238 ILE B CA 1
ATOM 4543 C C . ILE B 1 238 ? -8.844 -0.401 -2.629 1 98.88 238 ILE B C 1
ATOM 4545 O O . ILE B 1 238 ? -9.023 -0.596 -1.426 1 98.88 238 ILE B O 1
ATOM 4549 N N . GLY B 1 239 ? -7.715 -0.638 -3.186 1 98.81 239 GLY B N 1
ATOM 4550 C CA . GLY B 1 239 ? -6.582 -1.069 -2.383 1 98.81 239 GLY B CA 1
ATOM 4551 C C . GLY B 1 239 ? -5.262 -0.998 -3.127 1 98.81 239 GLY B C 1
ATOM 4552 O O . GLY B 1 239 ? -5.207 -0.514 -4.262 1 98.81 239 GLY B O 1
ATOM 4553 N N . THR B 1 240 ? -4.191 -1.359 -2.402 1 98.94 240 THR B N 1
ATOM 4554 C CA . THR B 1 240 ? -2.844 -1.323 -2.957 1 98.94 240 THR B CA 1
ATOM 4555 C C . THR B 1 240 ? -2.268 -2.732 -3.072 1 98.94 240 THR B C 1
ATOM 4557 O O . THR B 1 240 ? -2.615 -3.617 -2.287 1 98.94 240 THR B O 1
ATOM 4560 N N . LEU B 1 241 ? -1.459 -2.898 -4.047 1 98.88 241 LEU B N 1
ATOM 4561 C CA . LEU B 1 241 ? -0.67 -4.109 -4.25 1 98.88 241 LEU B CA 1
ATOM 4562 C C . LEU B 1 241 ? 0.792 -3.766 -4.52 1 98.88 241 LEU B C 1
ATOM 4564 O O . LEU B 1 241 ? 1.09 -2.926 -5.371 1 98.88 241 LEU B O 1
ATOM 4568 N N . THR B 1 242 ? 1.663 -4.398 -3.756 1 98.75 242 THR B N 1
ATOM 4569 C CA . THR B 1 242 ? 3.096 -4.184 -3.934 1 98.75 242 THR B CA 1
ATOM 4570 C C . THR B 1 242 ? 3.814 -5.504 -4.188 1 98.75 242 THR B C 1
ATOM 4572 O O . THR B 1 242 ? 3.566 -6.496 -3.496 1 98.75 242 THR B O 1
ATOM 4575 N N . ALA B 1 243 ? 4.625 -5.543 -5.18 1 98.56 243 ALA B N 1
ATOM 4576 C CA . ALA B 1 243 ? 5.52 -6.652 -5.5 1 98.56 243 ALA B CA 1
ATOM 4577 C C . ALA B 1 243 ? 6.965 -6.18 -5.605 1 98.56 243 ALA B C 1
ATOM 4579 O O . ALA B 1 243 ? 7.258 -5.223 -6.324 1 98.56 243 ALA B O 1
ATOM 4580 N N . SER B 1 244 ? 7.887 -6.918 -4.883 1 98.12 244 SER B N 1
ATOM 4581 C CA . SER B 1 244 ? 9.258 -6.422 -4.883 1 98.12 244 SER B CA 1
ATOM 4582 C C . SER B 1 244 ? 10.258 -7.562 -4.707 1 98.12 244 SER B C 1
ATOM 4584 O O . SER B 1 244 ? 10.047 -8.461 -3.889 1 98.12 244 SER B O 1
ATOM 4586 N N . TRP B 1 245 ? 11.375 -7.496 -5.52 1 96.44 245 TRP B N 1
ATOM 4587 C CA . TRP B 1 245 ? 12.516 -8.383 -5.332 1 96.44 245 TRP B CA 1
ATOM 4588 C C . TRP B 1 245 ? 13.609 -7.699 -4.516 1 96.44 245 TRP B C 1
ATOM 4590 O O . TRP B 1 245 ? 14.75 -8.172 -4.477 1 96.44 245 TRP B O 1
ATOM 4600 N N . THR B 1 246 ? 13.258 -6.527 -3.926 1 96.06 246 THR B N 1
ATOM 4601 C CA . THR B 1 246 ? 14.328 -5.746 -3.311 1 96.06 246 THR B CA 1
ATOM 4602 C C . THR B 1 246 ? 14.039 -5.504 -1.831 1 96.06 246 THR B C 1
ATOM 4604 O O . THR B 1 246 ? 14.312 -4.422 -1.308 1 96.06 246 THR B O 1
ATOM 4607 N N . TYR B 1 247 ? 13.328 -6.41 -1.216 1 93.75 247 TYR B N 1
ATOM 4608 C CA . TYR B 1 247 ? 13.195 -6.395 0.237 1 93.75 247 TYR B CA 1
ATOM 4609 C C . TYR B 1 247 ? 14.375 -7.102 0.896 1 93.75 247 TYR B C 1
ATOM 4611 O O . TYR B 1 247 ? 14.43 -8.336 0.919 1 93.75 247 TYR B O 1
ATOM 4619 N N . PRO B 1 248 ? 15.25 -6.27 1.436 1 81.88 248 PRO B N 1
ATOM 4620 C CA . PRO B 1 248 ? 16.469 -6.891 1.971 1 81.88 248 PRO B CA 1
ATOM 4621 C C . PRO B 1 248 ? 16.219 -7.648 3.273 1 81.88 248 PRO B C 1
ATOM 4623 O O . PRO B 1 248 ? 15.672 -7.082 4.223 1 81.88 248 PRO B O 1
ATOM 4626 N N . GLY B 1 249 ? 16.672 -8.891 3.363 1 73.94 249 GLY B N 1
ATOM 4627 C CA . GLY B 1 249 ? 16.734 -9.641 4.605 1 73.94 249 GLY B CA 1
ATOM 4628 C C . GLY B 1 249 ? 15.367 -10 5.16 1 73.94 249 GLY B C 1
ATOM 4629 O O . GLY B 1 249 ? 15.242 -10.367 6.328 1 73.94 249 GLY B O 1
ATOM 4630 N N . SER B 1 250 ? 14.359 -9.664 4.43 1 76.69 250 SER B N 1
ATOM 4631 C CA . SER B 1 250 ? 13.031 -9.977 4.961 1 76.69 250 SER B CA 1
ATOM 4632 C C . SER B 1 250 ? 12.047 -10.273 3.842 1 76.69 250 SER B C 1
ATOM 4634 O O . SER B 1 250 ? 12.297 -9.945 2.68 1 76.69 250 SER B O 1
ATOM 4636 N N . GLU B 1 251 ? 11.125 -11.039 4.168 1 88.94 251 GLU B N 1
ATOM 4637 C CA . GLU B 1 251 ? 9.984 -11.297 3.291 1 88.94 251 GLU B CA 1
ATOM 4638 C C . GLU B 1 251 ? 8.703 -10.695 3.857 1 88.94 251 GLU B C 1
ATOM 4640 O O . GLU B 1 251 ? 8.516 -10.648 5.074 1 88.94 251 GLU B O 1
ATOM 4645 N N . ASP B 1 252 ? 7.973 -10.031 3.121 1 94.62 252 ASP B N 1
ATOM 4646 C CA . ASP B 1 252 ? 6.637 -9.547 3.447 1 94.62 252 ASP B CA 1
ATOM 4647 C C . ASP B 1 252 ? 5.586 -10.164 2.525 1 94.62 252 ASP B C 1
ATOM 4649 O O . ASP B 1 252 ? 5.574 -9.891 1.322 1 94.62 252 ASP B O 1
ATOM 4653 N N . ASN B 1 253 ? 4.793 -10.984 2.99 1 96.56 253 ASN B N 1
ATOM 4654 C CA . ASN B 1 253 ? 3.701 -11.609 2.254 1 96.56 253 ASN B CA 1
ATOM 4655 C C . ASN B 1 253 ? 2.35 -11.305 2.889 1 96.56 253 ASN B C 1
ATOM 4657 O O . ASN B 1 253 ? 1.463 -12.156 2.92 1 96.56 253 ASN B O 1
ATOM 4661 N N . SER B 1 254 ? 2.217 -10.156 3.48 1 97.25 254 SER B N 1
ATOM 4662 C CA . SER B 1 254 ? 1.055 -9.805 4.289 1 97.25 254 SER B CA 1
ATOM 4663 C C . SER B 1 254 ? -0.077 -9.258 3.428 1 97.25 254 SER B C 1
ATOM 4665 O O . SER B 1 254 ? 0.157 -8.797 2.311 1 97.25 254 SER B O 1
ATOM 4667 N N . THR B 1 255 ? -1.276 -9.375 3.916 1 98.5 255 THR B N 1
ATOM 4668 C CA . THR B 1 255 ? -2.494 -8.789 3.373 1 98.5 255 THR B CA 1
ATOM 4669 C C . THR B 1 255 ? -3.385 -8.258 4.492 1 98.5 255 THR B C 1
ATOM 4671 O O . THR B 1 255 ? -3.568 -8.922 5.516 1 98.5 255 THR B O 1
ATOM 4674 N N . VAL B 1 256 ? -3.799 -7.07 4.359 1 98.06 256 VAL B N 1
ATOM 4675 C CA . VAL B 1 256 ? -4.785 -6.512 5.277 1 98.06 256 VAL B CA 1
ATOM 4676 C C . VAL B 1 256 ? -6.051 -6.133 4.508 1 98.06 256 VAL B C 1
ATOM 4678 O O . VAL B 1 256 ? -5.977 -5.484 3.463 1 98.06 256 VAL B O 1
ATOM 4681 N N . ILE B 1 257 ? -7.164 -6.543 5.008 1 98.12 257 ILE B N 1
ATOM 4682 C CA . ILE B 1 257 ? -8.469 -6.234 4.422 1 98.12 257 ILE B CA 1
ATOM 4683 C C . ILE B 1 257 ? -9.312 -5.469 5.434 1 98.12 257 ILE B C 1
ATOM 4685 O O . ILE B 1 257 ? -9.5 -5.914 6.566 1 98.12 257 ILE B O 1
ATOM 4689 N N . TYR B 1 258 ? -9.797 -4.332 5.031 1 97.69 258 TYR B N 1
ATOM 4690 C CA . TYR B 1 258 ? -10.633 -3.492 5.879 1 97.69 258 TYR B CA 1
ATOM 4691 C C . TYR B 1 258 ? -12.094 -3.574 5.461 1 97.69 258 TYR B C 1
ATOM 4693 O O . TYR B 1 258 ? -12.43 -3.279 4.312 1 97.69 258 TYR B O 1
ATOM 4701 N N . CYS B 1 259 ? -12.922 -3.941 6.43 1 97.38 259 CYS B N 1
ATOM 4702 C CA . CYS B 1 259 ? -14.359 -4.051 6.234 1 97.38 259 CYS B CA 1
ATOM 4703 C C . CYS B 1 259 ? -15.109 -3.039 7.09 1 97.38 259 CYS B C 1
ATOM 4705 O O . CYS B 1 259 ? -14.5 -2.303 7.863 1 97.38 259 CYS B O 1
ATOM 4707 N N . GLU B 1 260 ? -16.391 -2.98 6.945 1 96.06 260 GLU B N 1
ATOM 4708 C CA . GLU B 1 260 ? -17.219 -2.027 7.664 1 96.06 260 GLU B CA 1
ATOM 4709 C C . GLU B 1 260 ? -17.156 -2.258 9.172 1 96.06 260 GLU B C 1
ATOM 4711 O O . GLU B 1 260 ? -17.203 -1.307 9.953 1 96.06 260 GLU B O 1
ATOM 4716 N N . LYS B 1 261 ? -17.016 -3.514 9.594 1 96.25 261 LYS B N 1
ATOM 4717 C CA . LYS B 1 261 ? -17.156 -3.822 11.008 1 96.25 261 LYS B CA 1
ATOM 4718 C C . LYS B 1 261 ? -15.875 -4.418 11.57 1 96.25 261 LYS B C 1
ATOM 4720 O O . LYS B 1 261 ? -15.875 -5.016 12.648 1 96.25 261 LYS B O 1
ATOM 4725 N N . GLY B 1 262 ? -14.82 -4.324 10.844 1 96.44 262 GLY B N 1
ATOM 4726 C CA . GLY B 1 262 ? -13.539 -4.832 11.312 1 96.44 262 GLY B CA 1
ATOM 4727 C C . GLY B 1 262 ? -12.523 -5.012 10.195 1 96.44 262 GLY B C 1
ATOM 4728 O O . GLY B 1 262 ? -12.773 -4.613 9.055 1 96.44 262 GLY B O 1
ATOM 4729 N N . SER B 1 263 ? -11.367 -5.539 10.57 1 97.31 263 SER B N 1
ATOM 4730 C CA . SER B 1 263 ? -10.305 -5.789 9.602 1 97.31 263 SER B CA 1
ATOM 4731 C C . SER B 1 263 ? -9.68 -7.16 9.812 1 97.31 263 SER B C 1
ATOM 4733 O O . SER B 1 263 ? -9.727 -7.711 10.914 1 97.31 263 SER B O 1
ATOM 4735 N N . ILE B 1 264 ? -9.18 -7.73 8.758 1 97.62 264 ILE B N 1
ATOM 4736 C CA . ILE B 1 264 ? -8.469 -9 8.766 1 97.62 264 ILE B CA 1
ATOM 4737 C C . ILE B 1 264 ? -7.016 -8.773 8.344 1 97.62 264 ILE B C 1
ATOM 4739 O O . ILE B 1 264 ? -6.75 -8.18 7.301 1 97.62 264 ILE B O 1
ATOM 4743 N N . THR B 1 265 ? -6.102 -9.195 9.211 1 97.38 265 THR B N 1
ATOM 4744 C CA . THR B 1 265 ? -4.68 -9.156 8.891 1 97.38 265 THR B CA 1
ATOM 4745 C C . THR B 1 265 ? -4.125 -10.57 8.711 1 97.38 265 THR B C 1
ATOM 4747 O O . THR B 1 265 ? -4.234 -11.406 9.609 1 97.38 265 THR B O 1
ATOM 4750 N N . LEU B 1 266 ? -3.533 -10.758 7.531 1 98.12 266 LEU B N 1
ATOM 4751 C CA . LEU B 1 266 ? -3.016 -12.078 7.18 1 98.12 266 LEU B CA 1
ATOM 4752 C C . LEU B 1 266 ? -1.498 -12.039 7.031 1 98.12 266 LEU B C 1
ATOM 4754 O O . LEU B 1 266 ? -0.962 -11.211 6.293 1 98.12 266 LEU B O 1
ATOM 4758 N N . TYR B 1 267 ? -0.789 -12.93 7.711 1 96.38 267 TYR B N 1
ATOM 4759 C CA . TYR B 1 267 ? 0.635 -13.227 7.602 1 96.38 267 TYR B CA 1
ATOM 4760 C C . TYR B 1 267 ? 1.473 -11.969 7.82 1 96.38 267 TYR B C 1
ATOM 4762 O O . TYR B 1 267 ? 2.453 -11.742 7.109 1 96.38 267 TYR B O 1
ATOM 4770 N N . ALA B 1 268 ? 1.008 -11.109 8.75 1 94 268 ALA B N 1
ATOM 4771 C CA . ALA B 1 268 ? 1.754 -9.914 9.109 1 94 268 ALA B CA 1
ATOM 4772 C C . ALA B 1 268 ? 2.424 -10.07 10.469 1 94 268 ALA B C 1
ATOM 4774 O O . ALA B 1 268 ? 3.246 -9.242 10.867 1 94 268 ALA B O 1
ATOM 4775 N N . ASP B 1 269 ? 2.01 -11.086 11.18 1 91.81 269 ASP B N 1
ATOM 4776 C CA . ASP B 1 269 ? 2.547 -11.398 12.5 1 91.81 269 ASP B CA 1
ATOM 4777 C C . ASP B 1 269 ? 3.336 -12.703 12.484 1 91.81 269 ASP B C 1
ATOM 4779 O O . ASP B 1 269 ? 2.924 -13.672 11.852 1 91.81 269 ASP B O 1
ATOM 4783 N N . PRO B 1 270 ? 4.441 -12.703 13.156 1 85.88 270 PRO B N 1
ATOM 4784 C CA . PRO B 1 270 ? 5.27 -13.914 13.133 1 85.88 270 PRO B CA 1
ATOM 4785 C C . PRO B 1 270 ? 4.59 -15.102 13.805 1 85.88 270 PRO B C 1
ATOM 4787 O O . PRO B 1 270 ? 4.902 -16.25 13.492 1 85.88 270 PRO B O 1
ATOM 4790 N N . LYS B 1 271 ? 3.684 -14.836 14.703 1 89.94 271 LYS B N 1
ATOM 4791 C CA . LYS B 1 271 ? 3.062 -15.914 15.461 1 89.94 271 LYS B CA 1
ATOM 4792 C C . LYS B 1 271 ? 1.676 -16.25 14.914 1 89.94 271 LYS B C 1
ATOM 4794 O O . LYS B 1 271 ? 1.304 -17.422 14.812 1 89.94 271 LYS B O 1
ATOM 4799 N N . PHE B 1 272 ? 0.958 -15.234 14.578 1 94.62 272 PHE B N 1
ATOM 4800 C CA . PHE B 1 272 ? -0.435 -15.422 14.188 1 94.62 272 PHE B CA 1
ATOM 4801 C C . PHE B 1 272 ? -0.603 -15.227 12.688 1 94.62 272 PHE B C 1
ATOM 4803 O O . PHE B 1 272 ? -0.363 -14.141 12.164 1 94.62 272 PHE B O 1
ATOM 4810 N N . SER B 1 273 ? -1.103 -16.266 11.984 1 96.44 273 SER B N 1
ATOM 4811 C CA . SER B 1 273 ? -1.284 -16.203 10.539 1 96.44 273 SER B CA 1
ATOM 4812 C C . SER B 1 273 ? -2.461 -15.305 10.164 1 96.44 273 SER B C 1
ATOM 4814 O O . SER B 1 273 ? -2.574 -14.867 9.016 1 96.44 273 SER B O 1
ATOM 4816 N N . MET B 1 274 ? -3.375 -15.109 11.133 1 97.38 274 MET B N 1
ATOM 4817 C CA . MET B 1 274 ? -4.52 -14.227 10.906 1 97.38 274 MET B CA 1
ATOM 4818 C C . MET B 1 274 ? -4.926 -13.523 12.195 1 97.38 274 MET B C 1
ATOM 4820 O O . MET B 1 274 ? -4.98 -14.141 13.258 1 97.38 274 MET B O 1
ATOM 4824 N N . ILE B 1 275 ? -5.145 -12.289 12.141 1 96.62 275 ILE B N 1
ATOM 4825 C CA . ILE B 1 275 ? -5.676 -11.484 13.234 1 96.62 275 ILE B CA 1
ATOM 4826 C C . ILE B 1 275 ? -6.91 -10.719 12.758 1 96.62 275 ILE B C 1
ATOM 4828 O O . ILE B 1 275 ? -6.891 -10.094 11.695 1 96.62 275 ILE B O 1
ATOM 4832 N N . ILE B 1 276 ? -7.988 -10.828 13.477 1 97.06 276 ILE B N 1
ATOM 4833 C CA . ILE B 1 276 ? -9.188 -10.039 13.211 1 97.06 276 ILE B CA 1
ATOM 4834 C C . ILE B 1 276 ? -9.336 -8.953 14.273 1 97.06 276 ILE B C 1
ATOM 4836 O O . ILE B 1 276 ? -9.266 -9.234 15.469 1 97.06 276 ILE B O 1
ATOM 4840 N N . ARG B 1 277 ? -9.422 -7.742 13.859 1 96 277 ARG B N 1
ATOM 4841 C CA . ARG B 1 277 ? -9.758 -6.629 14.734 1 96 277 ARG B CA 1
ATOM 4842 C C . ARG B 1 277 ? -11.188 -6.148 14.484 1 96 277 ARG B C 1
ATOM 4844 O O . ARG B 1 277 ? -11.5 -5.66 13.398 1 96 277 ARG B O 1
ATOM 4851 N N . TYR B 1 278 ? -11.969 -6.215 15.477 1 95.12 278 TYR B N 1
ATOM 4852 C CA . TYR B 1 278 ? -13.367 -5.816 15.352 1 95.12 278 TYR B CA 1
ATOM 4853 C C . TYR B 1 278 ? -13.547 -4.344 15.703 1 95.12 278 TYR B C 1
ATOM 4855 O O . TYR B 1 278 ? -12.789 -3.791 16.5 1 95.12 278 TYR B O 1
ATOM 4863 N N . ALA B 1 279 ? -14.594 -3.732 15.156 1 92.62 279 ALA B N 1
ATOM 4864 C CA . ALA B 1 279 ? -14.891 -2.322 15.391 1 92.62 279 ALA B CA 1
ATOM 4865 C C . ALA B 1 279 ? -15.164 -2.059 16.875 1 92.62 279 ALA B C 1
ATOM 4867 O O . ALA B 1 279 ? -14.922 -0.954 17.359 1 92.62 279 ALA B O 1
ATOM 4868 N N . ASN B 1 280 ? -15.625 -3.031 17.547 1 90.5 280 ASN B N 1
ATOM 4869 C CA . ASN B 1 280 ? -15.977 -2.855 18.938 1 90.5 280 ASN B CA 1
ATOM 4870 C C . ASN B 1 280 ? -14.758 -2.992 19.844 1 90.5 280 ASN B C 1
ATOM 4872 O O . ASN B 1 280 ? -14.883 -2.998 21.078 1 90.5 280 ASN B O 1
ATOM 4876 N N . GLY B 1 281 ? -13.609 -3.213 19.266 1 90.19 281 GLY B N 1
ATOM 4877 C CA . GLY B 1 281 ? -12.375 -3.254 20.031 1 90.19 281 GLY B CA 1
ATOM 4878 C C . GLY B 1 281 ? -11.898 -4.664 20.312 1 90.19 281 GLY B C 1
ATOM 4879 O O . GLY B 1 281 ? -10.742 -4.871 20.719 1 90.19 281 GLY B O 1
ATOM 4880 N N . GLN B 1 282 ? -12.734 -5.641 20.047 1 93.75 282 GLN B N 1
ATOM 4881 C CA . GLN B 1 282 ? -12.336 -7.031 20.234 1 93.75 282 GLN B CA 1
ATOM 4882 C C . GLN B 1 282 ? -11.336 -7.469 19.172 1 93.75 282 GLN B C 1
ATOM 4884 O O . GLN B 1 282 ? -11.297 -6.906 18.078 1 93.75 282 GLN B O 1
ATOM 4889 N N . LYS B 1 283 ? -10.523 -8.398 19.594 1 95.31 283 LYS B N 1
ATOM 4890 C CA . LYS B 1 283 ? -9.539 -8.969 18.688 1 95.31 283 LYS B CA 1
ATOM 4891 C C . LYS B 1 283 ? -9.562 -10.492 18.734 1 95.31 283 LYS B C 1
ATOM 4893 O O . LYS B 1 283 ? -9.797 -11.086 19.797 1 95.31 283 LYS B O 1
ATOM 4898 N N . ALA B 1 284 ? -9.398 -11.141 17.609 1 96.38 284 ALA B N 1
ATOM 4899 C CA . ALA B 1 284 ? -9.25 -12.586 17.5 1 96.38 284 ALA B CA 1
ATOM 4900 C C . ALA B 1 284 ? -7.926 -12.953 16.844 1 96.38 284 ALA B C 1
ATOM 4902 O O . ALA B 1 284 ? -7.57 -12.391 15.805 1 96.38 284 ALA B O 1
ATOM 4903 N N . TYR B 1 285 ? -7.184 -13.852 17.469 1 96.44 285 TYR B N 1
ATOM 4904 C CA . TYR B 1 285 ? -5.891 -14.312 16.984 1 96.44 285 TYR B CA 1
ATOM 4905 C C . TYR B 1 285 ? -5.957 -15.773 16.547 1 96.44 285 TYR B C 1
ATOM 4907 O O . TYR B 1 285 ? -6.453 -16.625 17.281 1 96.44 285 TYR B O 1
ATOM 4915 N N . PHE B 1 286 ? -5.469 -16.094 15.32 1 95.56 286 PHE B N 1
ATOM 4916 C CA . PHE B 1 286 ? -5.523 -17.438 14.773 1 95.56 286 PHE B CA 1
ATOM 4917 C C . PHE B 1 286 ? -4.125 -17.969 14.477 1 95.56 286 PHE B C 1
ATOM 4919 O O . PHE B 1 286 ? -3.359 -17.328 13.75 1 95.56 286 PHE B O 1
ATOM 4926 N N . GLU B 1 287 ? -3.756 -19.047 15.094 1 93.75 287 GLU B N 1
ATOM 4927 C CA . GLU B 1 287 ? -2.57 -19.812 14.711 1 93.75 287 GLU B CA 1
ATOM 4928 C C . GLU B 1 287 ? -2.941 -21 13.828 1 93.75 287 GLU B C 1
ATOM 4930 O O . GLU B 1 287 ? -3.213 -22.094 14.336 1 93.75 287 GLU B O 1
ATOM 4935 N N . LEU B 1 288 ? -3 -20.812 12.602 1 88.81 288 LEU B N 1
ATOM 4936 C CA . LEU B 1 288 ? -3.504 -21.844 11.695 1 88.81 288 LEU B CA 1
ATOM 4937 C C . LEU B 1 288 ? -2.359 -22.516 10.953 1 88.81 288 LEU B C 1
ATOM 4939 O O . LEU B 1 288 ? -2.242 -23.75 10.961 1 88.81 288 LEU B O 1
ATOM 4943 N N . ASP B 1 289 ? -1.648 -21.812 10.094 1 81.5 289 ASP B N 1
ATOM 4944 C CA . ASP B 1 289 ? -0.489 -22.297 9.344 1 81.5 289 ASP B CA 1
ATOM 4945 C C . ASP B 1 289 ? 0.575 -21.203 9.227 1 81.5 289 ASP B C 1
ATOM 4947 O O . ASP B 1 289 ? 0.387 -20.094 9.711 1 81.5 289 ASP B O 1
ATOM 4951 N N . THR B 1 290 ? 1.713 -21.75 8.977 1 66.81 290 THR B N 1
ATOM 4952 C CA . THR B 1 290 ? 2.746 -20.781 8.609 1 66.81 290 THR B CA 1
ATOM 4953 C C . THR B 1 290 ? 2.898 -20.703 7.098 1 66.81 290 THR B C 1
ATOM 4955 O O . THR B 1 290 ? 2.76 -21.703 6.398 1 66.81 290 THR B O 1
ATOM 4958 N N . MET B 1 291 ? 2.891 -19.531 6.656 1 59.94 291 MET B N 1
ATOM 4959 C CA . MET B 1 291 ? 3.051 -19.375 5.215 1 59.94 291 MET B CA 1
ATOM 4960 C C . MET B 1 291 ? 4.301 -20.094 4.727 1 59.94 291 MET B C 1
ATOM 4962 O O . MET B 1 291 ? 5.34 -20.062 5.387 1 59.94 291 MET B O 1
ATOM 4966 N N . GLN B 1 292 ? 4.137 -20.859 3.65 1 58.59 292 GLN B N 1
ATOM 4967 C CA . GLN B 1 292 ? 5.262 -21.547 3.021 1 58.59 292 GLN B CA 1
ATOM 4968 C C . GLN B 1 292 ? 6.332 -20.562 2.574 1 58.59 292 GLN B C 1
ATOM 4970 O O . GLN B 1 292 ? 6.016 -19.484 2.051 1 58.59 292 GLN B O 1
ATOM 4975 N N . THR B 1 293 ? 7.512 -20.609 3.219 1 54.59 293 THR B N 1
ATOM 4976 C CA . THR B 1 293 ? 8.672 -19.891 2.707 1 54.59 293 THR B CA 1
ATOM 4977 C C . THR B 1 293 ? 9.594 -20.812 1.927 1 54.59 293 THR B C 1
ATOM 4979 O O . THR B 1 293 ? 9.422 -22.047 1.96 1 54.59 293 THR B O 1
ATOM 4982 N N . ASN B 1 294 ? 10.383 -20.281 1.081 1 52.41 294 ASN B N 1
ATOM 4983 C CA . ASN B 1 294 ? 11.352 -21.078 0.336 1 52.41 294 ASN B CA 1
ATOM 4984 C C . ASN B 1 294 ? 12.117 -22.031 1.251 1 52.41 294 ASN B C 1
ATOM 4986 O O . ASN B 1 294 ? 12.516 -23.109 0.829 1 52.41 294 ASN B O 1
ATOM 4990 N N . GLU B 1 295 ? 12.164 -21.672 2.521 1 51.44 295 GLU B N 1
ATOM 4991 C CA . GLU B 1 295 ? 12.938 -22.469 3.469 1 51.44 295 GLU B CA 1
ATOM 4992 C C . GLU B 1 295 ? 12.062 -23.484 4.184 1 51.44 295 GLU B C 1
ATOM 4994 O O . GLU B 1 295 ? 12.562 -24.5 4.676 1 51.44 295 GLU B O 1
ATOM 4999 N N . ARG B 1 296 ? 10.805 -23.219 4.344 1 57.09 296 ARG B N 1
ATOM 5000 C CA . ARG B 1 296 ? 9.891 -24.109 5.059 1 57.09 296 ARG B CA 1
ATOM 5001 C C . ARG B 1 296 ? 8.734 -24.531 4.164 1 57.09 296 ARG B C 1
ATOM 5003 O O . ARG B 1 296 ? 7.742 -23.812 4.031 1 57.09 296 ARG B O 1
ATOM 5010 N N . GLN B 1 297 ? 9.039 -25.672 3.408 1 59.03 297 GLN B N 1
ATOM 5011 C CA . GLN B 1 297 ? 8.023 -26.062 2.438 1 59.03 297 GLN B CA 1
ATOM 5012 C C . GLN B 1 297 ? 7.043 -27.062 3.045 1 59.03 297 GLN B C 1
ATOM 5014 O O . GLN B 1 297 ? 7.449 -28.062 3.635 1 59.03 297 GLN B O 1
ATOM 5019 N N . THR B 1 298 ? 5.902 -26.594 3.316 1 67.75 298 THR B N 1
ATOM 5020 C CA . THR B 1 298 ? 4.75 -27.453 3.576 1 67.75 298 THR B CA 1
ATOM 5021 C C . THR B 1 298 ? 3.998 -27.75 2.285 1 67.75 298 THR B C 1
ATOM 5023 O O . THR B 1 298 ? 4.23 -27.109 1.26 1 67.75 298 THR B O 1
ATOM 5026 N N . LYS B 1 299 ? 3.344 -28.828 2.318 1 84.94 299 LYS B N 1
ATOM 5027 C CA . LYS B 1 299 ? 2.549 -29.172 1.143 1 84.94 299 LYS B CA 1
ATOM 5028 C C . LYS B 1 299 ? 1.67 -28 0.709 1 84.94 299 LYS B C 1
ATOM 5030 O O . LYS B 1 299 ? 0.974 -27.406 1.532 1 84.94 299 LYS B O 1
ATOM 5035 N N . SER B 1 300 ? 1.808 -27.625 -0.511 1 88.94 300 SER B N 1
ATOM 5036 C CA . SER B 1 300 ? 1.045 -26.5 -1.033 1 88.94 300 SER B CA 1
ATOM 5037 C C . SER B 1 300 ? -0.423 -26.859 -1.224 1 88.94 300 SER B C 1
ATOM 5039 O O . SER B 1 300 ? -1.295 -26 -1.18 1 88.94 300 SER B O 1
ATOM 5041 N N . GLY B 1 301 ? -0.629 -28.156 -1.518 1 91.75 301 GLY B N 1
ATOM 5042 C CA . GLY B 1 301 ? -1.979 -28.625 -1.785 1 91.75 301 GLY B CA 1
ATOM 5043 C C . GLY B 1 301 ? -2.377 -28.5 -3.244 1 91.75 301 GLY B C 1
ATOM 5044 O O . GLY B 1 301 ? -3.398 -29.047 -3.664 1 91.75 301 GLY B O 1
ATOM 5045 N N . VAL B 1 302 ? -1.573 -27.875 -4.031 1 94.81 302 VAL B N 1
ATOM 5046 C CA . VAL B 1 302 ? -1.951 -27.562 -5.406 1 94.81 302 VAL B CA 1
ATOM 5047 C C . VAL B 1 302 ? -1.953 -28.844 -6.246 1 94.81 302 VAL B C 1
ATOM 5049 O O . VAL B 1 302 ? -2.861 -29.062 -7.051 1 94.81 302 VAL B O 1
ATOM 5052 N N . VAL B 1 303 ? -0.984 -29.703 -6.066 1 96.31 303 VAL B N 1
ATOM 5053 C CA . VAL B 1 303 ? -0.898 -30.953 -6.816 1 96.31 303 VAL B CA 1
ATOM 5054 C C . VAL B 1 303 ? -2.029 -31.891 -6.395 1 96.31 303 VAL B C 1
ATOM 5056 O O . VAL B 1 303 ? -2.688 -32.5 -7.242 1 96.31 303 VAL B O 1
ATOM 5059 N N . ASP B 1 304 ? -2.275 -31.938 -5.098 1 96.31 304 ASP B N 1
ATOM 5060 C CA . ASP B 1 304 ? -3.361 -32.781 -4.586 1 96.31 304 ASP B CA 1
ATOM 5061 C C . ASP B 1 304 ? -4.703 -32.344 -5.172 1 96.31 304 ASP B C 1
ATOM 5063 O O . ASP B 1 304 ? -5.516 -33.188 -5.559 1 96.31 304 ASP B O 1
ATOM 5067 N N . GLU B 1 305 ? -4.887 -31.078 -5.168 1 97.06 305 GLU B N 1
ATOM 5068 C CA . GLU B 1 305 ? -6.129 -30.547 -5.734 1 97.06 305 GLU B CA 1
ATOM 5069 C C . GLU B 1 305 ? -6.277 -30.938 -7.199 1 97.06 305 GLU B C 1
ATOM 5071 O O . GLU B 1 305 ? -7.359 -31.344 -7.633 1 97.06 305 GLU B O 1
ATOM 5076 N N . PHE B 1 306 ? -5.254 -30.828 -7.902 1 98.06 306 PHE B N 1
ATOM 5077 C CA . PHE B 1 306 ? -5.246 -31.172 -9.32 1 98.06 306 PHE B CA 1
ATOM 5078 C C . PHE B 1 306 ? -5.582 -32.625 -9.531 1 98.06 306 PHE B C 1
ATOM 5080 O O . PHE B 1 306 ? -6.43 -32.969 -10.359 1 98.06 306 PHE B O 1
ATOM 5087 N N . ILE B 1 307 ? -4.984 -33.5 -8.766 1 97.69 307 ILE B N 1
ATOM 5088 C CA . ILE B 1 307 ? -5.207 -34.938 -8.836 1 97.69 307 ILE B CA 1
ATOM 5089 C C . ILE B 1 307 ? -6.656 -35.25 -8.477 1 97.69 307 ILE B C 1
ATOM 5091 O O . ILE B 1 307 ? -7.316 -36.031 -9.164 1 97.69 307 ILE B O 1
ATOM 5095 N N . ASP B 1 308 ? -7.109 -34.625 -7.457 1 97.56 308 ASP B N 1
ATOM 5096 C CA . ASP B 1 308 ? -8.484 -34.844 -7.023 1 97.56 308 ASP B CA 1
ATOM 5097 C C . ASP B 1 308 ? -9.477 -34.438 -8.117 1 97.56 308 ASP B C 1
ATOM 5099 O O . ASP B 1 308 ? -10.477 -35.125 -8.328 1 97.56 308 ASP B O 1
ATOM 5103 N N . CYS B 1 309 ? -9.234 -33.344 -8.773 1 98.25 309 CYS B N 1
ATOM 5104 C CA . CYS B 1 309 ? -10.086 -32.906 -9.875 1 98.25 309 CYS B CA 1
ATOM 5105 C C . CYS B 1 309 ? -10.172 -33.969 -10.961 1 98.25 309 CYS B C 1
ATOM 5107 O O . CYS B 1 309 ? -11.258 -34.25 -11.461 1 98.25 309 CYS B O 1
ATOM 5109 N N . ILE B 1 310 ? -9.055 -34.562 -11.328 1 98.06 310 ILE B N 1
ATOM 5110 C CA . ILE B 1 310 ? -8.992 -35.562 -12.391 1 98.06 310 ILE B CA 1
ATOM 5111 C C . ILE B 1 310 ? -9.734 -36.812 -11.961 1 98.06 310 ILE B C 1
ATOM 5113 O O . ILE B 1 310 ? -10.57 -37.344 -12.695 1 98.06 310 ILE B O 1
ATOM 5117 N N . LEU B 1 311 ? -9.469 -37.25 -10.727 1 97.56 311 LEU B N 1
ATOM 5118 C CA . LEU B 1 311 ? -10.016 -38.531 -10.234 1 97.56 311 LEU B CA 1
ATOM 5119 C C . LEU B 1 311 ? -11.531 -38.438 -10.078 1 97.56 311 LEU B C 1
ATOM 5121 O O . LEU B 1 311 ? -12.234 -39.406 -10.297 1 97.56 311 LEU B O 1
ATOM 5125 N N . THR B 1 312 ? -11.992 -37.281 -9.758 1 97.62 312 THR B N 1
ATOM 5126 C CA . THR B 1 312 ? -13.422 -37.125 -9.5 1 97.62 312 THR B CA 1
ATOM 5127 C C . THR B 1 312 ? -14.117 -36.5 -10.711 1 97.62 312 THR B C 1
ATOM 5129 O O . THR B 1 312 ? -15.328 -36.281 -10.695 1 97.62 312 THR B O 1
ATOM 5132 N N . ASN B 1 313 ? -13.383 -36.188 -11.672 1 97.94 313 ASN B N 1
ATOM 5133 C CA . ASN B 1 313 ? -13.891 -35.531 -12.867 1 97.94 313 ASN B CA 1
ATOM 5134 C C . ASN B 1 313 ? -14.625 -34.25 -12.5 1 97.94 313 ASN B C 1
ATOM 5136 O O . ASN B 1 313 ? -15.758 -34.031 -12.945 1 97.94 313 ASN B O 1
ATOM 5140 N N . THR B 1 314 ? -14.023 -33.469 -11.617 1 97.88 314 THR B N 1
ATOM 5141 C CA . THR B 1 314 ? -14.516 -32.156 -11.188 1 97.88 314 THR B CA 1
ATOM 5142 C C . THR B 1 314 ? -13.617 -31.047 -11.719 1 97.88 314 THR B C 1
ATOM 5144 O O . THR B 1 314 ? -12.406 -31.047 -11.469 1 97.88 314 THR B O 1
ATOM 5147 N N . PRO B 1 315 ? -14.164 -30.141 -12.5 1 97.75 315 PRO B N 1
ATOM 5148 C CA . PRO B 1 315 ? -13.328 -29.047 -13.016 1 97.75 315 PRO B CA 1
ATOM 5149 C C . PRO B 1 315 ? -12.602 -28.297 -11.906 1 97.75 315 PRO B C 1
ATOM 5151 O O . PRO B 1 315 ? -13.18 -28.047 -10.844 1 97.75 315 PRO B O 1
ATOM 5154 N N . PRO B 1 316 ? -11.391 -27.984 -12.156 1 97.75 316 PRO B N 1
ATOM 5155 C CA . PRO B 1 316 ? -10.656 -27.234 -11.125 1 97.75 316 PRO B CA 1
ATOM 5156 C C . PRO B 1 316 ? -11.273 -25.875 -10.836 1 97.75 316 PRO B C 1
ATOM 5158 O O . PRO B 1 316 ? -11.742 -25.203 -11.758 1 97.75 316 PRO B O 1
ATOM 5161 N N . GLU B 1 317 ? -11.18 -25.453 -9.562 1 94.69 317 GLU B N 1
ATOM 5162 C CA . GLU B 1 317 ? -11.625 -24.125 -9.188 1 94.69 317 GLU B CA 1
ATOM 5163 C C . GLU B 1 317 ? -10.688 -23.047 -9.734 1 94.69 317 GLU B C 1
ATOM 5165 O O . GLU B 1 317 ? -11.125 -21.938 -10.039 1 94.69 317 GLU B O 1
ATOM 5170 N N . ILE B 1 318 ? -9.43 -23.484 -9.844 1 97.25 318 ILE B N 1
ATOM 5171 C CA . ILE B 1 318 ? -8.453 -22.578 -10.422 1 97.25 318 ILE B CA 1
ATOM 5172 C C . ILE B 1 318 ? -8.227 -22.922 -11.891 1 97.25 318 ILE B C 1
ATOM 5174 O O . ILE B 1 318 ? -7.105 -23.234 -12.297 1 97.25 318 ILE B O 1
ATOM 5178 N N . SER B 1 319 ? -9.195 -22.766 -12.672 1 98 319 SER B N 1
ATOM 5179 C CA . SER B 1 319 ? -9.219 -23.141 -14.078 1 98 319 SER B CA 1
ATOM 5180 C C . SER B 1 319 ? -8.406 -22.172 -14.93 1 98 319 SER B C 1
ATOM 5182 O O . SER B 1 319 ? -7.965 -21.125 -14.445 1 98 319 SER B O 1
ATOM 5184 N N . GLY B 1 320 ? -8.203 -22.562 -16.141 1 97.88 320 GLY B N 1
ATOM 5185 C CA . GLY B 1 320 ? -7.594 -21.656 -17.094 1 97.88 320 GLY B CA 1
ATOM 5186 C C . GLY B 1 320 ? -8.328 -20.328 -17.203 1 97.88 320 GLY B C 1
ATOM 5187 O O . GLY B 1 320 ? -7.699 -19.281 -17.359 1 97.88 320 GLY B O 1
ATOM 5188 N N . GLU B 1 321 ? -9.633 -20.391 -17.109 1 97.94 321 GLU B N 1
ATOM 5189 C CA . GLU B 1 321 ? -10.438 -19.188 -17.172 1 97.94 321 GLU B CA 1
ATOM 5190 C C . GLU B 1 321 ? -10.094 -18.234 -16.016 1 97.94 321 GLU B C 1
ATOM 5192 O O . GLU B 1 321 ? -9.938 -17.031 -16.219 1 97.94 321 GLU B O 1
ATOM 5197 N N . GLU B 1 322 ? -10.008 -18.828 -14.852 1 97.75 322 GLU B N 1
ATOM 5198 C CA . GLU B 1 322 ? -9.633 -18.031 -13.688 1 97.75 322 GLU B CA 1
ATOM 5199 C C . GLU B 1 322 ? -8.219 -17.469 -13.836 1 97.75 322 GLU B C 1
ATOM 5201 O O . GLU B 1 322 ? -7.941 -16.344 -13.438 1 97.75 322 GLU B O 1
ATOM 5206 N N . GLY B 1 323 ? -7.344 -18.312 -14.398 1 98.31 323 GLY B N 1
ATOM 5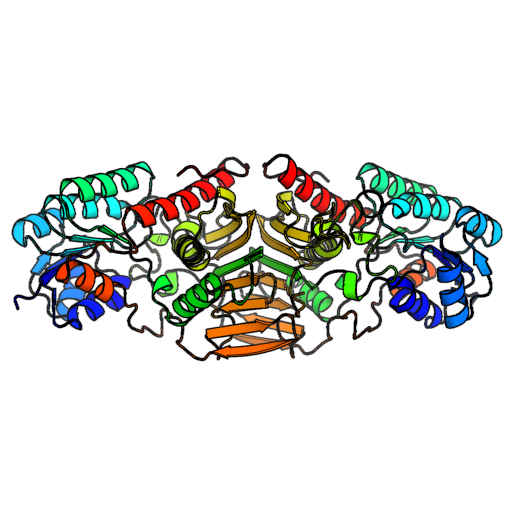207 C CA . GLY B 1 323 ? -5.992 -17.859 -14.664 1 98.31 323 GLY B CA 1
ATOM 5208 C C . GLY B 1 323 ? -5.941 -16.656 -15.602 1 98.31 323 GLY B C 1
ATOM 5209 O O . GLY B 1 323 ? -5.184 -15.719 -15.367 1 98.31 323 GLY B O 1
ATOM 5210 N N . LEU B 1 324 ? -6.73 -16.719 -16.641 1 98.56 324 LEU B N 1
ATOM 5211 C CA . LEU B 1 324 ? -6.781 -15.633 -17.594 1 98.56 324 LEU B CA 1
ATOM 5212 C C . LEU B 1 324 ? -7.262 -14.344 -16.938 1 98.56 324 LEU B C 1
ATOM 5214 O O . LEU B 1 324 ? -6.723 -13.266 -17.203 1 98.56 324 LEU B O 1
ATOM 5218 N N . LYS B 1 325 ? -8.297 -14.453 -16.094 1 98.56 325 LYS B N 1
ATOM 5219 C CA . LYS B 1 325 ? -8.797 -13.273 -15.398 1 98.56 325 LYS B CA 1
ATOM 5220 C C . LYS B 1 325 ? -7.707 -12.617 -14.555 1 98.56 325 LYS B C 1
ATOM 5222 O O . LYS B 1 325 ? -7.586 -11.391 -14.523 1 98.56 325 LYS B O 1
ATOM 5227 N N . THR B 1 326 ? -6.949 -13.438 -13.898 1 98.75 326 THR B N 1
ATOM 5228 C CA . THR B 1 326 ? -5.824 -12.93 -13.117 1 98.75 326 THR B CA 1
ATOM 5229 C C . THR B 1 326 ? -4.809 -12.234 -14.023 1 98.75 326 THR B C 1
ATOM 5231 O O . THR B 1 326 ? -4.348 -11.133 -13.727 1 98.75 326 THR B O 1
ATOM 5234 N N . MET B 1 327 ? -4.52 -12.852 -15.141 1 98.69 327 MET B N 1
ATOM 5235 C CA . MET B 1 327 ? -3.527 -12.312 -16.062 1 98.69 327 MET B CA 1
ATOM 5236 C C . MET B 1 327 ? -4.004 -10.984 -16.656 1 98.69 327 MET B C 1
ATOM 5238 O O . MET B 1 327 ? -3.197 -10.094 -16.922 1 98.69 327 MET B O 1
ATOM 5242 N N . LYS B 1 328 ? -5.293 -10.859 -16.859 1 98.75 328 LYS B N 1
ATOM 5243 C CA . LYS B 1 328 ? -5.82 -9.602 -17.391 1 98.75 328 LYS B CA 1
ATOM 5244 C C . LYS B 1 328 ? -5.504 -8.438 -16.469 1 98.75 328 LYS B C 1
ATOM 5246 O O . LYS B 1 328 ? -5.227 -7.324 -16.938 1 98.75 328 LYS B O 1
ATOM 5251 N N . VAL B 1 329 ? -5.547 -8.641 -15.188 1 98.81 329 VAL B N 1
ATOM 5252 C CA . VAL B 1 329 ? -5.188 -7.605 -14.227 1 98.81 329 VAL B CA 1
ATOM 5253 C C . VAL B 1 329 ? -3.693 -7.301 -14.328 1 98.81 329 VAL B C 1
ATOM 5255 O O . VAL B 1 329 ? -3.287 -6.137 -14.32 1 98.81 329 VAL B O 1
ATOM 5258 N N . VAL B 1 330 ? -2.883 -8.383 -14.438 1 98.69 330 VAL B N 1
ATOM 5259 C CA . VAL B 1 330 ? -1.442 -8.211 -14.602 1 98.69 330 VAL B CA 1
ATOM 5260 C C . VAL B 1 330 ? -1.163 -7.363 -15.844 1 98.69 330 VAL B C 1
ATOM 5262 O O . VAL B 1 330 ? -0.415 -6.383 -15.773 1 98.69 330 VAL B O 1
ATOM 5265 N N . PHE B 1 331 ? -1.793 -7.742 -16.953 1 98.56 331 PHE B N 1
ATOM 5266 C CA . PHE B 1 331 ? -1.59 -7.023 -18.203 1 98.56 331 PHE B CA 1
ATOM 5267 C C . PHE B 1 331 ? -2.037 -5.57 -18.078 1 98.56 331 PHE B C 1
ATOM 5269 O O . PHE B 1 331 ? -1.395 -4.668 -18.625 1 98.56 331 PHE B O 1
ATOM 5276 N N . ALA B 1 332 ? -3.107 -5.316 -17.359 1 98.75 332 ALA B N 1
ATOM 5277 C CA . ALA B 1 332 ? -3.602 -3.959 -17.156 1 98.75 332 ALA B CA 1
ATOM 5278 C C . ALA B 1 332 ? -2.584 -3.121 -16.375 1 98.75 332 ALA B C 1
ATOM 5280 O O . ALA B 1 332 ? -2.396 -1.938 -16.672 1 98.75 332 ALA B O 1
ATOM 5281 N N . CYS B 1 333 ? -1.95 -3.682 -15.43 1 98.69 333 CYS B N 1
ATOM 5282 C CA . CYS B 1 333 ? -0.934 -2.977 -14.656 1 98.69 333 CYS B CA 1
ATOM 5283 C C . CYS B 1 333 ? 0.242 -2.576 -15.539 1 98.69 333 CYS B C 1
ATOM 5285 O O . CYS B 1 333 ? 0.711 -1.438 -15.477 1 98.69 333 CYS B O 1
ATOM 5287 N N . PHE B 1 334 ? 0.692 -3.512 -16.391 1 98.38 334 PHE B N 1
ATOM 5288 C CA . PHE B 1 334 ? 1.787 -3.201 -17.297 1 98.38 334 PHE B CA 1
ATOM 5289 C C . PHE B 1 334 ? 1.371 -2.129 -18.297 1 98.38 334 PHE B C 1
ATOM 5291 O O . PHE B 1 334 ? 2.16 -1.241 -18.625 1 98.38 334 PHE B O 1
ATOM 5298 N N . GLU B 1 335 ? 0.159 -2.293 -18.766 1 98.44 335 GLU B N 1
ATOM 5299 C CA . GLU B 1 335 ? -0.348 -1.285 -19.688 1 98.44 335 GLU B CA 1
ATOM 5300 C C . GLU B 1 335 ? -0.397 0.091 -19.031 1 98.44 335 GLU B C 1
ATOM 5302 O O . GLU B 1 335 ? -0.029 1.093 -19.656 1 98.44 335 GLU B O 1
ATOM 5307 N N . SER B 1 336 ? -0.861 0.152 -17.828 1 98.75 336 SER B N 1
ATOM 5308 C CA . SER B 1 336 ? -0.895 1.404 -17.078 1 98.75 336 SER B CA 1
ATOM 5309 C C . SER B 1 336 ? 0.498 2.014 -16.953 1 98.75 336 SER B C 1
ATOM 5311 O O . SER B 1 336 ? 0.685 3.205 -17.219 1 98.75 336 SER B O 1
ATOM 5313 N N . ALA B 1 337 ? 1.427 1.229 -16.562 1 98.25 337 ALA B N 1
ATOM 5314 C CA . ALA B 1 337 ? 2.803 1.69 -16.406 1 98.25 337 ALA B CA 1
ATOM 5315 C C . ALA B 1 337 ? 3.359 2.23 -17.719 1 98.25 337 ALA B C 1
ATOM 5317 O O . ALA B 1 337 ? 4.121 3.197 -17.734 1 98.25 337 ALA B O 1
ATOM 5318 N N . LYS B 1 338 ? 2.994 1.633 -18.797 1 97.81 338 LYS B N 1
ATOM 5319 C CA . LYS B 1 338 ? 3.496 2.004 -20.109 1 97.81 338 LYS B CA 1
ATOM 5320 C C . LYS B 1 338 ? 2.826 3.277 -20.625 1 97.81 338 LYS B C 1
ATOM 5322 O O . LYS B 1 338 ? 3.486 4.148 -21.188 1 97.81 338 LYS B O 1
ATOM 5327 N N . THR B 1 339 ? 1.526 3.395 -20.406 1 98.06 339 THR B N 1
ATOM 5328 C CA . THR B 1 339 ? 0.751 4.441 -21.062 1 98.06 339 THR B CA 1
ATOM 5329 C C . THR B 1 339 ? 0.581 5.645 -20.141 1 98.06 339 THR B C 1
ATOM 5331 O O . THR B 1 339 ? 0.206 6.73 -20.594 1 98.06 339 THR B O 1
ATOM 5334 N N . GLY B 1 340 ? 0.785 5.465 -18.859 1 97.94 340 GLY B N 1
ATOM 5335 C CA . GLY B 1 340 ? 0.552 6.539 -17.906 1 97.94 340 GLY B CA 1
ATOM 5336 C C . GLY B 1 340 ? -0.92 6.812 -17.672 1 97.94 340 GLY B C 1
ATOM 5337 O O . GLY B 1 340 ? -1.311 7.953 -17.406 1 97.94 340 GLY B O 1
ATOM 5338 N N . LYS B 1 341 ? -1.757 5.773 -17.828 1 98.12 341 LYS B N 1
ATOM 5339 C CA . LYS B 1 341 ? -3.195 5.91 -17.625 1 98.12 341 LYS B CA 1
ATOM 5340 C C . LYS B 1 341 ? -3.715 4.852 -16.656 1 98.12 341 LYS B C 1
ATOM 5342 O O . LYS B 1 341 ? -3.107 3.791 -16.5 1 98.12 341 LYS B O 1
ATOM 5347 N N . ILE B 1 342 ? -4.742 5.246 -15.945 1 98.38 342 ILE B N 1
ATOM 5348 C CA . ILE B 1 342 ? -5.516 4.215 -15.258 1 98.38 342 ILE B CA 1
ATOM 5349 C C . ILE B 1 342 ? -6.242 3.348 -16.281 1 98.38 342 ILE B C 1
ATOM 5351 O O . ILE B 1 342 ? -6.949 3.865 -17.156 1 98.38 342 ILE B O 1
ATOM 5355 N N . VAL B 1 343 ? -6.094 2.025 -16.203 1 98.75 343 VAL B N 1
ATOM 5356 C CA . VAL B 1 343 ? -6.57 1.117 -17.234 1 98.75 343 VAL B CA 1
ATOM 5357 C C . VAL B 1 343 ? -7.84 0.413 -16.766 1 98.75 343 VAL B C 1
ATOM 5359 O O . VAL B 1 343 ? -7.898 -0.086 -15.633 1 98.75 343 VAL B O 1
ATOM 5362 N N . ARG B 1 344 ? -8.883 0.43 -17.609 1 98.25 344 ARG B N 1
ATOM 5363 C CA . ARG B 1 344 ? -10.07 -0.382 -17.375 1 98.25 344 ARG B CA 1
ATOM 5364 C C . ARG B 1 344 ? -9.844 -1.822 -17.812 1 98.25 344 ARG B C 1
ATOM 5366 O O . ARG B 1 344 ? -9.344 -2.062 -18.922 1 98.25 344 ARG B O 1
ATOM 5373 N N . ILE B 1 345 ? -10.172 -2.738 -16.984 1 98.44 345 ILE B N 1
ATOM 5374 C CA . ILE B 1 345 ? -9.938 -4.148 -17.266 1 98.44 345 ILE B CA 1
ATOM 5375 C C . ILE B 1 345 ? -11.18 -4.754 -17.922 1 98.44 345 ILE B C 1
ATOM 5377 O O . ILE B 1 345 ? -12.266 -4.734 -17.344 1 98.44 345 ILE B O 1
ATOM 5381 N N . ASP B 1 346 ? -10.969 -5.301 -19.062 1 92.94 346 ASP B N 1
ATOM 5382 C CA . ASP B 1 346 ? -12.055 -5.93 -19.812 1 92.94 346 ASP B CA 1
ATOM 5383 C C . ASP B 1 346 ? -11.953 -7.453 -19.734 1 92.94 346 ASP B C 1
ATOM 5385 O O . ASP B 1 346 ? -10.93 -8.031 -20.094 1 92.94 346 ASP B O 1
ATOM 5389 N N . TYR B 1 347 ? -13.031 -8.023 -19.281 1 93.62 347 TYR B N 1
ATOM 5390 C CA . TYR B 1 347 ? -13.039 -9.477 -19.125 1 93.62 347 TYR B CA 1
ATOM 5391 C C . TYR B 1 347 ? -13.789 -10.141 -20.281 1 93.62 347 TYR B C 1
ATOM 5393 O O . TYR B 1 347 ? -14.734 -9.562 -20.828 1 93.62 347 TYR B O 1
#

Organism: Caldicellulosiruptor owensensis (strain ATCC 700167 / DSM 13100 / OL) (NCBI:txid632518)

Nearest PDB structures (foldseek):
  4gqa-assembly2_D  TM=8.378E-01  e=1.774E-29  Klebsiella pneumoniae 342
  5yab-assembly1_A  TM=8.396E-01  e=2.549E-29  Paracoccus laeviglucosivorans
  6ktk-assembly1_A  TM=8.410E-01  e=1.468E-28  Paracoccus laeviglucosivorans
  4had-assembly1_D  TM=8.652E-01  e=6.156E-26  Rhizobium etli CFN 42
  4had-assembly1_C  TM=8.687E-01  e=4.002E-25  Rhizobium etli CFN 42